Protein AF-A0A844X6S1-F1 (afdb_monomer_lite)

pLDDT: mean 73.88, std 18.2, range [24.75, 94.94]

Structure (mmCIF, N/CA/C/O backbone):
data_AF-A0A844X6S1-F1
#
_entry.id   AF-A0A844X6S1-F1
#
loop_
_atom_sit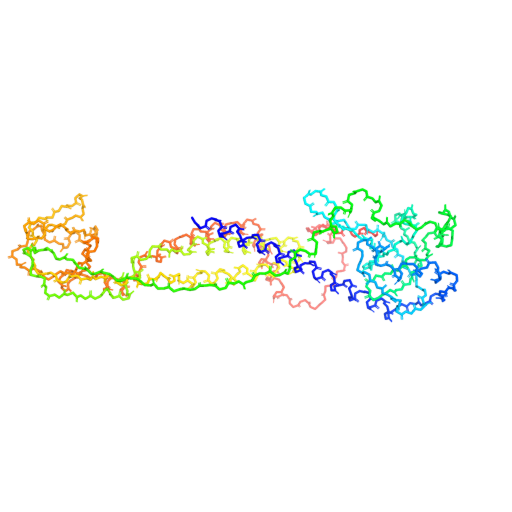e.group_PDB
_atom_site.id
_atom_site.type_symbol
_atom_site.label_atom_id
_atom_site.label_alt_id
_atom_site.label_comp_id
_atom_site.label_asym_id
_atom_site.label_entity_id
_atom_site.label_seq_id
_atom_site.pdbx_PDB_ins_code
_atom_site.Cartn_x
_atom_site.Cartn_y
_atom_site.Cartn_z
_atom_site.occupancy
_atom_site.B_iso_or_equiv
_atom_site.auth_seq_id
_atom_site.auth_comp_id
_atom_site.auth_asym_id
_atom_site.auth_atom_id
_atom_site.pdbx_PDB_model_num
ATOM 1 N N . MET A 1 1 ? -18.528 5.865 5.652 1.00 47.69 1 MET A N 1
ATOM 2 C CA . MET A 1 1 ? -17.507 6.920 5.455 1.00 47.69 1 MET A CA 1
ATOM 3 C C . MET A 1 1 ? -16.084 6.381 5.288 1.00 47.69 1 MET A C 1
ATOM 5 O O . MET A 1 1 ? -15.285 7.092 4.706 1.00 47.69 1 MET A O 1
ATOM 9 N N . GLU A 1 2 ? -15.743 5.162 5.724 1.00 53.22 2 GLU A N 1
ATOM 10 C CA . GLU A 1 2 ? -14.344 4.676 5.698 1.00 53.22 2 GLU A CA 1
ATOM 11 C C . GLU A 1 2 ? -13.891 4.096 4.341 1.00 53.22 2 GLU A C 1
ATOM 13 O O . GLU A 1 2 ? -12.749 4.299 3.948 1.00 53.22 2 GLU A O 1
ATOM 18 N N . PHE A 1 3 ? -14.784 3.472 3.563 1.00 50.38 3 PHE A N 1
ATOM 19 C CA . PHE A 1 3 ? -14.425 2.842 2.279 1.00 50.38 3 PHE A CA 1
ATOM 20 C C . PHE A 1 3 ? -13.994 3.840 1.188 1.00 50.38 3 PHE A C 1
ATOM 22 O O . PHE A 1 3 ? -13.082 3.576 0.414 1.00 50.38 3 PHE A O 1
ATOM 29 N N . TYR A 1 4 ? -14.605 5.025 1.166 1.00 57.44 4 TYR A N 1
ATOM 30 C CA . TYR A 1 4 ? -14.285 6.078 0.197 1.00 57.44 4 TYR A CA 1
ATOM 31 C C . TYR A 1 4 ? -12.876 6.656 0.400 1.00 57.44 4 TYR A C 1
ATOM 33 O O . TYR A 1 4 ? -12.155 6.903 -0.563 1.00 57.44 4 TYR A O 1
ATOM 41 N N . TRP A 1 5 ? -12.453 6.819 1.658 1.00 64.25 5 TRP A N 1
ATOM 42 C CA . TRP A 1 5 ? -11.090 7.248 1.976 1.00 64.25 5 TRP A CA 1
ATOM 43 C C . TRP A 1 5 ? -10.061 6.165 1.651 1.00 64.25 5 TRP A C 1
ATOM 45 O O . TRP A 1 5 ? -8.990 6.492 1.151 1.00 64.25 5 TRP A O 1
ATOM 55 N N . LEU A 1 6 ? -10.402 4.887 1.856 1.00 56.56 6 LEU A N 1
ATOM 56 C CA . LEU A 1 6 ? -9.549 3.760 1.467 1.00 56.56 6 LEU A CA 1
ATOM 57 C C . LEU A 1 6 ? -9.324 3.713 -0.046 1.00 56.56 6 LEU A C 1
ATOM 59 O O . LEU A 1 6 ? -8.185 3.588 -0.486 1.00 56.56 6 LEU A O 1
ATOM 63 N N . PHE A 1 7 ? -10.386 3.888 -0.834 1.00 66.31 7 PHE A N 1
ATOM 64 C CA . PHE A 1 7 ? -10.286 3.931 -2.290 1.00 66.31 7 PHE A CA 1
ATOM 65 C C . PHE A 1 7 ? -9.426 5.109 -2.771 1.00 66.31 7 PHE A C 1
ATOM 67 O O . PHE A 1 7 ? -8.561 4.929 -3.621 1.00 66.31 7 PHE A O 1
ATOM 74 N N . LYS A 1 8 ? -9.576 6.295 -2.163 1.00 66.12 8 LYS A N 1
ATOM 75 C CA . LYS A 1 8 ? -8.725 7.456 -2.474 1.00 66.12 8 LYS A CA 1
ATOM 76 C C . LYS A 1 8 ? -7.256 7.226 -2.138 1.00 66.12 8 LYS A C 1
ATOM 78 O O . LYS A 1 8 ? -6.406 7.530 -2.961 1.00 66.12 8 LYS A O 1
ATOM 83 N N . VAL A 1 9 ? -6.946 6.691 -0.957 1.00 69.56 9 VAL A N 1
ATOM 84 C CA . VAL A 1 9 ? -5.551 6.428 -0.558 1.00 69.56 9 VAL A CA 1
ATOM 85 C C . VAL A 1 9 ? -4.919 5.358 -1.448 1.00 69.56 9 VAL A C 1
ATOM 87 O O . VAL A 1 9 ? -3.765 5.504 -1.837 1.00 69.56 9 VAL A O 1
ATOM 90 N N . PHE A 1 10 ? -5.675 4.325 -1.823 1.00 71.88 10 PHE A N 1
ATOM 91 C CA . PHE A 1 10 ? -5.221 3.306 -2.767 1.00 71.88 10 PHE A CA 1
ATOM 92 C C . PHE A 1 10 ? -4.940 3.891 -4.160 1.00 71.88 10 PHE A C 1
ATOM 94 O O . PHE A 1 10 ? -3.865 3.659 -4.707 1.00 71.88 10 PHE A O 1
ATOM 101 N N . LEU A 1 11 ? -5.849 4.713 -4.698 1.00 72.50 11 LEU A N 1
ATOM 102 C CA . LEU A 1 11 ? -5.641 5.400 -5.977 1.00 72.50 11 LEU A CA 1
ATOM 103 C C . LEU A 1 11 ? -4.457 6.372 -5.938 1.00 72.50 11 LEU A C 1
ATOM 105 O O . LEU A 1 11 ? -3.681 6.416 -6.886 1.00 72.50 11 LEU A O 1
ATOM 109 N N . ILE A 1 12 ? -4.276 7.108 -4.838 1.00 75.44 12 ILE A N 1
ATOM 110 C CA . ILE A 1 12 ? -3.110 7.982 -4.641 1.00 75.44 12 ILE A CA 1
ATOM 111 C C . ILE A 1 12 ? -1.823 7.150 -4.600 1.00 75.44 12 ILE A C 1
ATOM 113 O O . ILE A 1 12 ? -0.827 7.544 -5.195 1.00 75.44 12 ILE A O 1
ATOM 117 N N . GLY A 1 13 ? -1.840 5.988 -3.942 1.00 67.50 13 GLY A N 1
ATOM 118 C CA . GLY A 1 13 ? -0.710 5.060 -3.923 1.00 67.50 13 GLY A CA 1
ATOM 119 C C . GLY A 1 13 ? -0.346 4.545 -5.316 1.00 67.50 13 GLY A C 1
ATOM 120 O O . GLY A 1 13 ? 0.829 4.559 -5.673 1.00 67.50 13 GLY A O 1
ATOM 121 N N . LEU A 1 14 ? -1.341 4.160 -6.122 1.00 67.69 14 LEU A N 1
ATOM 122 C CA . LEU A 1 14 ? -1.134 3.763 -7.519 1.00 67.69 14 LEU A CA 1
ATOM 123 C C . LEU A 1 14 ? -0.592 4.918 -8.366 1.00 67.69 14 LEU A C 1
ATOM 125 O O . LEU A 1 14 ? 0.384 4.731 -9.082 1.00 67.69 14 LEU A O 1
ATOM 129 N N . ALA A 1 15 ? -1.159 6.119 -8.233 1.00 68.75 15 ALA A N 1
ATOM 130 C CA . ALA A 1 15 ? -0.695 7.299 -8.957 1.00 68.75 15 ALA A CA 1
ATOM 131 C C . ALA A 1 15 ? 0.755 7.661 -8.594 1.00 68.75 15 ALA A C 1
ATOM 133 O O . ALA A 1 15 ? 1.561 7.939 -9.478 1.00 68.75 15 ALA A O 1
ATOM 134 N N . LEU A 1 16 ? 1.113 7.605 -7.306 1.00 69.56 16 LEU A N 1
ATOM 135 C CA . LEU A 1 16 ? 2.485 7.827 -6.846 1.00 69.56 16 LEU A CA 1
ATOM 136 C C . LEU A 1 16 ? 3.437 6.743 -7.357 1.00 69.56 16 LEU A C 1
ATOM 138 O O . LEU A 1 16 ? 4.549 7.069 -7.760 1.00 69.56 16 LEU A O 1
ATOM 142 N N . PHE A 1 17 ? 3.015 5.477 -7.368 1.00 65.38 17 PHE A N 1
ATOM 143 C CA . PHE A 1 17 ? 3.813 4.378 -7.909 1.00 65.38 17 PHE A CA 1
ATOM 144 C C . PHE A 1 17 ? 4.070 4.561 -9.410 1.00 65.38 17 PHE A C 1
ATOM 146 O O . PHE A 1 17 ? 5.225 4.549 -9.827 1.00 65.38 17 PHE A O 1
ATOM 153 N N . SER A 1 18 ? 3.029 4.830 -10.203 1.00 60.50 18 SER A N 1
ATOM 154 C CA . SER A 1 18 ? 3.161 5.135 -11.633 1.00 60.50 18 SER A CA 1
ATOM 155 C C . SER A 1 18 ? 4.047 6.359 -11.877 1.00 60.50 18 SER A C 1
ATOM 157 O O . SER A 1 18 ? 4.909 6.323 -12.749 1.00 60.50 18 SER A O 1
ATOM 159 N N . TRP A 1 19 ? 3.903 7.415 -11.070 1.00 65.31 19 TRP A N 1
ATOM 160 C CA . TRP A 1 19 ? 4.739 8.614 -11.159 1.00 65.31 19 TRP A CA 1
ATOM 161 C C . TRP A 1 19 ? 6.215 8.335 -10.852 1.00 65.31 19 TRP A C 1
ATOM 163 O O . TRP A 1 19 ? 7.100 8.860 -11.527 1.00 65.31 19 TRP A O 1
ATOM 173 N N . ILE A 1 20 ? 6.503 7.517 -9.836 1.00 66.38 20 ILE A N 1
ATOM 174 C CA . ILE A 1 20 ? 7.873 7.149 -9.455 1.00 66.38 20 ILE A CA 1
ATOM 175 C C . ILE A 1 20 ? 8.513 6.270 -10.530 1.00 66.38 20 ILE A C 1
ATOM 177 O O . ILE A 1 20 ? 9.642 6.558 -10.922 1.00 66.38 20 ILE A O 1
ATOM 181 N N . SER A 1 21 ? 7.806 5.254 -11.033 1.00 63.88 21 SER A N 1
ATOM 182 C CA . SER A 1 21 ? 8.294 4.395 -12.120 1.00 63.88 21 SER A CA 1
ATOM 183 C C . SER A 1 21 ? 8.579 5.207 -13.382 1.00 63.88 21 SER A C 1
ATOM 185 O O . SER A 1 21 ? 9.697 5.166 -13.887 1.00 63.88 21 SER A O 1
ATOM 187 N N . TYR A 1 22 ? 7.638 6.064 -13.794 1.00 65.88 22 TYR A N 1
ATOM 188 C CA . TYR A 1 22 ? 7.823 6.985 -14.917 1.00 65.88 22 TYR A CA 1
ATOM 189 C C . TYR A 1 22 ? 9.035 7.906 -14.717 1.00 65.88 22 TYR A C 1
ATOM 191 O O . TYR A 1 22 ? 9.856 8.101 -15.611 1.00 65.88 22 TYR A O 1
ATOM 199 N N . ARG A 1 23 ? 9.200 8.469 -13.514 1.00 66.06 23 ARG A N 1
ATOM 200 C CA . ARG A 1 23 ? 10.351 9.325 -13.200 1.00 66.06 23 ARG A CA 1
ATOM 201 C C . ARG A 1 23 ? 11.671 8.551 -13.216 1.00 66.06 23 ARG A C 1
ATOM 203 O O . ARG A 1 23 ? 12.685 9.132 -13.595 1.00 66.06 23 ARG A O 1
ATOM 210 N N . SER A 1 24 ? 11.661 7.286 -12.798 1.00 65.88 24 SER A N 1
ATOM 211 C CA . SER A 1 24 ? 12.828 6.402 -12.820 1.00 65.88 24 SER A CA 1
ATOM 212 C C . SER A 1 24 ? 13.255 6.090 -14.250 1.00 65.88 24 SER A C 1
ATOM 214 O O . SER A 1 24 ? 14.417 6.303 -14.577 1.00 65.88 24 SER A O 1
ATOM 216 N N . GLU A 1 25 ? 12.324 5.683 -15.115 1.00 66.06 25 GLU A N 1
ATOM 217 C CA . GLU A 1 25 ? 12.585 5.439 -16.543 1.00 66.06 25 GLU A CA 1
ATOM 218 C C . GLU A 1 25 ? 13.143 6.693 -17.224 1.00 66.06 25 GLU A C 1
ATOM 220 O O . GLU A 1 25 ? 14.175 6.640 -17.885 1.00 66.06 25 GLU A O 1
ATOM 225 N N . ARG A 1 26 ? 12.554 7.869 -16.967 1.00 70.31 26 ARG A N 1
ATOM 226 C CA . ARG A 1 26 ? 13.064 9.144 -17.503 1.00 70.31 26 ARG A CA 1
ATOM 227 C C . ARG A 1 26 ? 14.447 9.521 -16.967 1.00 70.31 26 ARG A C 1
ATOM 229 O O . ARG A 1 26 ? 15.210 10.191 -17.662 1.00 70.31 26 ARG A O 1
ATOM 236 N N . HIS A 1 27 ? 14.770 9.149 -15.729 1.00 64.69 27 HIS A N 1
ATOM 237 C CA . HIS A 1 27 ? 16.105 9.358 -15.172 1.00 64.69 27 HIS A CA 1
ATOM 238 C C . HIS A 1 27 ? 17.121 8.406 -15.803 1.00 64.69 27 HIS A C 1
ATOM 240 O O . HIS A 1 27 ? 18.219 8.842 -16.138 1.00 64.69 27 HIS A O 1
ATOM 246 N N . GLN A 1 28 ? 16.740 7.143 -15.997 1.00 68.75 28 GLN A N 1
ATOM 247 C CA . GLN A 1 28 ? 17.573 6.129 -16.628 1.00 68.75 28 GLN A CA 1
ATOM 248 C C . GLN A 1 28 ? 17.827 6.455 -18.103 1.00 68.75 28 GLN A C 1
ATOM 250 O O . GLN A 1 28 ? 18.981 6.454 -18.503 1.00 68.75 28 GLN A O 1
ATOM 255 N N . ASN A 1 29 ? 16.811 6.873 -18.870 1.00 68.25 29 ASN A N 1
ATOM 256 C CA . ASN A 1 29 ? 17.000 7.378 -20.236 1.00 68.25 29 ASN A CA 1
ATOM 257 C C . ASN A 1 29 ? 17.977 8.568 -20.257 1.00 68.25 29 ASN A C 1
ATOM 259 O O . ASN A 1 29 ? 18.915 8.595 -21.042 1.00 68.25 29 ASN A O 1
ATOM 263 N N . LYS A 1 30 ? 17.845 9.529 -19.331 1.00 72.06 30 LYS A N 1
ATOM 264 C CA . LYS A 1 30 ? 18.797 10.649 -19.244 1.00 72.06 30 LYS A CA 1
ATOM 265 C C . LYS A 1 30 ? 20.228 10.189 -18.925 1.00 72.06 30 LYS A C 1
ATOM 267 O O . LYS A 1 30 ? 21.173 10.798 -19.417 1.00 72.06 30 LYS A O 1
ATOM 272 N N . GLN A 1 31 ? 20.394 9.178 -18.073 1.00 71.88 31 GLN A N 1
ATOM 273 C CA . GLN A 1 31 ? 21.706 8.607 -17.759 1.00 71.88 31 GLN A CA 1
ATOM 274 C C . GLN A 1 31 ? 22.286 7.869 -18.965 1.00 71.88 31 GLN A C 1
ATOM 276 O O . GLN A 1 31 ? 23.368 8.242 -19.394 1.00 71.88 31 GLN A O 1
ATOM 281 N N . ASN A 1 32 ? 21.528 6.956 -19.577 1.00 71.44 32 ASN A N 1
ATOM 282 C CA . ASN A 1 32 ? 21.920 6.241 -20.794 1.00 71.44 32 ASN A CA 1
ATOM 283 C C . ASN A 1 32 ? 22.303 7.211 -21.917 1.00 71.44 32 ASN A C 1
ATOM 285 O O . ASN A 1 32 ? 23.340 7.049 -22.548 1.00 71.44 32 ASN A O 1
ATOM 289 N N . LEU A 1 33 ? 21.501 8.258 -22.134 1.00 75.31 33 LEU A N 1
ATOM 290 C CA . LEU A 1 33 ? 21.789 9.293 -23.119 1.00 75.31 33 LEU A CA 1
ATOM 291 C C . LEU A 1 33 ? 23.107 10.003 -22.806 1.00 75.31 33 LEU A C 1
ATOM 293 O O . LEU A 1 33 ? 23.908 10.192 -23.708 1.00 75.31 33 LEU A O 1
ATOM 297 N N . ASN A 1 34 ? 23.350 10.391 -21.552 1.00 76.12 34 ASN A N 1
ATOM 298 C CA . ASN A 1 34 ? 24.610 11.033 -21.173 1.00 76.12 34 ASN A CA 1
ATOM 299 C C . ASN A 1 34 ? 25.806 10.090 -21.338 1.00 76.12 34 ASN A C 1
ATOM 301 O O . ASN A 1 34 ? 26.846 10.528 -21.819 1.00 76.12 34 ASN A O 1
ATOM 305 N N . ASP A 1 35 ? 25.666 8.827 -20.943 1.00 78.25 35 ASP A N 1
ATOM 306 C CA . ASP A 1 35 ? 26.724 7.824 -21.045 1.00 78.25 35 ASP A CA 1
ATOM 307 C C . ASP A 1 35 ? 27.069 7.582 -22.519 1.00 78.25 35 ASP A C 1
ATOM 309 O O . ASP A 1 35 ? 28.229 7.700 -22.905 1.00 78.25 35 ASP A O 1
ATOM 313 N N . ILE A 1 36 ? 26.062 7.421 -23.380 1.00 73.81 36 ILE A N 1
ATOM 314 C CA . ILE A 1 36 ? 26.258 7.255 -24.824 1.00 73.81 36 ILE A CA 1
ATOM 315 C C . ILE A 1 36 ? 26.808 8.535 -25.454 1.00 73.81 36 ILE A C 1
ATOM 317 O O . ILE A 1 36 ? 27.740 8.466 -26.241 1.00 73.81 36 ILE A O 1
ATOM 321 N N . VAL A 1 37 ? 26.320 9.719 -25.081 1.00 77.50 37 VAL A N 1
ATOM 322 C CA . VAL A 1 37 ? 26.866 11.005 -25.551 1.00 77.50 37 VAL A CA 1
ATOM 323 C C . VAL A 1 37 ? 28.341 11.158 -25.164 1.00 77.50 37 VAL A C 1
ATOM 325 O O . VAL A 1 37 ? 29.094 11.728 -25.950 1.00 77.50 37 VAL A O 1
ATOM 328 N N . ASN A 1 38 ? 28.766 10.655 -24.003 1.00 76.19 38 ASN A N 1
ATOM 329 C CA . ASN A 1 38 ? 30.158 10.720 -23.549 1.00 76.19 38 ASN A CA 1
ATOM 330 C C . ASN A 1 38 ? 31.052 9.640 -24.180 1.00 76.19 38 ASN A C 1
ATOM 332 O O . ASN A 1 38 ? 32.241 9.883 -24.381 1.00 76.19 38 ASN A O 1
ATOM 336 N N . GLU A 1 39 ? 30.501 8.463 -24.478 1.00 78.75 39 GLU A N 1
ATOM 337 C CA . GLU A 1 39 ? 31.227 7.310 -25.031 1.00 78.75 39 GLU A CA 1
ATOM 338 C C . GLU A 1 39 ? 31.122 7.195 -26.562 1.00 78.75 39 GLU A C 1
ATOM 340 O O . GLU A 1 39 ? 31.773 6.338 -27.165 1.00 78.75 39 GLU A O 1
ATOM 345 N N . ARG A 1 40 ? 30.319 8.051 -27.210 1.00 75.31 40 ARG A N 1
ATOM 346 C CA . ARG A 1 40 ? 30.039 7.959 -28.647 1.00 75.31 40 ARG A CA 1
ATOM 347 C C . ARG A 1 40 ? 31.294 8.108 -29.495 1.00 75.31 40 ARG A C 1
ATOM 349 O O . ARG A 1 40 ? 32.188 8.914 -29.232 1.00 75.31 40 ARG A O 1
ATOM 356 N N . ILE A 1 41 ? 31.264 7.411 -30.623 1.00 75.31 41 ILE A N 1
ATOM 357 C CA . ILE A 1 41 ? 32.185 7.623 -31.730 1.00 75.31 41 ILE A CA 1
ATOM 358 C C . ILE A 1 41 ? 31.438 8.459 -32.773 1.00 75.31 41 ILE A C 1
ATOM 360 O O . ILE A 1 41 ? 30.385 8.056 -33.269 1.00 75.31 41 ILE A O 1
ATOM 364 N N . SER A 1 42 ? 31.957 9.649 -33.086 1.00 85.94 42 SER A N 1
ATOM 365 C CA . SER A 1 42 ? 31.437 10.435 -34.206 1.00 85.94 42 SER A CA 1
ATOM 366 C C . SER A 1 42 ? 31.900 9.802 -35.515 1.00 85.94 42 SER A C 1
ATOM 368 O O . SER A 1 42 ? 33.102 9.687 -35.764 1.00 85.94 42 SER A O 1
ATOM 370 N N . ILE A 1 43 ? 30.945 9.399 -36.352 1.00 89.69 43 ILE A N 1
ATOM 371 C CA . ILE A 1 43 ? 31.223 8.822 -37.674 1.00 89.69 43 ILE A CA 1
ATOM 372 C C . ILE A 1 43 ? 31.417 9.912 -38.735 1.00 89.69 43 ILE A C 1
ATOM 374 O O . ILE A 1 43 ? 32.204 9.750 -39.669 1.00 89.69 43 ILE A O 1
ATOM 378 N N . ARG A 1 44 ? 30.723 11.047 -38.587 1.00 92.31 44 ARG A N 1
ATOM 379 C CA . ARG A 1 44 ? 30.815 12.226 -39.459 1.00 92.31 44 ARG A CA 1
ATOM 380 C C . ARG A 1 44 ? 30.203 13.458 -38.788 1.00 92.31 44 ARG A C 1
ATOM 382 O O . ARG A 1 44 ? 29.553 13.361 -37.750 1.00 92.31 44 ARG A O 1
ATOM 389 N N . LYS A 1 45 ? 30.357 14.622 -39.423 1.00 90.75 45 LYS A N 1
ATOM 390 C CA . LYS A 1 45 ? 29.614 15.840 -39.064 1.00 90.75 45 LYS A CA 1
ATOM 391 C C . LYS A 1 45 ? 28.306 15.937 -39.845 1.00 90.75 45 LYS A C 1
ATOM 393 O O . LYS A 1 45 ? 28.236 15.504 -40.999 1.00 90.75 45 LYS A O 1
ATOM 398 N N . LEU A 1 46 ? 27.302 16.533 -39.212 1.00 92.50 46 LEU A N 1
ATOM 399 C CA . LEU A 1 46 ? 26.030 16.876 -39.832 1.00 92.50 46 LEU A CA 1
ATOM 400 C C . LEU A 1 46 ? 26.273 17.906 -40.942 1.00 92.50 46 LEU A C 1
ATOM 402 O O . LEU A 1 46 ? 27.014 18.874 -40.748 1.00 92.50 46 LEU A O 1
ATOM 406 N N . THR A 1 47 ? 25.687 17.684 -42.116 1.00 92.56 47 THR A N 1
ATOM 407 C CA . THR A 1 47 ? 25.799 18.628 -43.234 1.00 92.56 47 THR A CA 1
ATOM 408 C C . THR A 1 47 ? 24.842 19.806 -43.054 1.00 92.56 47 THR A C 1
ATOM 410 O O . THR A 1 47 ? 23.814 19.682 -42.392 1.00 92.56 47 THR A O 1
ATOM 413 N N . GLU A 1 48 ? 25.161 20.954 -43.658 1.00 90.31 48 GLU A N 1
ATOM 414 C CA . GLU A 1 48 ? 24.321 22.157 -43.552 1.00 90.31 48 GLU A CA 1
ATOM 415 C C . GLU A 1 48 ? 22.896 21.902 -44.067 1.00 90.31 48 GLU A C 1
ATOM 417 O O . GLU A 1 48 ? 21.929 22.287 -43.419 1.00 90.31 48 GLU A O 1
ATOM 422 N N . ASP A 1 49 ? 22.752 21.177 -45.179 1.00 89.88 49 ASP A N 1
ATOM 423 C CA . ASP A 1 49 ? 21.441 20.818 -45.728 1.00 89.88 49 ASP A CA 1
ATOM 424 C C . ASP A 1 49 ? 20.615 19.970 -44.744 1.00 89.88 49 ASP A C 1
ATOM 426 O O . ASP A 1 49 ? 19.430 20.226 -44.549 1.00 89.88 49 ASP A O 1
ATOM 430 N N . GLU A 1 50 ? 21.230 18.967 -44.102 1.00 91.19 50 GLU A N 1
ATOM 431 C CA . GLU A 1 50 ? 20.558 18.129 -43.095 1.00 91.19 50 GLU A CA 1
ATOM 432 C C . GLU A 1 50 ? 20.157 18.960 -41.870 1.00 91.19 50 GLU A C 1
ATOM 434 O O . GLU A 1 50 ? 19.066 18.786 -41.329 1.00 91.19 50 GLU A O 1
ATOM 439 N N . PHE A 1 51 ? 21.004 19.908 -41.459 1.00 91.75 51 PHE A N 1
ATOM 440 C CA . PHE A 1 51 ? 20.692 20.820 -40.364 1.00 91.75 51 PHE A CA 1
ATOM 441 C C . PHE A 1 51 ? 19.500 21.730 -40.693 1.00 91.75 51 PHE A C 1
ATOM 443 O O . PHE A 1 51 ? 18.600 21.886 -39.866 1.00 91.75 51 PHE A O 1
ATOM 450 N N . GLN A 1 52 ? 19.436 22.278 -41.911 1.00 90.69 52 GLN A N 1
ATOM 451 C CA . GLN A 1 52 ? 18.286 23.076 -42.353 1.00 90.69 52 GLN A CA 1
ATOM 452 C C . GLN A 1 52 ? 16.989 22.254 -42.379 1.00 90.69 52 GLN A C 1
ATOM 454 O O . GLN A 1 52 ? 15.933 22.787 -42.043 1.00 90.69 52 GLN A O 1
ATOM 459 N N . LEU A 1 53 ? 17.059 20.958 -42.704 1.00 90.50 53 LEU A N 1
ATOM 460 C CA . LEU A 1 53 ? 15.903 20.053 -42.668 1.00 90.50 53 LEU A CA 1
ATOM 461 C C . LEU A 1 53 ? 15.435 19.708 -41.245 1.00 90.50 53 LEU A C 1
ATOM 463 O O . LEU A 1 53 ? 14.254 19.411 -41.062 1.00 90.50 53 LEU A O 1
ATOM 467 N N . LEU A 1 54 ? 16.322 19.768 -40.246 1.00 91.12 54 LEU A N 1
ATOM 468 C CA . LEU A 1 54 ? 15.985 19.567 -38.828 1.00 91.12 54 LEU A CA 1
ATOM 469 C C . LEU A 1 54 ? 15.476 20.837 -38.140 1.00 91.12 54 LEU A C 1
ATOM 471 O O . LEU A 1 54 ? 14.723 20.757 -37.168 1.00 91.12 54 LEU A O 1
ATOM 475 N N . LYS A 1 55 ? 15.857 22.013 -38.644 1.00 89.62 55 LYS A N 1
ATOM 476 C CA . LYS A 1 55 ? 15.533 23.314 -38.052 1.00 89.62 55 LYS A CA 1
ATOM 477 C C . LYS A 1 55 ? 14.046 23.516 -37.707 1.00 89.62 55 LYS A C 1
ATOM 479 O O . LYS A 1 55 ? 13.779 23.985 -36.603 1.00 89.62 55 LYS A O 1
ATOM 484 N N . PRO A 1 56 ? 13.065 23.114 -38.539 1.00 89.44 56 PRO A N 1
ATOM 485 C CA . PRO A 1 56 ? 11.652 23.246 -38.183 1.00 89.44 56 PRO A CA 1
ATOM 486 C C . PRO A 1 56 ? 11.281 22.531 -36.874 1.00 89.44 56 PRO A C 1
ATOM 488 O O . PRO A 1 56 ? 10.538 23.079 -36.063 1.00 89.44 56 PRO A O 1
ATOM 491 N N . TYR A 1 57 ? 11.840 21.341 -36.634 1.00 88.00 57 TYR A N 1
ATOM 492 C CA . TYR A 1 57 ? 11.604 20.546 -35.424 1.00 88.00 57 TYR A CA 1
ATOM 493 C C . TYR A 1 57 ? 12.315 21.125 -34.190 1.00 88.00 57 TYR A C 1
ATOM 495 O O . TYR A 1 57 ? 11.854 20.944 -33.063 1.00 88.00 57 TYR A O 1
ATOM 503 N N . LEU A 1 58 ? 13.417 21.851 -34.403 1.00 87.94 58 LEU A N 1
ATOM 504 C CA . LEU A 1 58 ? 14.138 22.587 -33.360 1.00 87.94 58 LEU A CA 1
ATOM 505 C C . LEU A 1 58 ? 13.495 23.934 -33.021 1.00 87.94 58 LEU A C 1
ATOM 507 O O . LEU A 1 58 ? 13.697 24.407 -31.910 1.00 87.94 58 LEU A O 1
ATOM 511 N N . ASP A 1 59 ? 12.738 24.535 -33.942 1.00 87.19 59 ASP A N 1
ATOM 512 C CA . ASP A 1 59 ? 12.101 25.847 -33.760 1.00 87.19 59 ASP A CA 1
ATOM 513 C C . ASP A 1 59 ? 10.635 25.733 -33.294 1.00 87.19 59 ASP A C 1
ATOM 515 O O . ASP A 1 59 ? 10.105 26.651 -32.660 1.00 87.19 59 ASP A O 1
ATOM 519 N N . ASN A 1 60 ? 9.955 24.618 -33.593 1.00 81.25 60 ASN A N 1
ATOM 520 C CA . ASN A 1 60 ? 8.533 24.436 -33.306 1.00 81.25 60 ASN A CA 1
ATOM 521 C C . ASN A 1 60 ? 8.256 23.218 -32.410 1.00 81.25 60 ASN A C 1
ATOM 523 O O . ASN A 1 60 ? 8.325 22.065 -32.835 1.00 81.25 60 ASN A O 1
ATOM 527 N N . LYS A 1 61 ? 7.810 23.496 -31.179 1.00 81.19 61 LYS A N 1
ATOM 528 C CA . LYS A 1 61 ? 7.410 22.492 -30.178 1.00 81.19 61 LYS A CA 1
ATOM 529 C C . LYS A 1 61 ? 6.356 21.500 -30.678 1.00 81.19 61 LYS A C 1
ATOM 531 O O . LYS A 1 61 ? 6.374 20.352 -30.245 1.00 81.19 61 LYS A O 1
ATOM 536 N N . TRP A 1 62 ? 5.441 21.924 -31.544 1.00 79.75 62 TRP A N 1
ATOM 537 C CA . TRP A 1 62 ? 4.325 21.088 -31.994 1.00 79.75 62 TRP A CA 1
ATOM 538 C C . TRP A 1 62 ? 4.741 20.030 -33.020 1.00 79.75 62 TRP A C 1
ATOM 540 O O . TRP A 1 62 ? 4.063 19.021 -33.164 1.00 79.75 62 TRP A O 1
ATOM 550 N N . LEU A 1 63 ? 5.872 20.219 -33.703 1.00 83.31 63 LEU A N 1
ATOM 551 C CA . LEU A 1 63 ? 6.367 19.258 -34.693 1.00 83.31 63 LEU A CA 1
ATOM 552 C C . LEU A 1 63 ? 7.054 18.044 -34.069 1.00 83.31 63 LEU A C 1
ATOM 554 O O . LEU A 1 63 ? 7.273 17.056 -34.754 1.00 83.31 63 LEU A O 1
ATOM 558 N N . VAL A 1 64 ? 7.393 18.125 -32.784 1.00 82.81 64 VAL A N 1
ATOM 559 C CA . VAL A 1 64 ? 8.041 17.043 -32.036 1.00 82.81 64 VAL A CA 1
ATOM 560 C C . VAL A 1 64 ? 7.135 16.466 -30.955 1.00 82.81 64 VAL A C 1
ATOM 562 O O . VAL A 1 64 ? 7.603 15.711 -30.115 1.00 82.81 64 VAL A O 1
ATOM 565 N N . PHE A 1 65 ? 5.854 16.837 -30.908 1.00 75.12 65 PHE A N 1
ATOM 566 C CA . PHE A 1 65 ? 4.905 16.213 -29.985 1.00 75.12 65 PHE A CA 1
ATOM 567 C C . PHE A 1 65 ? 4.736 14.729 -30.356 1.00 75.12 65 PHE A C 1
ATOM 569 O O . PHE A 1 65 ? 4.604 14.470 -31.544 1.00 75.12 65 PHE A O 1
ATOM 576 N N . PRO A 1 66 ? 4.733 13.776 -29.398 1.00 73.12 66 PRO A N 1
ATOM 577 C CA . PRO A 1 66 ? 4.601 13.929 -27.939 1.00 73.12 66 PRO A CA 1
ATOM 578 C C . PRO A 1 66 ? 5.925 14.053 -27.150 1.00 73.12 66 PRO A C 1
ATOM 580 O O . PRO A 1 66 ? 5.932 13.967 -25.917 1.00 73.12 66 PRO A O 1
ATOM 583 N N . TYR A 1 67 ? 7.057 14.277 -27.819 1.00 81.06 67 TYR A N 1
ATOM 584 C CA . TYR A 1 67 ? 8.371 14.417 -27.190 1.00 81.06 67 TYR A CA 1
ATOM 585 C C . TYR A 1 67 ? 8.523 15.763 -26.477 1.00 81.06 67 TYR A C 1
ATOM 587 O O . TYR A 1 67 ? 7.925 16.792 -26.811 1.00 81.06 67 TYR A O 1
ATOM 595 N N . LYS A 1 68 ? 9.399 15.791 -25.467 1.00 80.56 68 LYS A N 1
ATOM 596 C CA . LYS A 1 68 ? 9.716 17.034 -24.762 1.00 80.56 68 LYS A CA 1
ATOM 597 C C . LYS A 1 68 ? 10.657 17.902 -25.593 1.00 80.56 68 LYS A C 1
ATOM 599 O O . LYS A 1 68 ? 11.873 17.729 -25.521 1.00 80.56 68 LYS A O 1
ATOM 604 N N . TYR A 1 69 ? 10.076 18.876 -26.289 1.00 85.38 69 TYR A N 1
ATOM 605 C CA . TYR A 1 69 ? 10.763 19.858 -27.133 1.00 85.38 69 TYR A CA 1
ATOM 606 C C . TYR A 1 69 ? 12.119 20.327 -26.601 1.00 85.38 69 TYR A C 1
ATOM 608 O O . TYR A 1 69 ? 12.254 20.687 -25.426 1.00 85.38 69 TYR A O 1
ATOM 616 N N . GLN A 1 70 ? 13.103 20.320 -27.498 1.00 85.00 70 GLN A N 1
ATOM 617 C CA . GLN A 1 70 ? 14.462 20.803 -27.299 1.00 85.00 70 GLN A CA 1
ATOM 618 C C . GLN A 1 70 ? 14.769 21.800 -28.415 1.00 85.00 70 GLN A C 1
ATOM 620 O O . GLN A 1 70 ? 14.621 21.469 -29.584 1.00 85.00 70 GLN A O 1
ATOM 625 N N . SER A 1 71 ? 15.215 23.000 -28.050 1.00 83.06 71 SER A N 1
ATOM 626 C CA . SER A 1 71 ? 15.496 24.082 -29.003 1.00 83.06 71 SER A CA 1
ATOM 627 C C . SER A 1 71 ? 16.895 24.012 -29.626 1.00 83.06 71 SER A C 1
ATOM 629 O O . SER A 1 71 ? 17.293 24.911 -30.360 1.00 83.06 71 SER A O 1
ATOM 631 N N . SER A 1 72 ? 17.703 23.012 -29.260 1.00 87.50 72 SER A N 1
ATOM 632 C CA . SER A 1 72 ? 19.097 22.903 -29.694 1.00 87.50 72 SER A CA 1
ATOM 633 C C . SER A 1 72 ? 19.617 21.468 -29.629 1.00 87.50 72 SER A C 1
ATOM 635 O O . SER A 1 72 ? 19.280 20.716 -28.709 1.00 87.50 72 SER A O 1
ATOM 637 N N . LEU A 1 73 ? 20.513 21.140 -30.559 1.00 90.25 73 LEU A N 1
ATOM 638 C CA . LEU A 1 73 ? 21.360 19.947 -30.506 1.00 90.25 73 LEU A CA 1
ATOM 639 C C . LEU A 1 73 ? 22.485 20.135 -29.473 1.00 90.25 73 LEU A C 1
ATOM 641 O O . LEU A 1 73 ? 22.837 21.269 -29.140 1.00 90.25 73 LEU A O 1
ATOM 645 N N . ILE A 1 74 ? 23.038 19.036 -28.955 1.00 87.31 74 ILE A N 1
ATOM 646 C CA . ILE A 1 74 ? 24.231 19.073 -28.088 1.00 87.31 74 ILE A CA 1
ATOM 647 C C . ILE A 1 74 ? 25.440 19.555 -28.903 1.00 87.31 74 ILE A C 1
ATOM 649 O O . ILE A 1 74 ? 26.188 20.426 -28.459 1.00 87.31 74 ILE A O 1
ATOM 653 N N . ASP A 1 75 ? 25.578 19.023 -30.114 1.00 88.31 75 ASP A N 1
ATOM 654 C CA . ASP A 1 75 ? 26.588 19.362 -31.109 1.00 88.31 75 ASP A CA 1
ATOM 655 C C . ASP A 1 75 ? 26.113 18.910 -32.505 1.00 88.31 75 ASP A C 1
ATOM 657 O O . ASP A 1 75 ? 24.979 18.464 -32.682 1.00 88.31 75 ASP A O 1
ATOM 661 N N . LEU A 1 76 ? 26.966 19.094 -33.515 1.00 89.81 76 LEU A N 1
ATOM 662 C CA . LEU A 1 76 ? 26.699 18.721 -34.908 1.00 89.81 76 LEU A CA 1
ATOM 663 C C . LEU A 1 76 ? 27.356 17.381 -35.283 1.00 89.81 76 LEU A C 1
ATOM 665 O O . LEU A 1 76 ? 27.632 17.140 -36.460 1.00 89.81 76 LEU A O 1
ATOM 669 N N . GLU A 1 77 ? 27.690 16.540 -34.304 1.00 91.31 77 GLU A N 1
ATOM 670 C CA . GLU A 1 77 ? 28.292 15.233 -34.551 1.00 91.31 77 GLU A CA 1
ATOM 671 C C . GLU A 1 77 ? 27.211 14.182 -34.789 1.00 91.31 77 GLU A C 1
ATOM 673 O O . GLU A 1 77 ? 26.241 14.074 -34.041 1.00 91.31 77 GLU A O 1
ATOM 678 N N . VAL A 1 78 ? 27.394 13.397 -35.849 1.00 92.50 78 VAL A N 1
ATOM 679 C CA . VAL A 1 78 ? 26.526 12.268 -36.175 1.00 92.50 78 VAL A CA 1
ATOM 680 C C . VAL A 1 78 ? 27.138 11.004 -35.588 1.00 92.50 78 VAL A C 1
ATOM 682 O O . VAL A 1 78 ? 28.338 10.746 -35.757 1.00 92.50 78 VAL A O 1
ATOM 685 N N . SER A 1 79 ? 26.299 10.213 -34.929 1.00 91.56 79 SER A N 1
ATOM 686 C CA . SER A 1 79 ? 26.645 8.908 -34.374 1.00 91.56 79 SER A CA 1
ATOM 687 C C . SER A 1 79 ? 25.774 7.819 -34.972 1.00 91.56 79 SER A C 1
ATOM 689 O O . SER A 1 79 ? 24.643 8.066 -35.382 1.00 91.56 79 SER A O 1
ATOM 691 N N . GLU A 1 80 ? 26.316 6.612 -35.008 1.00 91.44 80 GLU A N 1
ATOM 692 C CA . GLU A 1 80 ? 25.611 5.419 -35.456 1.00 91.44 80 GLU A CA 1
ATOM 693 C C . GLU A 1 80 ? 25.040 4.680 -34.243 1.00 91.44 80 GLU A C 1
ATOM 695 O O . GLU A 1 80 ? 25.748 4.466 -33.255 1.00 91.44 80 GLU A O 1
ATOM 700 N N . LEU A 1 81 ? 23.766 4.301 -34.311 1.00 90.06 81 LEU A N 1
ATOM 701 C CA . LEU A 1 81 ? 23.146 3.365 -33.381 1.00 90.06 81 LEU A CA 1
ATOM 702 C C . LEU A 1 81 ? 22.638 2.168 -34.172 1.00 90.06 81 LEU A C 1
ATOM 704 O O . LEU A 1 81 ? 22.079 2.311 -35.259 1.00 90.06 81 LEU A O 1
ATOM 708 N N . VAL A 1 82 ? 22.817 0.987 -33.597 1.00 89.62 82 VAL A N 1
ATOM 709 C CA . VAL A 1 82 ? 22.434 -0.270 -34.225 1.00 89.62 82 VAL A CA 1
ATOM 710 C C . VAL A 1 82 ? 21.628 -1.092 -33.231 1.00 89.62 82 VAL A C 1
ATOM 712 O O . VAL A 1 82 ? 22.047 -1.256 -32.083 1.00 89.62 82 VAL A O 1
ATOM 715 N N . GLY A 1 83 ? 20.482 -1.610 -33.663 1.00 89.56 83 GLY A N 1
ATOM 716 C CA . GLY A 1 83 ? 19.678 -2.523 -32.857 1.00 89.56 83 GLY A CA 1
ATOM 717 C C . GLY A 1 83 ? 18.198 -2.545 -33.215 1.00 89.56 83 GLY A C 1
ATOM 718 O O . GLY A 1 83 ? 17.750 -1.970 -34.211 1.00 89.56 83 GLY A O 1
ATOM 719 N N . ASP A 1 84 ? 17.439 -3.225 -32.366 1.00 88.19 84 ASP A N 1
ATOM 720 C CA . ASP A 1 84 ? 15.995 -3.362 -32.512 1.00 88.19 84 ASP A CA 1
ATOM 721 C C . ASP A 1 84 ? 15.302 -2.052 -32.121 1.00 88.19 84 ASP A C 1
ATOM 723 O O . ASP A 1 84 ? 15.663 -1.416 -31.125 1.00 88.19 84 ASP A O 1
ATOM 727 N N . CYS A 1 85 ? 14.295 -1.651 -32.900 1.00 88.56 85 CYS A N 1
ATOM 728 C CA . CYS A 1 85 ? 13.493 -0.469 -32.605 1.00 88.56 85 CYS A CA 1
ATOM 729 C C . CYS A 1 85 ? 12.185 -0.865 -31.927 1.00 88.56 85 CYS A C 1
ATOM 731 O O . CYS A 1 85 ? 11.367 -1.590 -32.495 1.00 88.56 85 CYS A O 1
ATOM 733 N N . VAL A 1 86 ? 11.972 -0.358 -30.716 1.00 86.50 86 VAL A N 1
ATOM 734 C CA . VAL A 1 86 ? 10.773 -0.633 -29.923 1.00 86.50 86 VAL A CA 1
ATOM 735 C C . VAL A 1 86 ? 9.936 0.635 -29.821 1.00 86.50 86 VAL A C 1
ATOM 737 O O . VAL A 1 86 ? 10.431 1.686 -29.423 1.00 86.50 86 VAL A O 1
ATOM 740 N N . ARG A 1 87 ? 8.646 0.546 -30.162 1.00 86.81 87 ARG A N 1
ATOM 741 C CA . ARG A 1 87 ? 7.677 1.622 -29.911 1.00 86.81 87 ARG A CA 1
ATOM 742 C C . ARG A 1 87 ? 7.033 1.420 -28.544 1.00 86.81 87 ARG A C 1
ATOM 744 O O . ARG A 1 87 ? 6.376 0.409 -28.303 1.00 86.81 87 ARG A O 1
ATOM 751 N N . HIS A 1 88 ? 7.179 2.409 -27.675 1.00 80.19 88 HIS A N 1
ATOM 752 C CA . HIS A 1 88 ? 6.533 2.459 -26.373 1.00 80.19 88 HIS A CA 1
ATOM 753 C C . HIS A 1 88 ? 5.294 3.343 -26.453 1.00 80.19 88 HIS A C 1
ATOM 755 O O . HIS A 1 88 ? 5.411 4.555 -26.596 1.00 80.19 88 HIS A O 1
ATOM 761 N N . SER A 1 89 ? 4.117 2.734 -26.338 1.00 81.25 89 SER A N 1
ATOM 762 C CA . SER A 1 89 ? 2.821 3.417 -26.357 1.00 81.25 89 SER A CA 1
ATOM 763 C C . SER A 1 89 ? 2.258 3.563 -24.943 1.00 81.25 89 SER A C 1
ATOM 765 O O . SER A 1 89 ? 2.141 2.581 -24.206 1.00 81.25 89 SER A O 1
ATOM 767 N N . LEU A 1 90 ? 1.880 4.780 -24.563 1.00 71.75 90 LEU A N 1
ATOM 768 C CA . LEU A 1 90 ? 1.262 5.111 -23.281 1.00 71.75 90 LEU A CA 1
ATOM 769 C C . LEU A 1 90 ? -0.229 5.361 -23.486 1.00 71.75 90 LEU A C 1
ATOM 771 O O . LEU A 1 90 ? -0.612 6.211 -24.287 1.00 71.75 90 LEU A O 1
ATOM 775 N N . TYR A 1 91 ? -1.059 4.654 -22.720 1.00 70.00 91 TYR A N 1
ATOM 776 C CA . TYR A 1 91 ? -2.513 4.707 -22.847 1.00 70.00 91 TYR A CA 1
ATOM 777 C C . TYR A 1 91 ? -3.180 5.300 -21.605 1.00 70.00 91 TYR A C 1
ATOM 779 O O . TYR A 1 91 ? -2.845 4.935 -20.476 1.00 70.00 91 TYR A O 1
ATOM 787 N N . THR A 1 92 ? -4.198 6.132 -21.818 1.00 60.69 92 THR A N 1
ATOM 788 C CA . THR A 1 92 ? -5.152 6.576 -20.794 1.00 60.69 92 THR A CA 1
ATOM 789 C C . THR A 1 92 ? -6.554 6.223 -21.275 1.00 60.69 92 THR A C 1
ATOM 791 O O . THR A 1 92 ? -6.915 6.556 -22.391 1.00 60.69 92 THR A O 1
ATOM 794 N N . ASN A 1 93 ? -7.357 5.524 -20.464 1.00 56.75 93 ASN A N 1
ATOM 795 C CA . ASN A 1 93 ? -8.730 5.131 -20.828 1.00 56.75 93 ASN A CA 1
ATOM 796 C C . ASN A 1 93 ? -8.852 4.469 -22.216 1.00 56.75 93 ASN A C 1
ATOM 798 O O . ASN A 1 93 ? -9.766 4.780 -22.970 1.00 56.75 93 ASN A O 1
ATOM 802 N N . SER A 1 94 ? -7.944 3.541 -22.541 1.00 65.19 94 SER A N 1
ATOM 803 C CA . SER A 1 94 ? -7.851 2.838 -23.838 1.00 65.19 94 SER A CA 1
ATOM 804 C C . SER A 1 94 ? -7.484 3.691 -25.062 1.00 65.19 94 SER A C 1
ATOM 806 O O . SER A 1 94 ? -7.384 3.143 -26.155 1.00 65.19 94 SER A O 1
ATOM 808 N N . GLU A 1 95 ? -7.182 4.975 -24.877 1.00 64.06 95 GLU A N 1
ATOM 809 C CA . GLU A 1 95 ? -6.675 5.876 -25.916 1.00 64.06 95 GLU A CA 1
ATOM 810 C C . GLU A 1 95 ? -5.166 6.085 -25.744 1.00 64.06 95 GLU A C 1
ATOM 812 O O . GLU A 1 95 ? -4.677 6.223 -24.620 1.00 64.06 95 GLU A O 1
ATOM 817 N N . GLU A 1 96 ? -4.407 6.063 -26.843 1.00 67.00 96 GLU A N 1
ATOM 818 C CA . GLU A 1 96 ? -2.966 6.337 -26.827 1.00 67.00 96 GLU A CA 1
ATOM 819 C C . GLU A 1 96 ? -2.734 7.841 -26.621 1.00 67.00 96 GLU A C 1
ATOM 821 O O . GLU A 1 96 ? -3.097 8.657 -27.459 1.00 67.00 96 GLU A O 1
ATOM 826 N N . THR A 1 97 ? -2.127 8.211 -25.494 1.00 65.50 97 THR A N 1
ATOM 827 C CA . THR A 1 97 ? -1.896 9.612 -25.097 1.00 65.50 97 THR A CA 1
ATOM 828 C C . THR A 1 97 ? -0.489 10.111 -25.403 1.00 65.50 97 THR A C 1
ATOM 830 O O . THR A 1 97 ? -0.228 11.308 -25.428 1.00 65.50 97 THR A O 1
ATOM 833 N N . SER A 1 98 ? 0.467 9.199 -25.555 1.00 74.25 98 SER A N 1
ATOM 834 C CA . SER A 1 98 ? 1.859 9.526 -25.859 1.00 74.25 98 SER A CA 1
ATOM 835 C C . SER A 1 98 ? 2.567 8.264 -26.320 1.00 74.25 98 SER A C 1
ATOM 837 O O . SER A 1 98 ? 2.210 7.168 -25.899 1.00 74.25 98 SER A O 1
ATOM 839 N N . PHE A 1 99 ? 3.588 8.410 -27.149 1.00 82.50 99 PHE A N 1
ATOM 840 C CA . PHE A 1 99 ? 4.473 7.316 -27.494 1.00 82.50 99 PHE A CA 1
ATOM 841 C C . PHE A 1 99 ? 5.877 7.823 -27.784 1.00 82.50 99 PHE A C 1
ATOM 843 O O . PHE A 1 99 ? 6.097 9.020 -27.952 1.00 82.50 99 PHE A O 1
ATOM 850 N N . TYR A 1 100 ? 6.832 6.908 -27.819 1.00 85.88 100 TYR A N 1
ATOM 851 C CA . TYR A 1 100 ? 8.176 7.182 -28.301 1.00 85.88 100 TYR A CA 1
ATOM 852 C C . TYR A 1 100 ? 8.790 5.911 -28.875 1.00 85.88 100 TYR A C 1
ATOM 854 O O . TYR A 1 100 ? 8.363 4.799 -28.561 1.00 85.88 100 TYR A O 1
ATOM 862 N N . TYR A 1 101 ? 9.802 6.082 -29.712 1.00 89.88 101 TYR A N 1
ATOM 863 C CA . TYR A 1 101 ? 10.615 4.985 -30.217 1.00 89.88 101 TYR A CA 1
ATOM 864 C C . TYR A 1 101 ? 11.924 4.896 -29.445 1.00 89.88 101 TYR A C 1
ATOM 866 O O . TYR A 1 101 ? 12.488 5.922 -29.070 1.00 89.88 101 TYR A O 1
ATOM 874 N N . GLU A 1 102 ? 12.409 3.681 -29.228 1.00 89.00 102 GLU A N 1
ATOM 875 C CA . GLU A 1 102 ? 13.637 3.406 -28.495 1.00 89.00 102 GLU A CA 1
ATOM 876 C C . GLU A 1 102 ? 14.539 2.456 -29.287 1.00 89.00 102 GLU A C 1
ATOM 878 O O . GLU A 1 102 ? 14.068 1.444 -29.808 1.00 89.00 102 GLU A O 1
ATOM 883 N N . ILE A 1 103 ? 15.833 2.778 -29.361 1.00 89.19 103 ILE A N 1
ATOM 884 C CA . ILE A 1 103 ? 16.896 1.850 -29.776 1.00 89.19 103 ILE A CA 1
ATOM 885 C C . ILE A 1 103 ? 18.003 1.928 -28.728 1.00 89.19 103 ILE A C 1
ATOM 887 O O . ILE A 1 103 ? 18.491 3.014 -28.415 1.00 89.19 103 ILE A O 1
ATOM 891 N N . GLY A 1 104 ? 18.394 0.779 -28.173 1.00 79.69 104 GLY A N 1
ATOM 892 C CA . GLY A 1 104 ? 19.528 0.692 -27.247 1.00 79.69 104 GLY A CA 1
ATOM 893 C C . GLY A 1 104 ? 19.404 1.577 -26.000 1.00 79.69 104 GLY A C 1
ATOM 894 O O . GLY A 1 104 ? 20.413 2.091 -25.523 1.00 79.69 104 GLY A O 1
ATOM 895 N N . GLY A 1 105 ? 18.191 1.794 -25.477 1.00 79.06 105 GLY A N 1
ATOM 896 C CA . GLY A 1 105 ? 17.982 2.644 -24.302 1.00 79.06 105 GLY A CA 1
ATOM 897 C C . GLY A 1 105 ? 17.880 4.143 -24.588 1.00 79.06 105 GLY A C 1
ATOM 898 O O . GLY A 1 105 ? 17.918 4.918 -23.630 1.00 79.06 105 GLY A O 1
ATOM 899 N N . ILE A 1 106 ? 17.791 4.554 -25.862 1.00 84.38 106 ILE A N 1
ATOM 900 C CA . ILE A 1 106 ? 17.711 5.957 -26.289 1.00 84.38 106 ILE A CA 1
ATOM 901 C C . ILE A 1 106 ? 16.387 6.236 -26.995 1.00 84.38 106 ILE A C 1
ATOM 903 O O . ILE A 1 106 ? 16.060 5.590 -27.988 1.00 84.38 106 ILE A O 1
ATOM 907 N N . GLU A 1 107 ? 15.684 7.273 -26.539 1.00 90.31 107 GLU A N 1
ATOM 908 C CA . GLU A 1 107 ? 14.514 7.815 -27.236 1.00 90.31 107 GLU A CA 1
ATOM 909 C C . GLU A 1 107 ? 14.915 8.438 -28.590 1.00 90.31 107 GLU A C 1
ATOM 911 O O . GLU A 1 107 ? 15.764 9.334 -28.651 1.00 90.31 107 GLU A O 1
ATOM 916 N N . LEU A 1 108 ? 14.275 7.998 -29.673 1.00 92.38 108 LEU A N 1
ATOM 917 C CA . LEU A 1 108 ? 14.486 8.476 -31.038 1.00 92.38 108 LEU A CA 1
ATOM 918 C C . LEU A 1 108 ? 13.255 9.211 -31.552 1.00 92.38 108 LEU A C 1
ATOM 920 O O . LEU A 1 108 ? 12.137 8.723 -31.401 1.00 92.38 108 LEU A O 1
ATOM 924 N N . PHE A 1 109 ? 13.466 10.349 -32.205 1.00 92.69 109 PHE A N 1
ATOM 925 C CA . PHE A 1 109 ? 12.452 11.047 -32.990 1.00 92.69 109 PHE A CA 1
ATOM 926 C C . PHE A 1 109 ? 12.745 10.864 -34.483 1.00 92.69 109 PHE A C 1
ATOM 928 O O . PHE A 1 109 ? 13.896 11.004 -34.905 1.00 92.69 109 PHE A O 1
ATOM 935 N N . PHE A 1 110 ? 11.705 10.587 -35.273 1.00 91.69 110 PHE A N 1
ATOM 936 C CA . PHE A 1 110 ? 11.790 10.332 -36.712 1.00 91.69 110 PHE A CA 1
ATOM 937 C C . PHE A 1 110 ? 11.186 11.495 -37.517 1.00 91.69 110 PHE A C 1
ATOM 939 O O . PHE A 1 110 ? 9.975 11.512 -37.741 1.00 91.69 110 PHE A O 1
ATOM 946 N N . PRO A 1 111 ? 12.004 12.455 -37.989 1.00 90.81 111 PRO A N 1
ATOM 947 C CA . PRO A 1 111 ? 11.554 13.508 -38.895 1.00 90.81 111 PRO A CA 1
ATOM 948 C C . PRO A 1 111 ? 10.896 12.935 -40.149 1.00 90.81 111 PRO A C 1
ATOM 950 O O . PRO A 1 111 ? 11.269 11.855 -40.600 1.00 90.81 111 PRO A O 1
ATOM 953 N N . TYR A 1 112 ? 9.952 13.670 -40.742 1.00 88.50 112 TYR A N 1
ATOM 954 C CA . TYR A 1 112 ? 9.335 13.325 -42.030 1.00 88.50 112 TYR A CA 1
ATOM 955 C C . TYR A 1 112 ? 8.807 11.882 -42.079 1.00 88.50 112 TYR A C 1
ATOM 957 O O . TYR A 1 112 ? 8.938 11.200 -43.092 1.00 88.50 112 TYR A O 1
ATOM 965 N N . ASN A 1 113 ? 8.237 11.386 -40.978 1.00 85.69 113 ASN A N 1
ATOM 966 C CA . ASN A 1 113 ? 7.684 10.032 -40.872 1.00 85.69 113 ASN A CA 1
ATOM 967 C C . ASN A 1 113 ? 8.665 8.915 -41.280 1.00 85.69 113 ASN A C 1
ATOM 969 O O . ASN A 1 113 ? 8.261 7.859 -41.770 1.00 85.69 113 ASN A O 1
ATOM 973 N N . MET A 1 114 ? 9.969 9.117 -41.052 1.00 87.88 114 MET A N 1
ATOM 974 C CA . MET A 1 114 ? 11.007 8.121 -41.355 1.00 87.88 114 MET A CA 1
ATOM 975 C C . MET A 1 114 ? 10.819 6.793 -40.598 1.00 87.88 114 MET A C 1
ATOM 977 O O . MET A 1 114 ? 11.426 5.790 -40.969 1.00 87.88 114 MET A O 1
ATOM 981 N N . TYR A 1 115 ? 9.937 6.749 -39.592 1.00 87.69 115 TYR A N 1
ATOM 982 C CA . TYR A 1 115 ? 9.559 5.528 -38.879 1.00 87.69 115 TYR A CA 1
ATOM 983 C C . TYR A 1 115 ? 8.937 4.452 -39.795 1.00 87.69 115 TYR A C 1
ATOM 985 O O . TYR A 1 115 ? 8.976 3.272 -39.460 1.00 87.69 115 TYR A O 1
ATOM 993 N N . HIS A 1 116 ? 8.421 4.803 -40.981 1.00 86.81 116 HIS A N 1
ATOM 994 C CA . HIS A 1 116 ? 7.943 3.816 -41.964 1.00 86.81 116 HIS A CA 1
ATOM 995 C C . HIS A 1 116 ? 9.044 2.897 -42.520 1.00 86.81 116 HIS A C 1
ATOM 997 O O . HIS A 1 116 ? 8.734 1.869 -43.119 1.00 86.81 116 HIS A O 1
ATOM 1003 N N . HIS A 1 117 ? 10.316 3.253 -42.326 1.00 88.75 117 HIS A N 1
ATOM 1004 C CA . HIS A 1 117 ? 11.473 2.483 -42.787 1.00 88.75 117 HIS A CA 1
ATOM 1005 C C . HIS A 1 117 ? 12.113 1.627 -41.681 1.00 88.75 117 HIS A C 1
ATOM 1007 O O . HIS A 1 117 ? 13.194 1.064 -41.882 1.00 88.75 117 HIS A O 1
ATOM 1013 N N . ILE A 1 118 ? 11.450 1.509 -40.526 1.00 89.31 118 ILE A N 1
ATOM 1014 C CA . ILE A 1 118 ? 11.861 0.613 -39.444 1.00 89.31 118 ILE A CA 1
ATOM 1015 C C . ILE A 1 118 ? 11.721 -0.846 -39.900 1.00 89.31 118 ILE A C 1
ATOM 1017 O O . ILE A 1 118 ? 10.713 -1.249 -40.477 1.00 89.31 118 ILE A O 1
ATOM 1021 N N . SER A 1 119 ? 12.759 -1.630 -39.635 1.00 88.12 119 SER A N 1
ATOM 1022 C CA . SER A 1 119 ? 12.836 -3.080 -39.831 1.00 88.12 119 SER A CA 1
ATOM 1023 C C . SER A 1 119 ? 13.081 -3.777 -38.487 1.00 88.12 119 SER A C 1
ATOM 1025 O O . SER A 1 119 ? 13.211 -3.108 -37.462 1.00 88.12 119 SER A O 1
ATOM 1027 N N . ASP A 1 120 ? 13.164 -5.111 -38.476 1.00 82.75 120 ASP A N 1
ATOM 1028 C CA . ASP A 1 120 ? 13.430 -5.875 -37.245 1.00 82.75 120 ASP A CA 1
ATOM 1029 C C . ASP A 1 120 ? 14.767 -5.468 -36.598 1.00 82.75 120 ASP A C 1
ATOM 1031 O O . ASP A 1 120 ? 14.834 -5.290 -35.388 1.00 82.75 120 ASP A O 1
ATOM 1035 N N . PHE A 1 121 ? 15.795 -5.220 -37.417 1.00 88.56 121 PHE A N 1
ATOM 1036 C CA . PHE A 1 121 ? 17.106 -4.728 -36.996 1.00 88.56 121 PHE A CA 1
ATOM 1037 C C . PHE A 1 121 ? 17.459 -3.471 -37.788 1.00 88.56 121 PHE A C 1
ATOM 1039 O O . PHE A 1 121 ? 17.359 -3.476 -39.018 1.00 88.56 121 PHE A O 1
ATOM 1046 N N . ASN A 1 122 ? 17.848 -2.397 -37.097 1.00 89.94 122 ASN A N 1
ATOM 1047 C CA . ASN A 1 122 ? 18.016 -1.082 -37.707 1.00 89.94 122 ASN A CA 1
ATOM 1048 C C . ASN A 1 122 ? 19.433 -0.546 -37.533 1.00 89.94 122 ASN A C 1
ATOM 1050 O O . ASN A 1 122 ? 19.992 -0.607 -36.442 1.00 89.94 122 ASN A O 1
ATOM 1054 N N . GLU A 1 123 ? 19.962 0.043 -38.602 1.00 92.75 123 GLU A N 1
ATOM 1055 C CA . GLU A 1 123 ? 21.156 0.889 -38.588 1.00 92.75 123 GLU A CA 1
ATOM 1056 C C . GLU A 1 123 ? 20.696 2.339 -38.759 1.00 92.75 123 GLU A C 1
ATOM 1058 O O . GLU A 1 123 ? 20.122 2.700 -39.795 1.00 92.75 123 GLU A O 1
ATOM 1063 N N . VAL A 1 124 ? 20.886 3.162 -37.726 1.00 94.62 124 VAL A N 1
ATOM 1064 C CA . VAL A 1 124 ? 20.439 4.558 -37.721 1.00 94.62 124 VAL A CA 1
ATOM 1065 C C . VAL A 1 124 ? 21.597 5.519 -37.485 1.00 94.62 124 VAL A C 1
ATOM 1067 O O . VAL A 1 124 ? 22.399 5.350 -36.571 1.00 94.62 124 VAL A O 1
ATOM 1070 N N . GLU A 1 125 ? 21.652 6.577 -38.290 1.00 94.69 125 GLU A N 1
ATOM 1071 C CA . GLU A 1 125 ? 22.515 7.729 -38.041 1.00 94.69 125 GLU A CA 1
ATOM 1072 C C . GLU A 1 125 ? 21.697 8.794 -37.309 1.00 94.69 125 GLU A C 1
ATOM 1074 O O . GLU A 1 125 ? 20.631 9.205 -37.784 1.00 94.69 125 GLU A O 1
ATOM 1079 N N . VAL A 1 126 ? 22.189 9.254 -36.160 1.00 94.06 126 VAL A N 1
ATOM 1080 C CA . VAL A 1 126 ? 21.459 10.165 -35.277 1.00 94.06 126 VAL A CA 1
ATOM 1081 C C . VAL A 1 126 ? 22.295 11.362 -34.844 1.00 94.06 126 VAL A C 1
ATOM 1083 O O . VAL A 1 126 ? 23.523 11.295 -34.770 1.00 94.06 126 VAL A O 1
ATOM 1086 N N . VAL A 1 127 ? 21.607 12.454 -34.508 1.00 93.56 127 VAL A N 1
ATOM 1087 C CA . VAL A 1 127 ? 22.178 13.614 -33.809 1.00 93.56 127 VAL A CA 1
ATOM 1088 C C . VAL A 1 127 ? 21.443 13.854 -32.500 1.00 93.56 127 VAL A C 1
ATOM 1090 O O . VAL A 1 127 ? 20.217 13.760 -32.427 1.00 93.56 127 VAL A O 1
ATOM 1093 N N . PHE A 1 128 ? 22.185 14.162 -31.441 1.00 91.56 128 PHE A N 1
ATOM 1094 C CA . PHE A 1 128 ? 21.631 14.183 -30.092 1.00 91.56 128 PHE A CA 1
ATOM 1095 C C . PHE A 1 128 ? 21.131 15.563 -29.665 1.00 91.56 128 PHE A C 1
ATOM 1097 O O . PHE A 1 128 ? 21.783 16.592 -29.851 1.00 91.56 128 PHE A O 1
ATOM 1104 N N . THR A 1 129 ? 19.983 15.567 -28.991 1.00 90.81 129 THR A N 1
ATOM 1105 C CA . THR A 1 129 ? 19.558 16.652 -28.099 1.00 90.81 129 THR A CA 1
ATOM 1106 C C . THR A 1 129 ? 19.862 16.265 -26.651 1.00 90.81 129 THR A C 1
ATOM 1108 O O . THR A 1 129 ? 20.316 15.161 -26.370 1.00 90.81 129 THR A O 1
ATOM 1111 N N . GLN A 1 130 ? 19.539 17.131 -25.689 1.00 84.62 130 GLN A N 1
ATOM 1112 C CA . GLN A 1 130 ? 19.685 16.811 -24.261 1.00 84.62 130 GLN A CA 1
ATOM 1113 C C . GLN A 1 130 ? 18.715 15.729 -23.740 1.00 84.62 130 GLN A C 1
ATOM 1115 O O . GLN A 1 130 ? 18.762 15.409 -22.549 1.00 84.62 130 GLN A O 1
ATOM 1120 N N . ARG A 1 131 ? 17.771 15.233 -24.558 1.00 82.50 131 ARG A N 1
ATOM 1121 C CA . ARG A 1 131 ? 16.717 14.299 -24.105 1.00 82.50 131 ARG A CA 1
ATOM 1122 C C . ARG A 1 131 ? 16.435 13.113 -25.021 1.00 82.50 131 ARG A C 1
ATOM 1124 O O . ARG A 1 131 ? 16.013 12.081 -24.519 1.00 82.50 131 ARG A O 1
ATOM 1131 N N . TYR A 1 132 ? 16.609 13.286 -26.321 1.00 90.38 132 TYR A N 1
ATOM 1132 C CA . TYR A 1 132 ? 16.347 12.280 -27.350 1.00 90.38 132 TYR A CA 1
ATOM 1133 C C . TYR A 1 132 ? 17.255 12.545 -28.555 1.00 90.38 132 TYR A C 1
ATOM 1135 O O . TYR A 1 132 ? 17.874 13.613 -28.640 1.00 90.38 132 TYR A O 1
ATOM 1143 N N . ALA A 1 133 ? 17.333 11.612 -29.496 1.00 91.94 133 ALA A N 1
ATOM 1144 C CA . ALA A 1 133 ? 18.099 11.794 -30.723 1.00 91.94 133 ALA A CA 1
ATOM 1145 C C . ALA A 1 133 ? 17.182 12.000 -31.937 1.00 91.94 133 ALA A C 1
ATOM 1147 O O . ALA A 1 133 ? 16.137 11.363 -32.056 1.00 91.94 133 ALA A O 1
ATOM 1148 N N . PHE A 1 134 ? 17.574 12.897 -32.838 1.00 94.38 134 PHE A N 1
ATOM 1149 C CA . PHE A 1 134 ? 16.962 13.033 -34.156 1.00 94.38 134 PHE A CA 1
ATOM 1150 C C . PHE A 1 134 ? 17.583 12.022 -35.107 1.00 94.38 134 PHE A C 1
ATOM 1152 O O . PHE A 1 134 ? 18.807 11.976 -35.242 1.00 94.38 134 PHE A O 1
ATOM 1159 N N . VAL A 1 135 ? 16.745 11.256 -35.799 1.00 94.81 135 VAL A N 1
ATOM 1160 C CA . VAL A 1 135 ? 17.196 10.341 -36.848 1.00 94.81 135 VAL A CA 1
ATOM 1161 C C . VAL A 1 135 ? 17.448 11.124 -38.134 1.00 94.81 135 VAL A C 1
ATOM 1163 O O . VAL A 1 135 ? 16.566 11.810 -38.645 1.00 94.81 135 VAL A O 1
ATOM 1166 N N . VAL A 1 136 ? 18.672 11.026 -38.648 1.00 94.94 136 VAL A N 1
ATOM 1167 C CA . VAL A 1 136 ? 19.118 11.656 -39.902 1.00 94.94 136 VAL A CA 1
ATOM 1168 C C . VAL A 1 136 ? 19.111 10.642 -41.044 1.00 94.94 136 VAL A C 1
ATOM 1170 O O . VAL A 1 136 ? 18.913 11.007 -42.202 1.00 94.94 136 VAL A O 1
ATOM 1173 N N . LYS A 1 137 ? 19.291 9.356 -40.729 1.00 94.62 137 LYS A N 1
ATOM 1174 C CA . LYS A 1 137 ? 19.222 8.257 -41.693 1.00 94.62 137 LYS A CA 1
ATOM 1175 C C . LYS A 1 137 ? 18.836 6.960 -40.992 1.00 94.62 137 LYS A C 1
ATOM 1177 O O . LYS A 1 137 ? 19.280 6.726 -39.874 1.00 94.62 137 LYS A O 1
ATOM 1182 N N . ILE A 1 138 ? 18.049 6.118 -41.651 1.00 94.25 138 ILE A N 1
ATOM 1183 C CA . ILE A 1 138 ? 17.652 4.790 -41.169 1.00 94.25 138 ILE A CA 1
ATOM 1184 C C . ILE A 1 138 ? 17.729 3.778 -42.307 1.00 94.25 138 ILE A C 1
ATOM 1186 O O . ILE A 1 138 ? 17.139 4.000 -43.358 1.00 94.25 138 ILE A O 1
ATOM 1190 N N . ASN A 1 139 ? 18.445 2.668 -42.122 1.00 91.62 139 ASN A N 1
ATOM 1191 C CA . ASN A 1 139 ? 18.498 1.548 -43.074 1.00 91.62 139 ASN A CA 1
ATOM 1192 C C . ASN A 1 139 ? 18.799 1.981 -44.526 1.00 91.62 139 ASN A C 1
ATOM 1194 O O . ASN A 1 139 ? 18.209 1.484 -45.485 1.00 91.62 139 ASN A O 1
ATOM 1198 N N . GLY A 1 140 ? 19.691 2.963 -44.692 1.00 87.75 140 GLY A N 1
ATOM 1199 C CA . GLY A 1 140 ? 20.038 3.536 -45.998 1.00 87.75 140 GLY A CA 1
ATOM 1200 C C . GLY A 1 140 ? 19.092 4.627 -46.524 1.00 87.75 140 GLY A C 1
ATOM 1201 O O . GLY A 1 140 ? 19.395 5.216 -47.558 1.00 87.75 140 GLY A O 1
ATOM 1202 N N . TYR A 1 141 ? 18.001 4.935 -45.821 1.00 92.06 141 TYR A N 1
ATOM 1203 C CA . TYR A 1 141 ? 17.050 6.001 -46.139 1.00 92.06 141 TYR A CA 1
ATOM 1204 C C . TYR A 1 141 ? 17.396 7.287 -45.379 1.00 92.06 141 TYR A C 1
ATOM 1206 O O . TYR A 1 141 ? 17.359 7.304 -44.149 1.00 92.06 141 TYR A O 1
ATOM 1214 N N . ASP A 1 142 ? 17.775 8.352 -46.088 1.00 92.38 142 ASP A N 1
ATOM 1215 C CA . ASP A 1 142 ? 18.235 9.612 -45.491 1.00 92.38 142 ASP A CA 1
ATOM 1216 C C . ASP A 1 142 ? 17.121 10.668 -45.358 1.00 92.38 142 ASP A C 1
ATOM 1218 O O . ASP A 1 142 ? 16.083 10.627 -46.022 1.00 92.38 142 ASP A O 1
ATOM 1222 N N . ILE A 1 143 ? 17.350 11.650 -44.483 1.00 92.25 143 ILE A N 1
ATOM 1223 C CA . ILE A 1 143 ? 16.403 12.741 -44.215 1.00 92.25 143 IL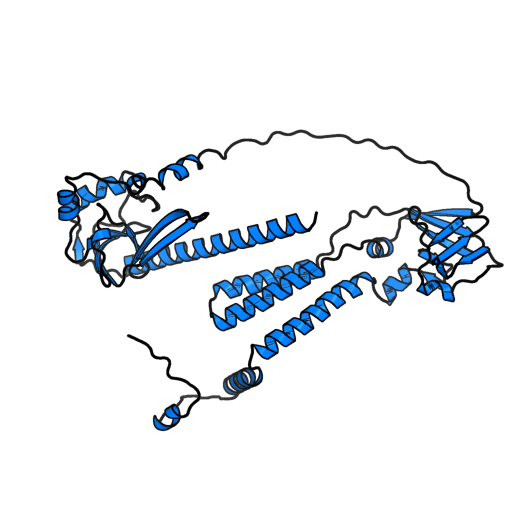E A CA 1
ATOM 1224 C C . ILE A 1 143 ? 16.132 13.609 -45.451 1.00 92.25 143 ILE A C 1
ATOM 1226 O O . ILE A 1 143 ? 15.054 14.190 -45.574 1.00 92.25 143 ILE A O 1
ATOM 1230 N N . LYS A 1 144 ? 17.087 13.686 -46.388 1.00 91.44 144 LYS A N 1
ATOM 1231 C CA . LYS A 1 144 ? 16.920 14.414 -47.652 1.00 91.44 144 LYS A CA 1
ATOM 1232 C C . LYS A 1 144 ? 15.900 13.712 -48.544 1.00 91.44 144 LYS A C 1
ATOM 1234 O O . LYS A 1 144 ? 14.928 14.344 -48.949 1.00 91.44 144 LYS A O 1
ATOM 1239 N N . THR A 1 145 ? 16.056 12.404 -48.758 1.00 88.94 145 THR A N 1
ATOM 1240 C CA . THR A 1 145 ? 15.088 11.593 -49.510 1.00 88.94 145 THR A CA 1
ATOM 1241 C C . THR A 1 145 ? 13.716 11.616 -48.835 1.00 88.94 145 THR A C 1
ATOM 1243 O O . THR A 1 145 ? 12.699 11.712 -49.523 1.00 88.94 145 THR A O 1
ATOM 1246 N N . ALA A 1 146 ? 13.670 11.599 -47.497 1.00 87.44 146 ALA A N 1
ATOM 1247 C CA . ALA A 1 146 ? 12.424 11.719 -46.739 1.00 87.44 146 ALA A CA 1
ATOM 1248 C C . ALA A 1 146 ? 11.701 13.044 -47.022 1.00 87.44 146 ALA A C 1
ATOM 1250 O O . ALA A 1 146 ? 10.534 13.041 -47.425 1.00 87.44 146 ALA A O 1
ATOM 1251 N N . ALA A 1 147 ? 12.407 14.170 -46.898 1.00 87.38 147 ALA A N 1
ATOM 1252 C CA . ALA A 1 147 ? 11.857 15.494 -47.167 1.00 87.38 147 ALA A CA 1
ATOM 1253 C C . ALA A 1 147 ? 11.416 15.659 -48.633 1.00 87.38 147 ALA A C 1
ATOM 1255 O O . ALA A 1 147 ? 10.341 16.200 -48.898 1.00 87.38 147 ALA A O 1
ATOM 1256 N N . GLU A 1 148 ? 12.199 15.156 -49.591 1.00 87.50 148 GLU A N 1
ATOM 1257 C CA . GLU A 1 148 ? 11.869 15.192 -51.021 1.00 87.50 148 GLU A CA 1
ATOM 1258 C C . GLU A 1 148 ? 10.622 14.361 -51.347 1.00 87.50 148 GLU A C 1
ATOM 1260 O O . GLU A 1 148 ? 9.744 14.831 -52.072 1.00 87.50 148 GLU A O 1
ATOM 1265 N N . SER A 1 149 ? 10.490 13.166 -50.761 1.00 82.88 149 SER A N 1
ATOM 1266 C CA . SER A 1 149 ? 9.327 12.289 -50.969 1.00 82.88 149 SER A CA 1
ATOM 1267 C C . SER A 1 149 ? 8.004 12.918 -50.514 1.00 82.88 149 SER A C 1
ATOM 1269 O O . SER A 1 149 ? 6.940 12.583 -51.036 1.00 82.88 149 SER A O 1
ATOM 1271 N N . GLN A 1 150 ? 8.076 13.871 -49.580 1.00 79.06 150 GLN A N 1
ATOM 1272 C CA . GLN A 1 150 ? 6.936 14.599 -49.026 1.00 79.06 150 GLN A CA 1
ATOM 1273 C C . GLN A 1 150 ? 6.792 16.014 -49.607 1.00 79.06 150 GLN A C 1
ATOM 1275 O O . GLN A 1 150 ? 5.993 16.799 -49.103 1.00 79.06 150 GLN A O 1
ATOM 1280 N N . ASN A 1 151 ? 7.539 16.367 -50.665 1.00 74.00 151 ASN A N 1
ATOM 1281 C CA . ASN A 1 151 ? 7.599 17.724 -51.235 1.00 74.00 151 ASN A CA 1
ATOM 1282 C C . ASN A 1 151 ? 7.923 18.819 -50.193 1.00 74.00 151 ASN A C 1
ATOM 1284 O O . ASN A 1 151 ? 7.471 19.958 -50.321 1.00 74.00 151 ASN A O 1
ATOM 1288 N N . GLY A 1 152 ? 8.665 18.481 -49.135 1.00 62.91 152 GLY A N 1
ATOM 1289 C CA . GLY A 1 152 ? 8.972 19.382 -48.022 1.00 62.91 152 GLY A CA 1
ATOM 1290 C C . GLY A 1 152 ? 7.787 19.696 -47.101 1.00 62.91 152 GLY A C 1
ATOM 1291 O O . GLY A 1 152 ? 7.899 20.588 -46.260 1.00 62.91 152 GLY A O 1
ATOM 1292 N N . VAL A 1 153 ? 6.655 18.998 -47.244 1.00 68.94 153 VAL A N 1
ATOM 1293 C CA . VAL A 1 153 ? 5.519 19.127 -46.325 1.00 68.94 153 VAL A CA 1
ATOM 1294 C C . VAL A 1 153 ? 5.878 18.447 -45.010 1.00 68.94 153 VAL A C 1
ATOM 1296 O O . VAL A 1 153 ? 6.208 17.266 -44.981 1.00 68.94 153 VAL A O 1
ATOM 1299 N N . ILE A 1 154 ? 5.815 19.210 -43.921 1.00 71.81 154 ILE A N 1
ATOM 1300 C CA . ILE A 1 154 ? 6.059 18.709 -42.572 1.00 71.81 154 ILE A CA 1
ATOM 1301 C C . ILE A 1 154 ? 4.710 18.382 -41.949 1.00 71.81 154 ILE A C 1
ATOM 1303 O O . ILE A 1 154 ? 3.938 19.290 -41.641 1.00 71.81 154 ILE A O 1
ATOM 1307 N N . TYR A 1 155 ? 4.448 17.095 -41.766 1.00 63.94 155 TYR A N 1
ATOM 1308 C CA . TYR A 1 155 ? 3.308 16.627 -40.991 1.00 63.94 155 TYR A CA 1
ATOM 1309 C C . TYR A 1 155 ? 3.687 16.610 -39.512 1.00 63.94 155 TYR A C 1
ATOM 1311 O O . TYR A 1 155 ? 4.782 16.174 -39.151 1.00 63.94 155 TYR A O 1
ATOM 1319 N N . SER A 1 156 ? 2.802 17.123 -38.663 1.00 60.44 156 SER A N 1
ATOM 1320 C CA . SER A 1 156 ? 2.930 16.933 -37.219 1.00 60.44 156 SER A CA 1
ATOM 1321 C C . SER A 1 156 ? 2.229 15.632 -36.848 1.00 60.44 156 SER A C 1
ATOM 1323 O O . SER A 1 156 ? 1.192 15.303 -37.416 1.00 60.44 156 SER A O 1
ATOM 1325 N N . GLU A 1 157 ? 2.721 14.930 -35.830 1.00 60.25 157 GLU A N 1
ATOM 1326 C CA . GLU A 1 157 ? 1.991 13.809 -35.219 1.00 60.25 157 GLU A CA 1
ATOM 1327 C C . GLU A 1 157 ? 0.616 14.230 -34.653 1.00 60.25 157 GLU A C 1
ATOM 1329 O O . GLU A 1 157 ? -0.217 13.382 -34.362 1.00 60.25 157 GLU A O 1
ATOM 1334 N N . LEU A 1 158 ? 0.335 15.537 -34.559 1.00 53.16 158 LEU A N 1
ATOM 1335 C CA . LEU A 1 158 ? -0.976 16.111 -34.225 1.00 53.16 158 LEU A CA 1
ATOM 1336 C C . LEU A 1 158 ? -2.010 16.044 -35.363 1.00 53.16 158 LEU A C 1
ATOM 1338 O O . LEU A 1 158 ? -3.184 16.308 -35.109 1.00 53.16 158 LEU A O 1
ATOM 1342 N N . ASP A 1 159 ? -1.600 15.720 -36.594 1.00 52.62 159 ASP A N 1
ATOM 1343 C CA . ASP A 1 159 ? -2.522 15.524 -37.723 1.00 52.62 159 ASP A CA 1
ATOM 1344 C C . ASP A 1 159 ? -3.269 14.172 -37.629 1.00 52.62 159 ASP A C 1
ATOM 1346 O O . ASP A 1 159 ? -4.221 13.928 -38.375 1.00 52.62 159 ASP A O 1
ATOM 1350 N N . GLU A 1 160 ? -2.885 13.312 -36.675 1.00 55.53 160 GLU A N 1
ATOM 1351 C CA . GLU A 1 160 ? -3.642 12.125 -36.274 1.00 55.53 160 GLU A CA 1
ATOM 1352 C C . GLU A 1 160 ? -4.890 12.541 -35.458 1.00 55.53 160 GLU A C 1
ATOM 1354 O O . GLU A 1 160 ? -4.755 13.167 -34.398 1.00 55.53 160 GLU A O 1
ATOM 1359 N N . PRO A 1 161 ? -6.119 12.190 -35.895 1.00 48.47 161 PRO A N 1
ATOM 1360 C CA . PRO A 1 161 ? -7.375 12.738 -35.363 1.00 48.47 161 PRO A CA 1
ATOM 1361 C C . PRO A 1 161 ? -7.591 12.627 -33.844 1.00 48.47 161 PRO A C 1
ATOM 1363 O O . PRO A 1 161 ? -8.409 13.363 -33.298 1.00 48.47 161 PRO A O 1
ATOM 1366 N N . TRP A 1 162 ? -6.899 11.714 -33.158 1.00 53.56 162 TRP A N 1
ATOM 1367 C CA . TRP A 1 162 ? -7.063 11.448 -31.725 1.00 53.56 162 TRP A CA 1
ATOM 1368 C C . TRP A 1 162 ? -6.120 12.249 -30.806 1.00 53.56 162 TRP A C 1
ATOM 1370 O O . TRP A 1 162 ? -6.346 12.271 -29.600 1.00 53.56 162 TRP A O 1
ATOM 1380 N N . LEU A 1 163 ? -5.085 12.932 -31.321 1.00 50.59 163 LEU A N 1
ATOM 1381 C CA . LEU A 1 163 ? -4.136 13.707 -30.490 1.00 50.59 163 LEU A CA 1
ATOM 1382 C C . LEU A 1 163 ? -4.579 15.168 -30.249 1.00 50.59 163 LEU A C 1
ATOM 1384 O O . LEU A 1 163 ? -4.047 15.837 -29.362 1.00 50.59 163 LEU A O 1
ATOM 1388 N N . TYR A 1 164 ? -5.581 15.657 -30.989 1.00 49.75 164 TYR A N 1
ATOM 1389 C CA . TYR A 1 164 ? -6.035 17.056 -30.971 1.00 49.75 164 TYR A CA 1
ATOM 1390 C C . TYR A 1 164 ? -6.849 17.446 -29.719 1.00 49.75 164 TYR A C 1
ATOM 1392 O O . TYR A 1 164 ? -6.791 18.590 -29.270 1.00 49.75 164 TYR A O 1
ATOM 1400 N N . GLU A 1 165 ? -7.601 16.515 -29.120 1.00 47.00 165 GLU A N 1
ATOM 1401 C CA . GLU A 1 165 ? -8.498 16.820 -27.989 1.00 47.00 165 GLU A CA 1
ATOM 1402 C C . GLU A 1 165 ? -7.749 17.068 -26.665 1.00 47.00 165 GLU A C 1
ATOM 1404 O O . GLU A 1 165 ? -8.228 17.809 -25.808 1.00 47.00 165 GLU A O 1
ATOM 1409 N N . GLN A 1 166 ? -6.536 16.529 -26.500 1.00 46.50 166 GLN A N 1
ATOM 1410 C CA . GLN A 1 166 ? -5.814 16.551 -25.222 1.00 46.50 166 GLN A CA 1
ATOM 1411 C C . GLN A 1 166 ? -5.023 17.849 -24.958 1.00 46.50 166 GLN A C 1
ATOM 1413 O O . GLN A 1 166 ? -4.689 18.146 -23.809 1.00 46.50 166 GLN A O 1
ATOM 1418 N N . SER A 1 167 ? -4.725 18.660 -25.981 1.00 48.41 167 SER A N 1
ATOM 1419 C CA . SER A 1 167 ? -3.933 19.891 -25.808 1.00 48.41 167 SER A CA 1
ATOM 1420 C C . SER A 1 167 ? -4.702 21.049 -25.162 1.00 48.41 167 SER A C 1
ATOM 1422 O O . SER A 1 167 ? -4.071 21.983 -24.672 1.00 48.41 167 SER A O 1
ATOM 1424 N N . PHE A 1 168 ? -6.037 20.996 -25.144 1.00 42.94 168 PHE A N 1
ATOM 1425 C CA . PHE A 1 168 ? -6.889 22.062 -24.600 1.00 42.94 168 PHE A CA 1
ATOM 1426 C C . PHE A 1 168 ? -7.055 22.008 -23.069 1.00 42.94 168 PHE A C 1
ATOM 1428 O O . PHE A 1 168 ? -7.309 23.037 -22.449 1.00 42.94 168 PHE A O 1
ATOM 1435 N N . ASP A 1 169 ? -6.860 20.847 -22.437 1.00 37.91 169 ASP A N 1
ATOM 1436 C CA . ASP A 1 169 ? -7.169 20.646 -21.009 1.00 37.91 169 ASP A CA 1
ATOM 1437 C C . ASP A 1 169 ? -6.091 21.167 -20.032 1.00 37.91 169 ASP A C 1
ATOM 1439 O O . ASP A 1 169 ? -6.304 21.197 -18.818 1.00 37.91 169 ASP A O 1
ATOM 1443 N N . LEU A 1 170 ? -4.929 21.605 -20.530 1.00 38.25 170 LEU A N 1
ATOM 1444 C CA . LEU A 1 170 ? -3.760 21.962 -19.710 1.00 38.25 170 LEU A CA 1
ATOM 1445 C C . LEU A 1 170 ? -3.668 23.452 -19.315 1.00 38.25 170 LEU A C 1
ATOM 1447 O O . LEU A 1 170 ? -2.789 23.802 -18.530 1.00 38.25 170 LEU A O 1
ATOM 1451 N N . GLU A 1 171 ? -4.561 24.318 -19.806 1.00 38.03 171 GLU A N 1
ATOM 1452 C CA . GLU A 1 171 ? -4.554 25.772 -19.531 1.00 38.03 171 GLU A CA 1
ATOM 1453 C C . GLU A 1 171 ? -5.467 26.216 -18.365 1.00 38.03 171 GLU A C 1
ATOM 1455 O O . GLU A 1 171 ? -5.456 27.384 -17.989 1.00 38.03 171 GLU A O 1
ATOM 1460 N N . THR A 1 172 ? -6.228 25.310 -17.739 1.00 31.66 172 THR A N 1
ATOM 1461 C CA . THR A 1 172 ? -7.398 25.691 -16.911 1.00 31.66 172 THR A CA 1
ATOM 1462 C C . THR A 1 172 ? -7.260 25.505 -15.390 1.00 31.66 172 THR A C 1
ATOM 1464 O O . THR A 1 172 ? -8.265 25.290 -14.714 1.00 31.66 172 THR A O 1
ATOM 1467 N N . LEU A 1 173 ? -6.051 25.556 -14.813 1.00 33.38 173 LEU A N 1
ATOM 1468 C CA . LEU A 1 173 ? -5.841 25.310 -13.369 1.00 33.38 173 LEU A CA 1
ATOM 1469 C C . LEU A 1 173 ? -4.941 26.340 -12.657 1.00 33.38 173 LEU A C 1
ATOM 1471 O O . LEU A 1 173 ? -4.034 25.957 -11.919 1.00 33.38 173 LEU A O 1
ATOM 1475 N N . GLU A 1 174 ? -5.229 27.634 -12.799 1.00 30.80 174 GLU A N 1
ATOM 1476 C CA . GLU A 1 174 ? -4.793 28.660 -11.837 1.00 30.80 174 GLU A CA 1
ATOM 1477 C C . GLU A 1 174 ? -5.985 29.572 -11.474 1.00 30.80 174 GLU A C 1
ATOM 1479 O O . GLU A 1 174 ? -6.746 29.958 -12.354 1.00 30.80 174 GLU A O 1
ATOM 1484 N N . ASP A 1 175 ? -6.114 29.871 -10.172 1.00 27.41 175 ASP A N 1
ATOM 1485 C CA . ASP A 1 175 ? -7.065 30.770 -9.477 1.00 27.41 175 ASP A CA 1
ATOM 1486 C C . ASP A 1 175 ? -8.330 30.154 -8.831 1.00 27.41 175 ASP A C 1
ATOM 1488 O O . ASP A 1 175 ? -9.311 29.843 -9.495 1.00 27.41 175 ASP A O 1
ATOM 1492 N N . ASP A 1 176 ? -8.303 30.012 -7.490 1.00 27.47 176 ASP A N 1
ATOM 1493 C CA . ASP A 1 176 ? -9.323 30.559 -6.564 1.00 27.47 176 ASP A CA 1
ATOM 1494 C C . ASP A 1 176 ? -9.129 30.069 -5.104 1.00 27.47 176 ASP A C 1
ATOM 1496 O O . ASP A 1 176 ? -9.407 28.918 -4.764 1.00 27.47 176 ASP A O 1
ATOM 1500 N N . GLU A 1 177 ? -8.751 30.968 -4.183 1.00 26.83 177 GLU A N 1
ATOM 1501 C CA . GLU A 1 177 ? -9.017 30.815 -2.740 1.00 26.83 177 GLU A CA 1
ATOM 1502 C C . GLU A 1 177 ? -9.567 32.127 -2.155 1.00 26.83 177 GLU A C 1
ATOM 1504 O O . GLU A 1 177 ? -8.878 33.148 -2.112 1.00 26.83 177 GLU A O 1
ATOM 1509 N N . LEU A 1 178 ? -10.802 32.088 -1.632 1.00 27.20 178 LEU A N 1
ATOM 1510 C CA . LEU A 1 178 ? -11.383 33.167 -0.830 1.00 27.20 178 LEU A CA 1
ATOM 1511 C C . LEU A 1 178 ? -11.973 32.653 0.497 1.00 27.20 178 LEU A C 1
ATOM 1513 O O . LEU A 1 178 ? -12.776 31.726 0.567 1.00 27.20 178 LEU A O 1
ATOM 1517 N N . SER A 1 179 ? -11.517 33.328 1.550 1.00 26.44 179 SER A N 1
ATOM 1518 C CA . SER A 1 179 ? -11.866 33.312 2.977 1.00 26.44 179 SER A CA 1
ATOM 1519 C C . SER A 1 179 ? -13.365 33.352 3.329 1.00 26.44 179 SER A C 1
ATOM 1521 O O . SER A 1 179 ? -14.127 34.085 2.708 1.00 26.44 179 SER A O 1
ATOM 1523 N N . SER A 1 180 ? -13.754 32.718 4.451 1.00 27.17 180 SER A N 1
ATOM 1524 C CA . SER A 1 180 ? -14.611 33.342 5.487 1.00 27.17 180 SER A CA 1
ATOM 1525 C C . SER A 1 180 ? -14.730 32.464 6.745 1.00 27.17 180 SER A C 1
ATOM 1527 O O . SER A 1 180 ? -14.736 31.236 6.668 1.00 27.17 180 SER A O 1
ATOM 1529 N N . GLY A 1 181 ? -14.836 33.090 7.923 1.00 24.75 181 GLY A N 1
ATOM 1530 C CA . GLY A 1 181 ? -14.891 32.420 9.222 1.00 24.75 181 GLY A CA 1
ATOM 1531 C C . GLY A 1 181 ? -16.084 32.773 10.123 1.00 24.75 181 GLY A C 1
ATOM 1532 O O . GLY A 1 181 ? -16.852 33.691 9.864 1.00 24.75 181 GLY A O 1
ATOM 1533 N N . LYS A 1 182 ? -16.071 32.090 11.283 1.00 26.92 182 LYS A N 1
ATOM 1534 C CA . LYS A 1 182 ? -16.530 32.482 12.640 1.00 26.92 182 LYS A CA 1
ATOM 1535 C C . LYS A 1 182 ? -17.955 32.135 13.145 1.00 26.92 182 LYS A C 1
ATOM 1537 O O . LYS A 1 182 ? -18.966 32.473 12.552 1.00 26.92 182 LYS A O 1
ATOM 1542 N N . ALA A 1 183 ? -17.930 31.641 14.398 1.00 25.81 183 ALA A N 1
ATOM 1543 C CA . ALA A 1 183 ? -18.789 31.951 15.565 1.00 25.81 183 ALA A CA 1
ATOM 1544 C C . ALA A 1 183 ? -19.881 30.952 16.048 1.00 25.81 183 ALA A C 1
ATOM 1546 O O . ALA A 1 183 ? -21.021 30.954 15.608 1.00 25.81 183 ALA A O 1
ATOM 1547 N N . ALA A 1 184 ? -19.480 30.175 17.068 1.00 27.77 184 ALA A N 1
ATOM 1548 C CA . ALA A 1 184 ? -20.112 29.819 18.357 1.00 27.77 184 ALA A CA 1
ATOM 1549 C C . ALA A 1 184 ? -21.628 29.992 18.637 1.00 27.77 184 ALA A C 1
ATOM 1551 O O . ALA A 1 184 ? -22.184 31.076 18.473 1.00 27.77 184 ALA A O 1
ATOM 1552 N N . LYS A 1 185 ? -22.210 29.009 19.361 1.00 26.66 185 LYS A N 1
ATOM 1553 C CA . LYS A 1 185 ? -23.133 29.270 20.492 1.00 26.66 185 LYS A CA 1
ATOM 1554 C C . LYS A 1 185 ? -23.273 28.087 21.472 1.00 26.66 185 LYS A C 1
ATOM 1556 O O . LYS A 1 185 ? -23.464 26.947 21.070 1.00 26.66 185 LYS A O 1
ATOM 1561 N N . ILE A 1 186 ? -23.191 28.422 22.759 1.00 29.94 186 ILE A N 1
ATOM 1562 C CA . ILE A 1 186 ? -23.341 27.604 23.979 1.00 29.94 186 ILE A CA 1
ATOM 1563 C C . ILE A 1 186 ? -24.832 27.442 24.340 1.00 29.94 186 ILE A C 1
ATOM 1565 O O . ILE A 1 186 ? -25.595 28.378 24.094 1.00 29.94 186 ILE A O 1
ATOM 1569 N N . LYS A 1 187 ? -25.227 26.343 25.013 1.00 27.98 187 LYS A N 1
ATOM 1570 C CA . LYS A 1 187 ? -26.291 26.332 26.052 1.00 27.98 187 LYS A CA 1
ATOM 1571 C C . LYS A 1 187 ? -26.270 25.056 26.917 1.00 27.98 187 LYS A C 1
ATOM 1573 O O . LYS A 1 187 ? -26.025 23.973 26.397 1.00 27.98 187 LYS A O 1
ATOM 1578 N N . SER A 1 188 ? -26.505 25.226 28.224 1.00 26.22 188 SER A N 1
ATOM 1579 C CA . SER A 1 188 ? -26.394 24.227 29.299 1.00 26.22 188 SER A CA 1
ATOM 1580 C C . SER A 1 188 ? -27.739 23.637 29.775 1.00 26.22 188 SER A C 1
ATOM 1582 O O . SER A 1 188 ? -28.795 24.208 29.518 1.00 26.22 188 SER A O 1
ATOM 1584 N N . GLU A 1 189 ? -27.607 22.503 30.486 1.00 31.92 189 GLU A N 1
ATOM 1585 C CA . GLU A 1 189 ? -28.312 22.008 31.697 1.00 31.92 189 GLU A CA 1
ATOM 1586 C C . GLU A 1 189 ? -29.845 21.951 31.801 1.00 31.92 189 GLU A C 1
ATOM 1588 O O . GLU A 1 189 ? -30.517 22.975 31.752 1.00 31.92 189 GLU A O 1
ATOM 1593 N N . THR A 1 190 ? -30.371 20.781 32.218 1.00 30.77 190 THR A N 1
ATOM 1594 C CA . THR A 1 190 ? -31.218 20.687 33.435 1.00 30.77 190 THR A CA 1
ATOM 1595 C C . THR A 1 190 ? -31.293 19.267 34.039 1.00 30.77 190 THR A C 1
ATOM 1597 O O . THR A 1 190 ? -31.313 18.262 33.331 1.00 30.77 190 THR A O 1
ATOM 1600 N N . ASP A 1 191 ? -31.359 19.246 35.373 1.00 31.88 191 ASP A N 1
ATOM 1601 C CA . ASP A 1 191 ? -31.490 18.152 36.346 1.00 31.88 191 ASP A CA 1
ATOM 1602 C C . ASP A 1 191 ? -32.802 17.343 36.328 1.00 31.88 191 ASP A C 1
ATOM 1604 O O . ASP A 1 191 ? -33.866 17.847 35.976 1.00 31.88 191 ASP A O 1
ATOM 1608 N N . ASN A 1 192 ? -32.756 16.123 36.890 1.00 33.25 192 ASN A N 1
ATOM 1609 C CA . ASN A 1 192 ? -33.907 15.513 37.570 1.00 33.25 192 ASN A CA 1
ATOM 1610 C C . ASN A 1 192 ? -33.475 14.610 38.745 1.00 33.25 192 ASN A C 1
ATOM 1612 O O . ASN A 1 192 ? -32.622 13.733 38.616 1.00 33.25 192 ASN A O 1
ATOM 1616 N N . LYS A 1 193 ? -34.096 14.856 39.904 1.00 37.91 193 LYS A N 1
ATOM 1617 C CA . LYS A 1 193 ? -33.781 14.357 41.254 1.00 37.91 193 LYS A CA 1
ATOM 1618 C C . LYS A 1 193 ? -34.155 12.875 41.415 1.00 37.91 193 LYS A C 1
ATOM 1620 O O . LYS A 1 193 ? -35.328 12.513 41.376 1.00 37.91 193 LYS A O 1
ATOM 1625 N N . ILE A 1 194 ? -33.158 12.015 41.620 1.00 41.84 194 ILE A N 1
ATOM 1626 C CA . ILE A 1 194 ? -33.309 10.560 41.803 1.00 41.84 194 ILE A CA 1
ATOM 1627 C C . ILE A 1 194 ? -32.943 10.218 43.250 1.00 41.84 194 ILE A C 1
ATOM 1629 O O . ILE A 1 194 ? -32.069 10.851 43.826 1.00 41.84 194 ILE A O 1
ATOM 1633 N N . ASN A 1 195 ? -33.605 9.216 43.840 1.00 42.88 195 ASN A N 1
ATOM 1634 C CA . ASN A 1 195 ? -33.451 8.724 45.224 1.00 42.88 195 ASN A CA 1
ATOM 1635 C C . ASN A 1 195 ? -32.073 8.085 45.543 1.00 42.88 195 ASN A C 1
ATOM 1637 O O . ASN A 1 195 ? -31.962 7.212 46.402 1.00 42.88 195 ASN A O 1
ATOM 1641 N N . ASN A 1 196 ? -31.042 8.508 44.823 1.00 52.44 196 ASN A N 1
ATOM 1642 C CA . ASN A 1 196 ? -29.642 8.208 45.029 1.00 52.44 196 ASN A CA 1
ATOM 1643 C C . ASN A 1 196 ? -28.997 9.531 45.428 1.00 52.44 196 ASN A C 1
ATOM 1645 O O . ASN A 1 196 ? -29.229 10.545 44.769 1.00 52.44 196 ASN A O 1
ATOM 1649 N N . VAL A 1 197 ? -28.191 9.545 46.484 1.00 54.78 197 VAL A N 1
ATOM 1650 C CA . VAL A 1 197 ? -27.431 10.757 46.791 1.00 54.78 197 VAL A CA 1
ATOM 1651 C C . VAL A 1 197 ? -26.368 10.875 45.704 1.00 54.78 197 VAL A C 1
ATOM 1653 O O . VAL A 1 197 ? -25.432 10.074 45.667 1.00 54.78 197 VAL A O 1
ATOM 1656 N N . GLN A 1 198 ? -26.566 11.810 44.774 1.00 59.88 198 GLN A N 1
ATOM 1657 C CA . GLN A 1 198 ? -25.521 12.228 43.853 1.00 59.88 198 GLN A CA 1
ATOM 1658 C C . GLN A 1 198 ? -24.500 12.985 44.698 1.00 59.88 198 GLN A C 1
ATOM 1660 O O . GLN A 1 198 ? -24.803 14.047 45.232 1.00 59.88 198 GLN A O 1
ATOM 1665 N N . LEU A 1 199 ? -23.336 12.374 44.903 1.00 61.22 199 LEU A N 1
ATOM 1666 C CA . LEU A 1 199 ? -22.314 12.924 45.784 1.00 61.22 199 LEU A CA 1
ATOM 1667 C C . LEU A 1 199 ? -21.463 13.943 45.032 1.00 61.22 199 LEU A C 1
ATOM 1669 O O . LEU A 1 199 ? -21.292 15.048 45.527 1.00 61.22 199 LEU A O 1
ATOM 1673 N N . LEU A 1 200 ? -20.976 13.583 43.839 1.00 70.50 200 LEU A N 1
ATOM 1674 C CA . LEU A 1 200 ? -20.036 14.368 43.033 1.00 70.50 200 LEU A CA 1
ATOM 1675 C C . LEU A 1 200 ? -20.187 14.020 41.540 1.00 70.50 200 LEU A C 1
ATOM 1677 O O . LEU A 1 200 ? -20.479 12.871 41.192 1.00 70.50 200 LEU A O 1
ATOM 1681 N N . GLU A 1 201 ? -19.969 15.004 40.666 1.00 76.62 201 GLU A N 1
ATOM 1682 C CA . GLU A 1 201 ? -19.690 14.780 39.242 1.00 76.62 201 GLU A CA 1
ATOM 1683 C C . GLU A 1 201 ? -18.177 14.859 39.029 1.00 76.62 201 GLU A C 1
ATOM 1685 O O . GLU A 1 201 ? -17.544 15.820 39.467 1.00 76.62 201 GLU A O 1
ATOM 1690 N N . ARG A 1 202 ? -17.598 13.853 38.369 1.00 79.38 202 ARG A N 1
ATOM 1691 C CA . ARG A 1 202 ? -16.203 13.868 37.910 1.00 79.38 202 ARG A CA 1
ATOM 1692 C C . ARG A 1 202 ? -16.148 13.642 36.405 1.00 79.38 202 ARG A C 1
ATOM 1694 O O . ARG A 1 202 ? -17.079 13.082 35.834 1.00 79.38 202 ARG A O 1
ATOM 1701 N N . GLU A 1 203 ? -15.060 14.032 35.762 1.00 78.12 203 GLU A N 1
ATOM 1702 C CA . GLU A 1 203 ? -14.799 13.632 34.376 1.00 78.12 203 GLU A CA 1
ATOM 1703 C C . GLU A 1 203 ? -14.285 12.181 34.323 1.00 78.12 203 GLU A C 1
ATOM 1705 O O . GLU A 1 203 ? -13.681 11.683 35.285 1.00 78.12 203 GLU A O 1
ATOM 1710 N N . GLU A 1 204 ? -14.566 11.474 33.224 1.00 74.19 204 GLU A N 1
ATOM 1711 C CA . GLU A 1 204 ? -13.989 10.151 32.953 1.00 74.19 204 GLU A CA 1
ATOM 1712 C C . GLU A 1 204 ? -12.457 10.201 32.993 1.00 74.19 204 GLU A C 1
ATOM 1714 O O . GLU A 1 204 ? -11.827 11.152 32.525 1.00 74.19 204 GLU A O 1
ATOM 1719 N N . THR A 1 205 ? -11.834 9.145 33.516 1.00 73.94 205 THR A N 1
ATOM 1720 C CA . THR A 1 205 ? -10.378 9.035 33.434 1.00 73.94 205 THR A CA 1
ATOM 1721 C C . THR A 1 205 ? -9.950 8.781 31.980 1.00 73.94 205 THR A C 1
ATOM 1723 O O . THR A 1 205 ? -10.704 8.204 31.185 1.00 73.94 205 THR A O 1
ATOM 1726 N N . PRO A 1 206 ? -8.709 9.132 31.592 1.00 72.62 206 PRO A N 1
ATOM 1727 C CA . PRO A 1 206 ? -8.209 8.855 30.244 1.00 72.62 206 PRO A CA 1
ATOM 1728 C C . PRO A 1 206 ? -8.276 7.369 29.854 1.00 72.62 206 PRO A C 1
ATOM 1730 O O . PRO A 1 206 ? -8.412 7.043 28.675 1.00 72.62 206 PRO A O 1
ATOM 1733 N N . LEU A 1 207 ? -8.170 6.462 30.829 1.00 73.50 207 LEU A N 1
ATOM 1734 C CA . LEU A 1 207 ? -8.259 5.015 30.626 1.00 73.50 207 LEU A CA 1
ATOM 1735 C C . LEU A 1 207 ? -9.706 4.559 30.383 1.00 73.50 207 LEU A C 1
ATOM 1737 O O . LEU A 1 207 ? -9.950 3.793 29.449 1.00 73.50 207 LEU A O 1
ATOM 1741 N N . GLU A 1 208 ? -10.666 5.086 31.147 1.00 73.75 208 GLU A N 1
ATOM 1742 C CA . GLU A 1 208 ? -12.104 4.851 30.944 1.00 73.75 208 GLU A CA 1
ATOM 1743 C C . GLU A 1 208 ? -12.545 5.310 29.548 1.00 73.75 208 GLU A C 1
ATOM 1745 O O . GLU A 1 208 ? -13.145 4.541 28.790 1.00 73.75 208 GLU A O 1
ATOM 1750 N N . SER A 1 209 ? -12.133 6.518 29.154 1.00 73.44 209 SER A N 1
ATOM 1751 C CA . SER A 1 209 ? -12.450 7.076 27.838 1.00 73.44 209 SER A CA 1
ATOM 1752 C C . SER A 1 209 ? -11.831 6.255 26.693 1.00 73.44 209 SER A C 1
ATOM 1754 O O . SER A 1 209 ? -12.477 5.971 25.676 1.00 73.44 209 SER A O 1
ATOM 1756 N N . LYS A 1 210 ? -10.591 5.770 26.872 1.00 68.69 210 LYS A N 1
ATOM 1757 C CA . LYS A 1 210 ? -9.925 4.881 25.902 1.00 68.69 210 LYS A CA 1
ATOM 1758 C C . LYS A 1 210 ? -10.666 3.557 25.704 1.00 68.69 210 LYS A C 1
ATOM 1760 O O . LYS A 1 210 ? -10.701 3.063 24.576 1.00 68.69 210 LYS A O 1
ATOM 1765 N N . ASN A 1 211 ? -11.268 2.999 26.754 1.00 71.38 211 ASN A N 1
ATOM 1766 C CA . ASN A 1 211 ? -12.033 1.753 26.672 1.00 71.38 211 ASN A CA 1
ATOM 1767 C C . ASN A 1 211 ? -13.323 1.909 25.847 1.00 71.38 211 ASN A C 1
ATOM 1769 O O . ASN A 1 211 ? -13.724 0.999 25.119 1.00 71.38 211 ASN A O 1
ATOM 1773 N N . LYS A 1 212 ? -13.955 3.087 25.903 1.00 68.00 212 LYS A N 1
ATOM 1774 C CA . LYS A 1 212 ? -15.192 3.381 25.164 1.00 68.00 212 LYS A CA 1
ATOM 1775 C C . LYS A 1 212 ? -14.965 3.525 23.654 1.00 68.00 212 LYS A C 1
ATOM 1777 O O . LYS A 1 212 ? -15.840 3.182 22.854 1.00 68.00 212 LYS A O 1
ATOM 1782 N N . ASN A 1 213 ? -13.787 3.994 23.236 1.00 66.25 213 ASN A N 1
ATOM 1783 C CA . ASN A 1 213 ? -13.471 4.194 21.824 1.00 66.25 213 ASN A CA 1
ATOM 1784 C C . ASN A 1 213 ? -13.290 2.858 21.076 1.00 66.25 213 ASN A C 1
ATOM 1786 O O . ASN A 1 213 ? -12.209 2.268 21.064 1.00 66.25 213 ASN A O 1
ATOM 1790 N N . LYS A 1 214 ? -14.326 2.431 20.347 1.00 64.75 214 LYS A N 1
ATOM 1791 C CA . LYS A 1 214 ? -14.328 1.195 19.542 1.00 64.75 214 LYS A CA 1
ATOM 1792 C C . LYS A 1 214 ? -13.548 1.281 18.220 1.00 64.75 214 LYS A C 1
ATOM 1794 O O . LYS A 1 214 ? -13.387 0.251 17.575 1.00 64.75 214 LYS A O 1
ATOM 1799 N N . LYS A 1 215 ? -13.053 2.454 17.799 1.00 67.25 215 LYS A N 1
ATOM 1800 C CA . LYS A 1 215 ? -12.370 2.611 16.498 1.00 67.25 215 LYS A CA 1
ATOM 1801 C C . LYS A 1 215 ? -10.987 1.964 16.512 1.00 67.25 215 LYS A C 1
ATOM 1803 O O . LYS A 1 215 ? -10.074 2.489 17.146 1.00 67.25 215 LYS A O 1
ATOM 1808 N N . THR A 1 216 ? -10.830 0.820 15.856 1.00 70.94 216 THR A N 1
ATOM 1809 C CA . THR A 1 216 ? -9.558 0.089 15.735 1.00 70.94 216 THR A CA 1
ATOM 1810 C C . THR A 1 216 ? -9.049 0.124 14.305 1.00 70.94 216 THR A C 1
ATOM 1812 O O . THR A 1 216 ? -9.809 -0.190 13.395 1.00 70.94 216 THR A O 1
ATOM 1815 N N . ASN A 1 217 ? -7.750 0.346 14.122 1.00 76.38 217 ASN A N 1
ATOM 1816 C CA . ASN A 1 217 ? -7.105 0.249 12.810 1.00 76.38 217 ASN A CA 1
ATOM 1817 C C . ASN A 1 217 ? -6.651 -1.180 12.467 1.00 76.38 217 ASN A C 1
ATOM 1819 O O . ASN A 1 217 ? -5.924 -1.363 11.502 1.00 76.38 217 ASN A O 1
ATOM 1823 N N . GLY A 1 218 ? -7.082 -2.199 13.224 1.00 78.94 218 GLY A N 1
ATOM 1824 C CA . GLY A 1 218 ? -6.611 -3.582 13.066 1.00 78.94 218 GLY A CA 1
ATOM 1825 C C . GLY A 1 218 ? -6.865 -4.193 11.686 1.00 78.94 218 GLY A C 1
ATOM 1826 O O . GLY A 1 218 ? -6.056 -4.973 11.198 1.00 78.94 218 GLY A O 1
ATOM 1827 N N . ILE A 1 219 ? -7.961 -3.805 11.027 1.00 83.69 219 ILE A N 1
ATOM 1828 C CA . ILE A 1 219 ? -8.247 -4.214 9.642 1.00 83.69 219 ILE A CA 1
ATOM 1829 C C . ILE A 1 219 ? -7.253 -3.555 8.678 1.00 83.69 219 ILE A C 1
ATOM 1831 O O . ILE A 1 219 ? -6.781 -4.189 7.741 1.00 83.69 219 ILE A O 1
ATOM 1835 N N . LEU A 1 220 ? -6.908 -2.291 8.925 1.00 85.44 220 LEU A N 1
ATOM 1836 C CA . LEU A 1 220 ? -6.010 -1.523 8.073 1.00 85.44 220 LEU A CA 1
ATOM 1837 C C . LEU A 1 220 ? -4.557 -1.984 8.229 1.00 85.44 220 LEU A C 1
ATOM 1839 O O . LEU A 1 220 ? -3.863 -2.157 7.234 1.00 85.44 220 LEU A O 1
ATOM 1843 N N . SER A 1 221 ? -4.117 -2.272 9.457 1.00 88.38 221 SER A N 1
ATOM 1844 C CA . SER A 1 221 ? -2.819 -2.912 9.680 1.00 88.38 221 SER A CA 1
ATOM 1845 C C . SER A 1 221 ? -2.772 -4.299 9.032 1.00 88.38 221 SER A C 1
ATOM 1847 O O . SER A 1 221 ? -1.802 -4.611 8.352 1.00 88.38 221 SER A O 1
ATOM 1849 N N . ALA A 1 222 ? -3.829 -5.111 9.147 1.00 90.06 222 ALA A N 1
ATOM 1850 C CA . ALA A 1 222 ? -3.892 -6.402 8.459 1.00 90.06 222 ALA A CA 1
ATOM 1851 C C . ALA A 1 222 ? -3.809 -6.260 6.928 1.00 90.06 222 ALA A C 1
ATOM 1853 O O . ALA A 1 222 ? -3.083 -7.016 6.289 1.00 90.06 222 ALA A O 1
ATOM 1854 N N . PHE A 1 223 ? -4.476 -5.264 6.340 1.00 91.12 223 PHE A N 1
ATOM 1855 C CA . PHE A 1 223 ? -4.389 -4.982 4.906 1.00 91.12 223 PHE A CA 1
ATOM 1856 C C . PHE A 1 223 ? -2.951 -4.681 4.458 1.00 91.12 223 PHE A C 1
ATOM 1858 O O . PHE A 1 223 ? -2.474 -5.278 3.495 1.00 91.12 223 PHE A O 1
ATOM 1865 N N . PHE A 1 224 ? -2.230 -3.815 5.177 1.00 93.06 224 PHE A N 1
ATOM 1866 C CA . PHE A 1 224 ? -0.836 -3.506 4.839 1.00 93.06 224 PHE A CA 1
ATOM 1867 C C . PHE A 1 224 ? 0.112 -4.688 5.060 1.00 93.06 224 PHE A C 1
ATOM 1869 O O . PHE A 1 224 ? 1.051 -4.856 4.286 1.00 93.06 224 PHE A O 1
ATOM 1876 N N . LEU A 1 225 ? -0.165 -5.548 6.044 1.00 93.38 225 LEU A N 1
ATOM 1877 C CA . LEU A 1 225 ? 0.565 -6.803 6.237 1.00 93.38 225 LEU A CA 1
ATOM 1878 C C . LEU A 1 225 ? 0.373 -7.760 5.045 1.00 93.38 225 LEU A C 1
ATOM 1880 O O . LEU A 1 225 ? 1.339 -8.348 4.555 1.00 93.38 225 LEU A O 1
ATOM 1884 N N . VAL A 1 226 ? -0.862 -7.892 4.549 1.00 92.31 226 VAL A N 1
ATOM 1885 C CA . VAL A 1 226 ? -1.172 -8.698 3.357 1.00 92.31 226 VAL A CA 1
ATOM 1886 C C . VAL A 1 226 ? -0.486 -8.111 2.126 1.00 92.31 226 VAL A C 1
ATOM 1888 O O . VAL A 1 226 ? 0.207 -8.842 1.424 1.00 92.31 226 VAL A O 1
ATOM 1891 N N . SER A 1 227 ? -0.611 -6.799 1.900 1.00 91.62 227 SER A N 1
ATOM 1892 C CA . SER A 1 227 ? 0.039 -6.099 0.785 1.00 91.62 227 SER A CA 1
ATOM 1893 C C . SER A 1 227 ? 1.550 -6.321 0.795 1.00 91.62 227 SER A C 1
ATOM 1895 O O . SER A 1 227 ? 2.106 -6.770 -0.200 1.00 91.62 227 SER A O 1
ATOM 1897 N N . MET A 1 228 ? 2.204 -6.107 1.942 1.00 94.38 228 MET A N 1
ATOM 1898 C CA . MET A 1 228 ? 3.637 -6.355 2.115 1.00 94.38 228 MET A CA 1
ATOM 1899 C C . MET A 1 228 ? 4.018 -7.788 1.723 1.00 94.38 228 MET A C 1
ATOM 1901 O O . MET A 1 228 ? 4.997 -7.987 1.007 1.00 94.38 228 MET A O 1
ATOM 1905 N N . THR A 1 229 ? 3.245 -8.778 2.175 1.00 90.88 229 THR A N 1
ATOM 1906 C CA . THR A 1 229 ? 3.540 -10.195 1.918 1.00 90.88 229 THR A CA 1
ATOM 1907 C C . THR A 1 229 ? 3.371 -10.544 0.442 1.00 90.88 229 THR A C 1
ATOM 1909 O O . THR A 1 229 ? 4.238 -11.193 -0.136 1.00 90.88 229 THR A O 1
ATOM 1912 N N . VAL A 1 230 ? 2.298 -10.071 -0.198 1.00 88.69 230 VAL A N 1
ATOM 1913 C CA . VAL A 1 230 ? 2.061 -10.281 -1.635 1.00 88.69 230 VAL A CA 1
ATOM 1914 C C . VAL A 1 230 ? 3.173 -9.646 -2.464 1.00 88.69 230 VAL A C 1
ATOM 1916 O O . VAL A 1 230 ? 3.714 -10.286 -3.360 1.00 88.69 230 VAL A O 1
ATOM 1919 N N . SER A 1 231 ? 3.569 -8.416 -2.147 1.00 87.88 231 SER A N 1
ATOM 1920 C CA . SER A 1 231 ? 4.650 -7.732 -2.860 1.00 87.88 231 SER A CA 1
ATOM 1921 C C . SER A 1 231 ? 5.998 -8.404 -2.647 1.00 87.88 231 SER A C 1
ATOM 1923 O O . SER A 1 231 ? 6.780 -8.500 -3.585 1.00 87.88 231 SER A O 1
ATOM 1925 N N . PHE A 1 232 ? 6.260 -8.933 -1.452 1.00 90.19 232 PHE A N 1
ATOM 1926 C CA . PHE A 1 232 ? 7.463 -9.719 -1.197 1.00 90.19 232 PHE A CA 1
ATOM 1927 C C . PHE A 1 232 ? 7.497 -10.996 -2.048 1.00 90.19 232 PHE A C 1
ATOM 1929 O O . PHE A 1 232 ? 8.522 -11.308 -2.646 1.00 90.19 232 PHE A O 1
ATOM 1936 N N . LEU A 1 233 ? 6.365 -11.693 -2.178 1.00 85.69 233 LEU A N 1
ATOM 1937 C CA . LEU A 1 233 ? 6.245 -12.858 -3.057 1.00 85.69 233 LEU A CA 1
ATOM 1938 C C . LEU A 1 233 ? 6.408 -12.484 -4.538 1.00 85.69 233 LEU A C 1
ATOM 1940 O O . LEU A 1 233 ? 7.084 -13.189 -5.279 1.00 85.69 233 LEU A O 1
ATOM 1944 N N . MET A 1 234 ? 5.850 -11.353 -4.980 1.00 80.44 234 MET A N 1
ATOM 1945 C CA . MET A 1 234 ? 6.069 -10.853 -6.344 1.00 80.44 234 MET A CA 1
ATOM 1946 C C . MET A 1 234 ? 7.540 -10.511 -6.593 1.00 80.44 234 MET A C 1
ATOM 1948 O O . MET A 1 234 ? 8.072 -10.866 -7.641 1.00 80.44 234 MET A O 1
ATOM 1952 N N . TYR A 1 235 ? 8.209 -9.872 -5.630 1.00 85.38 235 TYR A N 1
ATOM 1953 C CA . TYR A 1 235 ? 9.645 -9.603 -5.699 1.00 85.38 235 TYR A CA 1
ATOM 1954 C C . TYR A 1 235 ? 10.448 -10.901 -5.821 1.00 85.38 235 TYR A C 1
ATOM 1956 O O . TYR A 1 235 ? 11.341 -10.980 -6.658 1.00 85.38 235 TYR A O 1
ATOM 1964 N N . TRP A 1 236 ? 10.086 -11.928 -5.049 1.00 83.06 236 TRP A N 1
ATOM 1965 C CA . TRP A 1 236 ? 10.735 -13.238 -5.094 1.00 83.06 236 TRP A CA 1
ATOM 1966 C C . TRP A 1 236 ? 10.684 -13.888 -6.486 1.00 83.06 236 TRP A C 1
ATOM 1968 O O . TRP A 1 236 ? 11.626 -14.569 -6.878 1.00 83.06 236 TRP A O 1
ATOM 1978 N N . HIS A 1 237 ? 9.603 -13.677 -7.244 1.00 77.88 237 HIS A N 1
ATOM 1979 C CA . HIS A 1 237 ? 9.432 -14.271 -8.574 1.00 77.88 237 HIS A CA 1
ATOM 1980 C C . HIS A 1 237 ? 9.926 -13.396 -9.732 1.00 77.88 237 HIS A C 1
ATOM 1982 O O . HIS A 1 237 ? 10.395 -13.931 -10.732 1.00 77.88 237 HIS A O 1
ATOM 1988 N N . LEU A 1 238 ? 9.781 -12.074 -9.631 1.00 75.62 238 LEU A N 1
ATOM 1989 C CA . LEU A 1 238 ? 10.064 -11.132 -10.722 1.00 75.62 238 LEU A CA 1
ATOM 1990 C C . LEU A 1 238 ? 11.430 -10.445 -10.582 1.00 75.62 238 LEU A C 1
ATOM 1992 O O . LEU A 1 238 ? 11.879 -9.794 -11.519 1.00 75.62 238 LEU A O 1
ATOM 1996 N N . THR A 1 239 ? 12.061 -10.533 -9.406 1.00 77.38 239 THR A N 1
ATOM 1997 C CA . THR A 1 239 ? 13.386 -9.969 -9.079 1.00 77.38 239 THR A CA 1
ATOM 1998 C C . THR A 1 239 ? 13.533 -8.469 -9.377 1.00 77.38 239 THR A C 1
ATOM 2000 O O . THR A 1 239 ? 14.636 -7.952 -9.531 1.00 77.38 239 THR A O 1
ATOM 2003 N N . ASN A 1 240 ? 12.418 -7.736 -9.442 1.00 78.56 240 ASN A N 1
ATOM 2004 C CA . ASN A 1 240 ? 12.402 -6.311 -9.753 1.00 78.56 240 ASN A CA 1
ATOM 2005 C C . ASN A 1 240 ? 12.600 -5.472 -8.479 1.00 78.56 240 ASN A C 1
ATOM 2007 O O . ASN A 1 240 ? 11.737 -5.439 -7.598 1.00 78.56 240 ASN A O 1
ATOM 2011 N N . SER A 1 241 ? 13.712 -4.738 -8.412 1.00 81.38 241 SER A N 1
ATOM 2012 C CA . SER A 1 241 ? 14.080 -3.870 -7.286 1.00 81.38 241 SER A CA 1
ATOM 2013 C C . SER A 1 241 ? 13.029 -2.805 -6.939 1.00 81.38 241 SER A C 1
ATOM 2015 O O . SER A 1 241 ? 12.917 -2.424 -5.774 1.00 81.38 241 SER A O 1
ATOM 2017 N N . ALA A 1 242 ? 12.204 -2.361 -7.894 1.00 81.25 242 ALA A N 1
ATOM 2018 C CA . ALA A 1 242 ? 11.114 -1.418 -7.631 1.00 81.25 242 ALA A CA 1
ATOM 2019 C C . ALA A 1 242 ? 10.043 -2.004 -6.692 1.00 81.25 242 ALA A C 1
ATOM 2021 O O . ALA A 1 242 ? 9.451 -1.285 -5.886 1.00 81.25 242 ALA A O 1
ATOM 2022 N N . ILE A 1 243 ? 9.833 -3.325 -6.726 1.00 80.25 243 ILE A N 1
ATOM 2023 C CA . ILE A 1 243 ? 8.875 -4.010 -5.846 1.00 80.25 243 ILE A CA 1
ATOM 2024 C C . ILE A 1 243 ? 9.348 -3.950 -4.385 1.00 80.25 243 ILE A C 1
ATOM 2026 O O . ILE A 1 243 ? 8.531 -3.850 -3.469 1.00 80.25 243 ILE A O 1
ATOM 2030 N N . LEU A 1 244 ? 10.664 -3.921 -4.154 1.00 85.88 244 LEU A N 1
ATOM 2031 C CA . LEU A 1 244 ? 11.256 -3.817 -2.819 1.00 85.88 244 LEU A CA 1
ATOM 2032 C C . LEU A 1 244 ? 10.867 -2.491 -2.138 1.00 85.88 244 LEU A C 1
ATOM 2034 O O . LEU A 1 244 ? 10.551 -2.472 -0.947 1.00 85.88 244 LEU A O 1
ATOM 2038 N N . VAL A 1 245 ? 10.766 -1.396 -2.900 1.00 85.44 245 VAL A N 1
ATOM 2039 C CA . VAL A 1 245 ? 10.262 -0.106 -2.393 1.00 85.44 245 VAL A CA 1
ATOM 2040 C C . VAL A 1 245 ? 8.828 -0.243 -1.880 1.00 85.44 245 VAL A C 1
ATOM 2042 O O . VAL A 1 245 ? 8.495 0.281 -0.816 1.00 85.44 245 VAL A O 1
ATOM 2045 N N . LEU A 1 246 ? 7.985 -0.997 -2.588 1.00 87.25 246 LEU A N 1
ATOM 2046 C CA . LEU A 1 246 ? 6.590 -1.217 -2.209 1.00 87.25 246 LEU A CA 1
ATOM 2047 C C . LEU A 1 246 ? 6.461 -2.107 -0.962 1.00 87.25 246 LEU A C 1
ATOM 2049 O O . LEU A 1 246 ? 5.597 -1.856 -0.114 1.00 87.25 246 LEU A O 1
ATOM 2053 N N . VAL A 1 247 ? 7.359 -3.087 -0.797 1.00 91.06 247 VAL A N 1
ATOM 2054 C CA . VAL A 1 247 ? 7.486 -3.881 0.439 1.00 91.06 247 VAL A CA 1
ATOM 2055 C C . VAL A 1 247 ? 7.825 -2.973 1.622 1.00 91.06 247 VAL A C 1
ATOM 2057 O O . VAL A 1 247 ? 7.123 -3.006 2.634 1.00 91.06 247 VAL A O 1
ATOM 2060 N N . ILE A 1 248 ? 8.848 -2.119 1.488 1.00 90.50 248 ILE A N 1
ATOM 2061 C CA . ILE A 1 248 ? 9.269 -1.184 2.545 1.00 90.50 248 ILE A CA 1
ATOM 2062 C C . ILE A 1 248 ? 8.140 -0.208 2.888 1.00 90.50 248 ILE A C 1
ATOM 2064 O O . ILE A 1 248 ? 7.827 -0.002 4.061 1.00 90.50 248 ILE A O 1
ATOM 2068 N N . PHE A 1 249 ? 7.491 0.369 1.878 1.00 89.69 249 PHE A N 1
ATOM 2069 C CA . PHE A 1 249 ? 6.389 1.305 2.074 1.00 89.69 249 PHE A CA 1
ATOM 2070 C C . PHE A 1 249 ? 5.208 0.658 2.811 1.00 89.69 249 PHE A C 1
ATOM 2072 O O . PHE A 1 249 ? 4.709 1.207 3.796 1.00 89.69 249 PHE A O 1
ATOM 2079 N N . SER A 1 250 ? 4.811 -0.548 2.395 1.00 92.56 250 SER A N 1
ATOM 2080 C CA . SER A 1 250 ? 3.747 -1.314 3.055 1.00 92.56 250 SER A CA 1
ATOM 2081 C C . SER A 1 250 ? 4.112 -1.659 4.500 1.00 92.56 250 SER A C 1
ATOM 2083 O O . SER A 1 250 ? 3.262 -1.575 5.386 1.00 92.56 250 SER A O 1
ATOM 2085 N N . PHE A 1 251 ? 5.381 -1.979 4.767 1.00 93.50 251 PHE A N 1
ATOM 2086 C CA . PHE A 1 251 ? 5.871 -2.254 6.116 1.00 93.50 251 PHE A CA 1
ATOM 2087 C C . PHE A 1 251 ? 5.816 -1.020 7.027 1.00 93.50 251 PHE A C 1
ATOM 2089 O O . PHE A 1 251 ? 5.345 -1.106 8.163 1.00 93.50 251 PHE A O 1
ATOM 2096 N N . ILE A 1 252 ? 6.219 0.151 6.523 1.00 92.69 252 ILE A N 1
ATOM 2097 C CA . ILE A 1 252 ? 6.117 1.416 7.265 1.00 92.69 252 ILE A CA 1
ATOM 2098 C C . ILE A 1 252 ? 4.652 1.716 7.597 1.00 92.69 252 ILE A C 1
ATOM 2100 O O . ILE A 1 252 ? 4.336 2.032 8.745 1.00 92.69 252 ILE A O 1
ATOM 2104 N N . LEU A 1 253 ? 3.740 1.570 6.631 1.00 91.06 253 LEU A N 1
ATOM 2105 C CA . LEU A 1 253 ? 2.311 1.780 6.864 1.00 91.06 253 LEU A CA 1
ATOM 2106 C C . LEU A 1 253 ? 1.727 0.764 7.850 1.00 91.06 253 LEU A C 1
ATOM 2108 O O . LEU A 1 253 ? 0.936 1.148 8.710 1.00 91.06 253 LEU A O 1
ATOM 2112 N N . PHE A 1 254 ? 2.149 -0.500 7.798 1.00 91.62 254 PHE A N 1
ATOM 2113 C CA . PHE A 1 254 ? 1.773 -1.502 8.794 1.00 91.62 254 PHE A CA 1
ATOM 2114 C C . PHE A 1 254 ? 2.159 -1.059 10.213 1.00 91.62 254 PHE A C 1
ATOM 2116 O O . PHE A 1 254 ? 1.292 -1.038 11.090 1.00 91.62 254 PHE A O 1
ATOM 2123 N N . ILE A 1 255 ? 3.414 -0.646 10.433 1.00 89.88 255 ILE A N 1
ATOM 2124 C CA . ILE A 1 255 ? 3.885 -0.158 11.741 1.00 89.88 255 ILE A CA 1
ATOM 2125 C C . ILE A 1 255 ? 3.087 1.073 12.166 1.00 89.88 255 ILE A C 1
ATOM 2127 O O . ILE A 1 255 ? 2.584 1.128 13.292 1.00 89.88 255 ILE A O 1
ATOM 2131 N N . LEU A 1 256 ? 2.930 2.041 11.258 1.00 88.88 256 LEU A N 1
ATOM 2132 C CA . LEU A 1 256 ? 2.186 3.263 11.525 1.00 88.88 256 LEU A CA 1
ATOM 2133 C C . LEU A 1 256 ? 0.754 2.947 11.935 1.00 88.88 256 LEU A C 1
ATOM 2135 O O . LEU A 1 256 ? 0.335 3.423 12.975 1.00 88.88 256 LEU A O 1
ATOM 2139 N N . PHE A 1 257 ? 0.005 2.118 11.209 1.00 85.62 257 PHE A N 1
ATOM 2140 C CA . PHE A 1 257 ? -1.386 1.810 11.563 1.00 85.62 257 PHE A CA 1
ATOM 2141 C C . PHE A 1 257 ? -1.533 0.872 12.759 1.00 85.62 257 PHE A C 1
ATOM 2143 O O . PHE A 1 257 ? -2.545 0.950 13.459 1.00 85.62 257 PHE A O 1
ATOM 2150 N N . TYR A 1 258 ? -0.536 0.028 13.025 1.00 84.94 258 TYR A N 1
ATOM 2151 C CA . TYR A 1 258 ? -0.488 -0.787 14.234 1.00 84.94 258 TYR A CA 1
ATOM 2152 C C . TYR A 1 258 ? -0.302 0.089 15.486 1.00 84.94 258 TYR A C 1
ATOM 2154 O O . TYR A 1 258 ? -0.954 -0.145 16.504 1.00 84.94 258 TYR A O 1
ATOM 2162 N N . TRP A 1 259 ? 0.537 1.131 15.411 1.00 81.88 259 TRP A N 1
ATOM 2163 C CA . TRP A 1 259 ? 0.836 2.017 16.549 1.00 81.88 259 TRP A CA 1
ATOM 2164 C C . TRP A 1 259 ? -0.087 3.233 16.624 1.00 81.88 259 TRP A C 1
ATOM 2166 O O . TRP A 1 259 ? -0.347 3.761 17.709 1.00 81.88 259 TRP A O 1
ATOM 2176 N N . TYR A 1 260 ? -0.603 3.687 15.485 1.00 76.88 260 TYR A N 1
ATOM 2177 C CA . TYR A 1 260 ? -1.455 4.858 15.392 1.00 76.88 260 TYR A CA 1
ATOM 2178 C C . TYR A 1 260 ? -2.808 4.557 16.018 1.00 76.88 260 TYR A C 1
ATOM 2180 O O . TYR A 1 260 ? -3.661 3.855 15.470 1.00 76.88 260 TYR A O 1
ATOM 2188 N N . GLN A 1 261 ? -3.017 5.152 17.185 1.00 63.84 261 GLN A N 1
ATOM 2189 C CA . GLN A 1 261 ? -4.308 5.180 17.841 1.00 63.84 261 GLN A CA 1
ATOM 2190 C C . GLN A 1 261 ? -5.064 6.403 17.322 1.00 63.84 261 GLN A C 1
ATOM 2192 O O . GLN A 1 261 ? -4.626 7.529 17.582 1.00 63.84 261 GLN A O 1
ATOM 2197 N N . PRO A 1 262 ? -6.194 6.228 16.609 1.00 60.47 262 PRO A N 1
ATOM 2198 C CA . PRO A 1 262 ? -6.986 7.364 16.182 1.00 60.47 262 PRO A CA 1
ATOM 2199 C C . PRO A 1 262 ? -7.422 8.111 17.439 1.00 60.47 262 PRO A C 1
ATOM 2201 O O . PRO A 1 262 ? -8.148 7.566 18.281 1.00 60.47 262 PRO A O 1
ATOM 2204 N N . LYS A 1 263 ? -6.942 9.352 17.576 1.00 55.66 263 LYS A N 1
ATOM 2205 C CA . LYS A 1 263 ? -7.385 10.271 18.620 1.00 55.66 263 LYS A CA 1
ATOM 2206 C C . LYS A 1 263 ? -8.867 10.523 18.360 1.00 55.66 263 LYS A C 1
ATOM 2208 O O . LYS A 1 263 ? -9.230 11.347 17.525 1.00 55.66 263 LYS A O 1
ATOM 2213 N N . SER A 1 264 ? -9.739 9.766 19.026 1.00 53.44 264 SER A N 1
ATOM 2214 C CA . SER A 1 264 ? -11.117 10.216 19.183 1.00 53.44 264 SER A CA 1
ATOM 2215 C C . SER A 1 264 ? -11.020 11.558 19.881 1.00 53.44 264 SER A C 1
ATOM 2217 O O . SER A 1 264 ? -10.263 11.672 20.847 1.00 53.44 264 SER A O 1
ATOM 2219 N N . LYS A 1 265 ? -11.744 12.569 19.394 1.00 51.62 265 LYS A N 1
ATOM 2220 C CA . LYS A 1 265 ? -12.014 13.739 20.227 1.00 51.62 265 LYS A CA 1
ATOM 2221 C C . LYS A 1 265 ? -12.536 13.176 21.548 1.00 51.62 265 LYS A C 1
ATOM 2223 O O . LYS A 1 265 ? -13.481 12.384 21.549 1.00 51.62 265 LYS A O 1
ATOM 2228 N N . TYR A 1 266 ? -11.775 13.408 22.609 1.00 53.41 266 TYR A N 1
ATOM 2229 C CA . TYR A 1 266 ? -12.146 12.994 23.945 1.00 53.41 266 TYR A CA 1
ATOM 2230 C C . TYR A 1 266 ? -13.269 13.936 24.342 1.00 53.41 266 TYR A C 1
ATOM 2232 O O . TYR A 1 266 ? -13.019 14.989 24.916 1.00 53.41 266 TYR A O 1
ATOM 2240 N N . ASP A 1 267 ? -14.500 13.594 23.986 1.00 54.84 267 ASP A N 1
ATOM 2241 C CA . ASP A 1 267 ? -15.623 14.123 24.736 1.00 54.84 267 ASP A CA 1
ATOM 2242 C C . ASP A 1 267 ? -15.513 13.391 26.073 1.00 54.84 267 ASP A C 1
ATOM 2244 O O . ASP A 1 267 ? -15.897 12.229 26.181 1.00 54.84 267 ASP A O 1
ATOM 2248 N N . LEU A 1 268 ? -14.807 13.980 27.043 1.00 64.50 268 LEU A N 1
ATOM 2249 C CA . LEU A 1 268 ? -14.712 13.421 28.387 1.00 64.50 268 LEU A CA 1
ATOM 2250 C C . LEU A 1 268 ? -16.128 13.439 28.945 1.00 64.50 268 LEU A C 1
ATOM 2252 O O . LEU A 1 268 ? -16.691 14.500 29.217 1.00 64.50 268 LEU A O 1
ATOM 2256 N N . HIS A 1 269 ? -16.748 12.265 29.012 1.00 70.00 269 HIS A N 1
ATOM 2257 C CA . HIS A 1 269 ? -18.107 12.182 29.511 1.00 70.00 269 HIS A CA 1
ATOM 2258 C C . HIS A 1 269 ? -18.083 12.437 31.016 1.00 70.00 269 HIS A C 1
ATOM 2260 O O . HIS A 1 269 ? -17.113 12.136 31.719 1.00 70.00 269 HIS A O 1
ATOM 2266 N N . LYS A 1 270 ? -19.175 13.003 31.519 1.00 78.81 270 LYS A N 1
ATOM 2267 C CA . LYS A 1 270 ? -19.360 13.160 32.955 1.00 78.81 270 LYS A CA 1
ATOM 2268 C C . LYS A 1 270 ? -19.678 11.798 33.578 1.00 78.81 270 LYS A C 1
ATOM 2270 O O . LYS A 1 270 ? -20.489 11.025 33.059 1.00 78.81 270 LYS A O 1
ATOM 2275 N N . VAL A 1 271 ? -19.064 11.533 34.722 1.00 82.31 271 VAL A N 1
ATOM 2276 C CA . VAL A 1 271 ? -19.315 10.388 35.597 1.00 82.31 271 VAL A CA 1
ATOM 2277 C C . VAL A 1 271 ? -19.991 10.898 36.861 1.00 82.31 271 VAL A C 1
ATOM 2279 O O . VAL A 1 271 ? -19.537 11.857 37.486 1.00 82.31 271 VAL A O 1
ATOM 2282 N N . LYS A 1 272 ? -21.083 10.246 37.256 1.00 83.81 272 LYS A N 1
ATOM 2283 C CA . LYS A 1 272 ? -21.799 10.532 38.501 1.00 83.81 272 LYS A CA 1
ATOM 2284 C C . LYS A 1 272 ? -21.421 9.513 39.563 1.00 83.81 272 LYS A C 1
ATOM 2286 O O . LYS A 1 272 ? -21.625 8.312 39.374 1.00 83.81 272 LYS A O 1
ATOM 2291 N N . CYS A 1 273 ? -20.950 10.003 40.705 1.00 83.88 273 CYS A N 1
ATOM 2292 C CA . CYS A 1 273 ? -20.804 9.204 41.913 1.00 83.88 273 CYS A CA 1
ATOM 2293 C C . CYS A 1 273 ? -22.150 9.166 42.637 1.00 83.88 273 CYS A C 1
ATOM 2295 O O . CYS A 1 273 ? -22.626 10.182 43.152 1.00 83.88 273 CYS A O 1
ATOM 2297 N N . ILE A 1 274 ? -22.774 7.992 42.663 1.00 85.31 274 ILE A N 1
ATOM 2298 C CA . ILE A 1 274 ? -24.053 7.757 43.323 1.00 85.31 274 ILE A CA 1
ATOM 2299 C C . ILE A 1 274 ? -23.855 6.848 44.533 1.00 85.31 274 ILE A C 1
ATOM 2301 O O . ILE A 1 274 ? -23.104 5.874 44.489 1.00 85.31 274 ILE A O 1
ATOM 2305 N N . LYS A 1 275 ? -24.570 7.136 45.618 1.00 83.06 275 LYS A N 1
ATOM 2306 C CA . LYS A 1 275 ? -24.676 6.231 46.765 1.00 83.06 275 LYS A CA 1
ATOM 2307 C C . LYS A 1 275 ? -26.109 5.731 46.885 1.00 83.06 275 LYS A C 1
ATOM 2309 O O . LYS A 1 275 ? -27.033 6.538 47.005 1.00 83.06 275 LYS A O 1
ATOM 2314 N N . GLY A 1 276 ? -26.298 4.413 46.826 1.00 84.00 276 GLY A N 1
ATOM 2315 C CA . GLY A 1 276 ? -27.633 3.814 46.784 1.00 84.00 276 GLY A CA 1
ATOM 2316 C C . GLY A 1 276 ? -27.662 2.308 47.042 1.00 84.00 276 GLY A 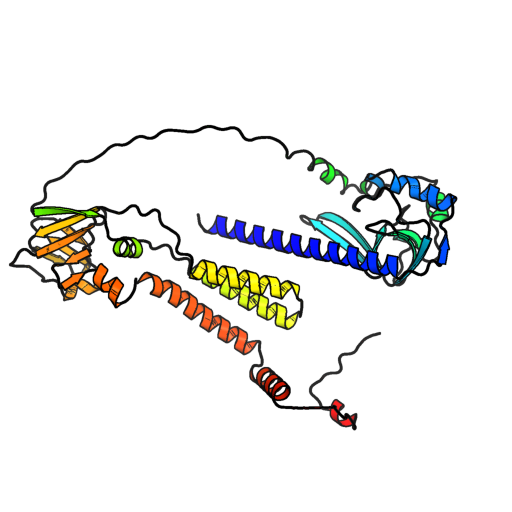C 1
ATOM 2317 O O . GLY A 1 276 ? -26.632 1.636 47.052 1.00 84.00 276 GLY A O 1
ATOM 2318 N N . LEU A 1 277 ? -28.867 1.787 47.275 1.00 85.44 277 LEU A N 1
ATOM 2319 C CA . LEU A 1 277 ? -29.132 0.361 47.487 1.00 85.44 277 LEU A CA 1
ATOM 2320 C C . LEU A 1 277 ? -29.471 -0.314 46.154 1.00 85.44 277 LEU A C 1
ATOM 2322 O O . LEU A 1 277 ? -30.307 0.194 45.411 1.00 85.44 277 LEU A O 1
ATOM 2326 N N . ILE A 1 278 ? -28.871 -1.468 45.871 1.00 85.44 278 ILE A N 1
ATOM 2327 C CA . ILE A 1 278 ? -29.312 -2.378 44.813 1.00 85.44 278 ILE A CA 1
ATOM 2328 C C . ILE A 1 278 ? -30.624 -3.025 45.255 1.00 85.44 278 ILE A C 1
ATOM 2330 O O . ILE A 1 278 ? -30.663 -3.792 46.217 1.00 85.44 278 ILE A O 1
ATOM 2334 N N . SER A 1 279 ? -31.697 -2.713 44.537 1.00 83.81 279 SER A N 1
ATOM 2335 C CA . SER A 1 279 ? -33.046 -3.205 44.821 1.00 83.81 279 SER A CA 1
ATOM 2336 C C . SER A 1 279 ? -33.355 -4.506 44.088 1.00 83.81 279 SER A C 1
ATOM 2338 O O . SER A 1 279 ? -34.074 -5.346 44.626 1.00 83.81 279 SER A O 1
ATOM 2340 N N . ALA A 1 280 ? -32.826 -4.664 42.871 1.00 84.50 280 ALA A N 1
ATOM 2341 C CA . ALA A 1 280 ? -33.009 -5.860 42.058 1.00 84.50 280 ALA A CA 1
ATOM 2342 C C . ALA A 1 280 ? -31.893 -6.010 41.017 1.00 84.50 280 ALA A C 1
ATOM 2344 O O . ALA A 1 280 ? -31.495 -5.032 40.373 1.00 84.50 280 ALA A O 1
ATOM 2345 N N . LYS A 1 281 ? -31.459 -7.252 40.791 1.00 87.88 281 LYS A N 1
ATOM 2346 C CA . LYS A 1 281 ? -30.560 -7.644 39.700 1.00 87.88 281 LYS A CA 1
ATOM 2347 C C . LYS A 1 281 ? -31.337 -8.403 38.625 1.00 87.88 281 LYS A C 1
ATOM 2349 O O . LYS A 1 281 ? -32.043 -9.361 38.921 1.00 87.88 281 LYS A O 1
ATOM 2354 N N . GLN A 1 282 ? -31.188 -7.991 37.369 1.00 84.81 282 GLN A N 1
ATOM 2355 C CA . GLN A 1 282 ? -31.739 -8.678 36.204 1.00 84.81 282 GLN A CA 1
ATOM 2356 C C . GLN A 1 282 ? -30.593 -9.288 35.392 1.00 84.81 282 GLN A C 1
ATOM 2358 O O . GLN A 1 282 ? -29.910 -8.608 34.623 1.00 84.81 282 GLN A O 1
ATOM 2363 N N . THR A 1 283 ? -30.375 -10.591 35.564 1.00 80.50 283 THR A N 1
ATOM 2364 C CA . THR A 1 283 ? -29.279 -11.329 34.915 1.00 80.50 283 THR A CA 1
ATOM 2365 C C . THR A 1 283 ? -29.445 -11.400 33.396 1.00 80.50 283 THR A C 1
ATOM 2367 O O . THR A 1 283 ? -28.487 -11.143 32.667 1.00 80.50 283 THR A O 1
ATOM 2370 N N . ASN A 1 284 ? -30.668 -11.648 32.914 1.00 78.44 284 ASN A N 1
ATOM 2371 C CA . ASN A 1 284 ? -30.970 -11.788 31.484 1.00 78.44 284 ASN A CA 1
ATOM 2372 C C . ASN A 1 284 ? -30.721 -10.497 30.688 1.00 78.44 284 ASN A C 1
ATOM 2374 O O . ASN A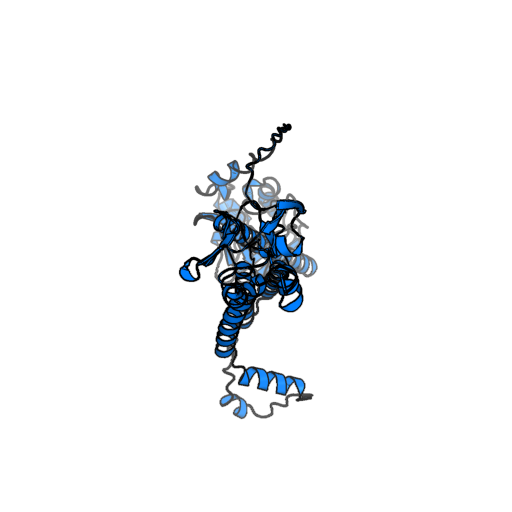 1 284 ? -30.227 -10.540 29.564 1.00 78.44 284 ASN A O 1
ATOM 2378 N N . THR A 1 285 ? -31.039 -9.338 31.267 1.00 80.31 285 THR A N 1
ATOM 2379 C CA . THR A 1 285 ? -30.937 -8.033 30.592 1.00 80.31 285 THR A CA 1
ATOM 2380 C C . THR A 1 285 ? -29.655 -7.274 30.933 1.00 80.31 285 THR A C 1
ATOM 2382 O O . THR A 1 285 ? -29.468 -6.171 30.423 1.00 80.31 285 THR A O 1
ATOM 2385 N N . LYS A 1 286 ? -28.762 -7.857 31.752 1.00 86.81 286 LYS A N 1
ATOM 2386 C CA . LYS A 1 286 ? -27.492 -7.253 32.209 1.00 86.81 286 LYS A CA 1
ATOM 2387 C C . LYS A 1 286 ? -27.701 -5.906 32.913 1.00 86.81 286 LYS A C 1
ATOM 2389 O O . LYS A 1 286 ? -26.930 -4.963 32.726 1.00 86.81 286 LYS A O 1
ATOM 2394 N N . LYS A 1 287 ? -28.772 -5.817 33.707 1.00 88.31 287 LYS A N 1
ATOM 2395 C CA . LYS A 1 287 ? -29.214 -4.578 34.354 1.00 88.31 287 LYS A CA 1
ATOM 2396 C C . LYS A 1 287 ? -29.338 -4.733 35.861 1.00 88.31 287 LYS A C 1
ATOM 2398 O O . LYS A 1 287 ? -29.742 -5.780 36.363 1.00 88.31 287 LYS A O 1
ATOM 2403 N N . VAL A 1 288 ? -29.031 -3.662 36.581 1.00 88.75 288 VAL A N 1
ATOM 2404 C CA . VAL A 1 288 ? -29.194 -3.570 38.036 1.00 88.75 288 VAL A CA 1
ATOM 2405 C C . VAL A 1 288 ? -30.016 -2.332 38.356 1.00 88.75 288 VAL A C 1
ATOM 2407 O O . VAL A 1 288 ? -29.753 -1.257 37.829 1.00 88.75 288 VAL A O 1
ATOM 2410 N N . THR A 1 289 ? -31.029 -2.477 39.206 1.00 86.62 289 THR A N 1
ATOM 2411 C CA . THR A 1 289 ? -31.868 -1.355 39.641 1.00 86.62 289 THR A CA 1
ATOM 2412 C C . THR A 1 289 ? -31.378 -0.845 40.988 1.00 86.62 289 THR A C 1
ATOM 2414 O O . THR A 1 289 ? -31.339 -1.600 41.959 1.00 86.62 289 THR A O 1
ATOM 2417 N N . VAL A 1 290 ? -31.033 0.438 41.048 1.00 85.38 290 VAL A N 1
ATOM 2418 C CA . VAL A 1 290 ? -30.586 1.141 42.252 1.00 85.38 290 VAL A CA 1
ATOM 2419 C C . VAL A 1 290 ? -31.697 2.063 42.755 1.00 85.38 290 VAL A C 1
ATOM 2421 O O . VAL A 1 290 ? -32.325 2.802 41.988 1.00 85.38 290 VAL A O 1
ATOM 2424 N N . GLY A 1 291 ? -31.967 2.015 44.057 1.00 80.81 291 GLY A N 1
ATOM 2425 C CA . GLY A 1 291 ? -33.033 2.783 44.688 1.00 80.81 291 GLY A CA 1
ATOM 2426 C C . GLY A 1 291 ? -34.408 2.375 44.161 1.00 80.81 291 GLY A C 1
ATOM 2427 O O . GLY A 1 291 ? -34.718 1.189 44.064 1.00 80.81 291 GLY A O 1
ATOM 2428 N N . LYS A 1 292 ? -35.260 3.354 43.835 1.00 72.06 292 LYS A N 1
ATOM 2429 C CA . LYS A 1 292 ? -36.633 3.067 43.391 1.00 72.06 292 LYS A CA 1
ATOM 2430 C C . LYS A 1 292 ? -36.714 2.628 41.928 1.00 72.06 292 LYS A C 1
ATOM 2432 O O . LYS A 1 292 ? -37.424 1.676 41.668 1.00 72.06 292 LYS A O 1
ATOM 2437 N N . ASN A 1 293 ? -36.006 3.296 41.009 1.00 77.06 293 ASN A N 1
ATOM 2438 C CA . ASN A 1 293 ? -36.141 3.080 39.556 1.00 77.06 293 ASN A CA 1
ATOM 2439 C C . ASN A 1 293 ? -34.867 3.418 38.747 1.00 77.06 293 ASN A C 1
ATOM 2441 O O . ASN A 1 293 ? -34.944 3.651 37.540 1.00 77.06 293 ASN A O 1
ATOM 2445 N N . TYR A 1 294 ? -33.683 3.501 39.369 1.00 82.00 294 TYR A N 1
ATOM 2446 C CA . TYR A 1 294 ? -32.472 3.857 38.624 1.00 82.00 294 TYR A CA 1
ATOM 2447 C C . TYR A 1 294 ? -31.826 2.622 38.002 1.00 82.00 294 TYR A C 1
ATOM 2449 O O . TYR A 1 294 ? -31.106 1.885 38.667 1.00 82.00 294 TYR A O 1
ATOM 2457 N N . ILE A 1 295 ? -32.120 2.376 36.729 1.00 86.38 295 ILE A N 1
ATOM 2458 C CA . ILE A 1 295 ? -31.620 1.208 36.003 1.00 86.38 295 ILE A CA 1
ATOM 2459 C C . ILE A 1 295 ? -30.219 1.501 35.464 1.00 86.38 295 ILE A C 1
ATOM 2461 O O . ILE A 1 295 ? -30.029 2.443 34.694 1.00 86.38 295 ILE A O 1
ATOM 2465 N N . LEU A 1 296 ? -29.269 0.662 35.860 1.00 88.12 296 LEU A N 1
ATOM 2466 C CA . LEU A 1 296 ? -27.876 0.679 35.440 1.00 88.12 296 LEU A CA 1
ATOM 2467 C C . LEU A 1 296 ? -27.580 -0.492 34.518 1.00 88.12 296 LEU A C 1
ATOM 2469 O O . LEU A 1 296 ? -28.031 -1.612 34.765 1.00 88.12 296 LEU A O 1
ATOM 2473 N N . ASN A 1 297 ? -26.772 -0.236 33.500 1.00 89.00 297 ASN A N 1
ATOM 2474 C CA . ASN A 1 297 ? -26.184 -1.262 32.655 1.00 89.00 297 ASN A CA 1
ATOM 2475 C C . ASN A 1 297 ? -24.882 -1.748 33.297 1.00 89.00 297 ASN A C 1
ATOM 2477 O O . ASN A 1 297 ? -24.051 -0.945 33.725 1.00 89.00 297 ASN A O 1
ATOM 2481 N N . VAL A 1 298 ? -24.699 -3.063 33.372 1.00 87.88 298 VAL A N 1
ATOM 2482 C CA . VAL A 1 298 ? -23.552 -3.670 34.056 1.00 87.88 298 VAL A CA 1
ATOM 2483 C C . VAL A 1 298 ? -22.808 -4.607 33.102 1.00 87.88 298 VAL A C 1
ATOM 2485 O O . VAL A 1 298 ? -23.456 -5.361 32.365 1.00 87.88 298 VAL A O 1
ATOM 2488 N N . PRO A 1 299 ? -21.459 -4.616 33.107 1.00 86.56 299 PRO A N 1
ATOM 2489 C CA . PRO A 1 299 ? -20.694 -5.633 32.397 1.00 86.56 299 PRO A CA 1
ATOM 2490 C C . PRO A 1 299 ? -21.136 -7.039 32.816 1.00 86.56 299 PRO A C 1
ATOM 2492 O O . PRO A 1 299 ? -21.251 -7.348 33.999 1.00 86.56 299 PRO A O 1
ATOM 2495 N N . HIS A 1 300 ? -21.398 -7.916 31.847 1.00 85.62 300 HIS A N 1
ATOM 2496 C CA . HIS A 1 300 ? -21.986 -9.231 32.133 1.00 85.62 300 HIS A CA 1
ATOM 2497 C C . HIS A 1 300 ? -21.159 -10.049 33.138 1.00 85.62 300 HIS A C 1
ATOM 2499 O O . HIS A 1 300 ? -21.716 -10.693 34.023 1.00 85.62 300 HIS A O 1
ATOM 2505 N N . TYR A 1 301 ? -19.834 -9.957 33.037 1.00 87.19 301 TYR A N 1
ATOM 2506 C CA . TYR A 1 301 ? -18.890 -10.659 33.900 1.00 87.19 301 TYR A CA 1
ATOM 2507 C C . TYR A 1 301 ? -18.843 -10.114 35.342 1.00 87.19 301 TYR A C 1
ATOM 2509 O O . TYR A 1 301 ? -18.285 -10.773 36.210 1.00 87.19 301 TYR A O 1
ATOM 2517 N N . TRP A 1 302 ? -19.470 -8.965 35.635 1.00 90.00 302 TRP A N 1
ATOM 2518 C CA . TRP A 1 302 ? -19.616 -8.433 37.001 1.00 90.00 302 TRP A CA 1
ATOM 2519 C C . TRP A 1 302 ? -20.839 -8.965 37.740 1.00 90.00 302 TRP A C 1
ATOM 2521 O O . TRP A 1 302 ? -20.872 -8.936 38.967 1.00 90.00 302 TRP A O 1
ATOM 2531 N N . LEU A 1 303 ? -21.849 -9.466 37.022 1.00 88.00 303 LEU A N 1
ATOM 2532 C CA . LEU A 1 303 ? -23.111 -9.922 37.616 1.00 88.00 303 LEU A CA 1
ATOM 2533 C C . LEU A 1 303 ? -22.958 -10.970 38.736 1.00 88.00 303 LEU A C 1
ATOM 2535 O O . LEU A 1 303 ? -23.744 -10.895 39.686 1.00 88.00 303 LEU A O 1
ATOM 2539 N N . PRO A 1 304 ? -22.001 -11.923 38.678 1.00 88.62 304 PRO A N 1
ATOM 2540 C CA . PRO A 1 304 ? -21.785 -12.877 39.768 1.00 88.62 304 PRO A CA 1
ATOM 2541 C C . PRO A 1 304 ? -21.270 -12.226 41.057 1.00 88.62 304 PRO A C 1
ATOM 2543 O O . PRO A 1 304 ? -21.553 -12.714 42.144 1.00 88.62 304 PRO A O 1
ATOM 2546 N N . PHE A 1 305 ? -20.539 -11.115 40.942 1.00 88.19 305 PHE A N 1
ATOM 2547 C CA . PHE A 1 305 ? -19.919 -10.415 42.070 1.00 88.19 305 PHE A CA 1
ATOM 2548 C C . PHE A 1 305 ? -20.834 -9.351 42.692 1.00 88.19 305 PHE A C 1
ATOM 2550 O O . PHE A 1 305 ? -20.508 -8.781 43.732 1.00 88.19 305 PHE A O 1
ATOM 2557 N N . LEU A 1 306 ? -21.983 -9.077 42.064 1.00 88.38 306 LEU A N 1
ATOM 2558 C CA . LEU A 1 306 ? -22.968 -8.119 42.554 1.00 88.38 306 LEU A CA 1
ATOM 2559 C C . LEU A 1 306 ? -24.089 -8.812 43.342 1.00 88.38 306 LEU A C 1
ATOM 2561 O O . LEU A 1 306 ? -24.629 -9.828 42.881 1.00 88.38 306 LEU A O 1
ATOM 2565 N N . PRO A 1 307 ? -24.509 -8.239 44.487 1.00 86.38 307 PRO A N 1
ATOM 2566 C CA . PRO A 1 307 ? -25.596 -8.796 45.283 1.00 86.38 307 PRO A CA 1
ATOM 2567 C C . PRO A 1 307 ? -26.931 -8.716 44.529 1.00 86.38 307 PRO A C 1
ATOM 2569 O O . PRO A 1 307 ? -27.184 -7.757 43.799 1.00 86.38 307 PRO A O 1
ATOM 2572 N N . ASP A 1 308 ? -27.813 -9.698 44.734 1.00 84.94 308 ASP A N 1
ATOM 2573 C CA . ASP A 1 308 ? -29.167 -9.684 44.152 1.00 84.94 308 ASP A CA 1
ATOM 2574 C C . ASP A 1 308 ? -30.015 -8.536 44.719 1.00 84.94 308 ASP A C 1
ATOM 2576 O O . ASP A 1 308 ? -30.775 -7.884 43.998 1.00 84.94 308 ASP A O 1
ATOM 2580 N N . LYS A 1 309 ? -29.836 -8.273 46.017 1.00 85.25 309 LYS A N 1
ATOM 2581 C CA . LYS A 1 309 ? -30.410 -7.154 46.760 1.00 85.25 309 LYS A CA 1
ATOM 2582 C C . LYS A 1 309 ? -29.429 -6.743 47.853 1.00 85.25 309 LYS A C 1
ATOM 2584 O O . LYS A 1 309 ? -28.979 -7.587 48.623 1.00 85.25 309 LYS A O 1
ATOM 2589 N N . SER A 1 310 ? -29.074 -5.465 47.926 1.00 83.50 310 SER A N 1
ATOM 2590 C CA . SER A 1 310 ? -28.156 -4.968 48.955 1.00 83.50 310 SER A CA 1
ATOM 2591 C C . SER A 1 310 ? -28.930 -4.467 50.171 1.00 83.50 310 SER A C 1
ATOM 2593 O O . SER A 1 310 ? -29.884 -3.706 50.016 1.00 83.50 310 SER A O 1
ATOM 2595 N N . SER A 1 311 ? -28.473 -4.808 51.372 1.00 75.94 311 SER A N 1
ATOM 2596 C CA . SER A 1 311 ? -28.966 -4.238 52.633 1.00 75.94 311 SER A CA 1
ATOM 2597 C C . SER A 1 311 ? -28.281 -2.917 53.008 1.00 75.94 311 SER A C 1
ATOM 2599 O O . SER A 1 311 ? -28.856 -2.119 53.744 1.00 75.94 311 SER A O 1
ATOM 2601 N N . ILE A 1 312 ? -27.074 -2.667 52.489 1.00 81.50 312 ILE A N 1
ATOM 2602 C CA . ILE A 1 312 ? -26.228 -1.509 52.818 1.00 81.50 312 ILE A CA 1
ATOM 2603 C C . ILE A 1 312 ? -26.019 -0.660 51.554 1.00 81.50 312 ILE A C 1
ATOM 2605 O O . ILE A 1 312 ? -25.758 -1.233 50.491 1.00 81.50 312 ILE A O 1
ATOM 2609 N N . PRO A 1 313 ? -26.127 0.684 51.626 1.00 82.00 313 PRO A N 1
ATOM 2610 C CA . PRO A 1 313 ? -25.925 1.539 50.463 1.00 82.00 313 PRO A CA 1
ATOM 2611 C C . PRO A 1 313 ? -24.470 1.468 49.988 1.00 82.00 313 PRO A C 1
ATOM 2613 O O . PRO A 1 313 ? -23.542 1.734 50.752 1.00 82.00 313 PRO A O 1
ATOM 2616 N N . ALA A 1 314 ? -24.282 1.142 48.712 1.00 84.00 314 ALA A N 1
ATOM 2617 C CA . ALA A 1 314 ? -22.979 1.043 48.073 1.00 84.00 314 ALA A CA 1
ATOM 2618 C C . ALA A 1 314 ? -22.638 2.336 47.321 1.00 84.00 314 ALA A C 1
ATOM 2620 O O . ALA A 1 314 ? -23.524 2.992 46.765 1.00 84.00 314 ALA A O 1
ATOM 2621 N N . ASN A 1 315 ? -21.349 2.678 47.286 1.00 85.38 315 ASN A N 1
ATOM 2622 C CA . ASN A 1 315 ? -20.832 3.721 46.404 1.00 85.38 315 ASN A CA 1
ATOM 2623 C C . ASN A 1 315 ? -20.681 3.136 44.999 1.00 85.38 315 ASN A C 1
ATOM 2625 O O . ASN A 1 315 ? -20.105 2.059 44.839 1.00 85.38 315 ASN A O 1
ATOM 2629 N N . MET A 1 316 ? -21.207 3.831 44.000 1.00 87.19 316 MET A N 1
ATOM 2630 C CA . MET A 1 316 ? -21.147 3.416 42.606 1.00 87.19 316 MET A CA 1
ATOM 2631 C C . MET A 1 316 ? -20.790 4.609 41.732 1.00 87.19 316 MET A C 1
ATOM 2633 O O . MET A 1 316 ? -21.271 5.719 41.958 1.00 87.19 316 MET A O 1
ATOM 2637 N N . GLU A 1 317 ? -19.989 4.370 40.706 1.00 87.19 317 GLU A N 1
ATOM 2638 C CA . GLU A 1 317 ? -19.665 5.375 39.696 1.00 87.19 317 GLU A CA 1
ATOM 2639 C C . GLU A 1 317 ? -20.297 4.972 38.374 1.00 87.19 317 GLU A C 1
ATOM 2641 O O . GLU A 1 317 ? -20.182 3.819 37.951 1.00 87.19 317 GLU A O 1
ATOM 2646 N N . VAL A 1 318 ? -21.014 5.905 37.751 1.00 87.12 318 VAL A N 1
ATOM 2647 C CA . VAL A 1 318 ? -21.874 5.618 36.601 1.00 87.12 318 VAL A CA 1
ATOM 2648 C C . VAL A 1 318 ? -21.694 6.680 35.520 1.00 87.12 318 VAL A C 1
ATOM 2650 O O . VAL A 1 318 ? -21.676 7.872 35.826 1.00 87.12 318 VAL A O 1
ATOM 2653 N N . THR A 1 319 ? -21.616 6.267 34.252 1.00 84.94 319 THR A N 1
ATOM 2654 C CA . THR A 1 319 ? -21.619 7.208 33.118 1.00 84.94 319 THR A CA 1
ATOM 2655 C C . THR A 1 319 ? -22.969 7.913 32.984 1.00 84.94 319 THR A C 1
ATOM 2657 O O . THR A 1 319 ? -24.022 7.286 33.114 1.00 84.94 319 THR A O 1
ATOM 2660 N N . VAL A 1 320 ? -22.965 9.218 32.700 1.00 78.75 320 VAL A N 1
ATOM 2661 C CA . VAL A 1 320 ? -24.213 9.997 32.586 1.00 78.75 320 VAL A CA 1
ATOM 2662 C C . VAL A 1 320 ? -25.075 9.550 31.403 1.00 78.75 320 VAL A C 1
ATOM 2664 O O . VAL A 1 320 ? -26.280 9.366 31.574 1.00 78.75 320 VAL A O 1
ATOM 2667 N N . ASP A 1 321 ? -24.465 9.312 30.242 1.00 76.69 321 ASP A N 1
ATOM 2668 C CA . ASP A 1 321 ? -25.212 9.072 29.001 1.00 76.69 321 ASP A CA 1
ATOM 2669 C C . ASP A 1 321 ? -25.741 7.637 28.895 1.00 76.69 321 ASP A C 1
ATOM 2671 O O . ASP A 1 321 ? -26.931 7.408 28.678 1.00 76.69 321 ASP A O 1
ATOM 2675 N N . ASP A 1 322 ? -24.868 6.652 29.120 1.00 79.69 322 ASP A N 1
ATOM 2676 C CA . ASP A 1 322 ? -25.186 5.235 28.893 1.00 79.69 322 ASP A CA 1
ATOM 2677 C C . ASP A 1 322 ? -25.637 4.499 30.167 1.00 79.69 322 ASP A C 1
ATOM 2679 O O . ASP A 1 322 ? -26.011 3.323 30.108 1.00 79.69 322 ASP A O 1
ATOM 2683 N N . LYS A 1 323 ? -25.573 5.167 31.330 1.00 84.00 323 LYS A N 1
ATOM 2684 C CA . LYS A 1 323 ? -25.835 4.593 32.663 1.00 84.00 323 LYS A CA 1
ATOM 2685 C C . LYS A 1 323 ? -25.054 3.301 32.923 1.00 84.00 323 LYS A C 1
ATOM 2687 O O . LYS A 1 323 ? -25.556 2.384 33.578 1.00 84.00 323 LYS A O 1
ATOM 2692 N N . ASN A 1 324 ? -23.835 3.214 32.394 1.00 87.06 324 ASN A N 1
ATOM 2693 C CA . ASN A 1 324 ? -22.956 2.069 32.601 1.00 87.06 324 ASN A CA 1
ATOM 2694 C C . ASN A 1 324 ? -22.270 2.185 33.959 1.00 87.06 324 ASN A C 1
ATOM 2696 O O . ASN A 1 324 ? -21.736 3.240 34.298 1.00 87.06 324 ASN A O 1
ATOM 2700 N N . LEU A 1 325 ? -22.266 1.092 34.715 1.00 87.94 325 LEU A N 1
ATOM 2701 C CA . LEU A 1 325 ? -21.541 0.982 35.972 1.00 87.94 325 LEU A CA 1
ATOM 2702 C C . LEU A 1 325 ? -20.031 0.881 35.694 1.00 87.94 325 LEU A C 1
ATOM 2704 O O . LEU A 1 325 ? -19.590 -0.065 35.044 1.00 87.94 325 LEU A O 1
ATOM 2708 N N . ILE A 1 326 ? -19.263 1.858 36.181 1.00 86.69 326 ILE A N 1
ATOM 2709 C CA . ILE A 1 326 ? -17.803 1.972 36.007 1.00 86.69 326 ILE A CA 1
ATOM 2710 C C . ILE A 1 326 ? -17.055 1.455 37.231 1.00 86.69 326 ILE A C 1
ATOM 2712 O O . ILE A 1 326 ? -15.986 0.860 37.109 1.00 86.69 326 ILE A O 1
ATOM 2716 N N . CYS A 1 327 ? -17.608 1.699 38.415 1.00 88.06 327 CYS A N 1
ATOM 2717 C CA . CYS A 1 327 ? -17.023 1.286 39.678 1.00 88.06 327 CYS A CA 1
ATOM 2718 C C . CYS A 1 327 ? -18.135 0.885 40.644 1.00 88.06 327 CYS A C 1
ATOM 2720 O O . CYS A 1 327 ? -19.177 1.543 40.715 1.00 88.06 327 CYS A O 1
ATOM 2722 N N . TYR A 1 328 ? -17.909 -0.190 41.387 1.00 87.06 328 TYR A N 1
ATOM 2723 C CA . TYR A 1 328 ? -18.756 -0.631 42.481 1.00 87.06 328 TYR A CA 1
ATOM 2724 C C . TYR A 1 328 ? -17.886 -0.834 43.719 1.00 87.06 328 TYR A C 1
ATOM 2726 O O . TYR A 1 328 ? -17.062 -1.750 43.785 1.00 87.06 328 TYR A O 1
ATOM 2734 N N . GLN A 1 329 ? -18.107 0.029 44.713 1.00 84.81 329 GLN A N 1
ATOM 2735 C CA . GLN A 1 329 ? -17.318 0.097 45.941 1.00 84.81 329 GLN A CA 1
ATOM 2736 C C . GLN A 1 329 ? -15.809 0.140 45.633 1.00 84.81 329 GLN A C 1
ATOM 2738 O O . GLN A 1 329 ? -15.394 0.789 44.682 1.00 84.81 329 GLN A O 1
ATOM 2743 N N . ASN A 1 330 ? -14.991 -0.548 46.431 1.00 79.69 330 ASN A N 1
ATOM 2744 C CA . ASN A 1 330 ? -13.549 -0.670 46.209 1.00 79.69 330 ASN A CA 1
ATOM 2745 C C . ASN A 1 330 ? -13.164 -2.028 45.595 1.00 79.69 330 ASN A C 1
ATOM 2747 O O . ASN A 1 330 ? -11.984 -2.367 45.556 1.00 79.69 330 ASN A O 1
ATOM 2751 N N . THR A 1 331 ? -14.139 -2.840 45.175 1.00 83.00 331 THR A N 1
ATOM 2752 C CA . THR A 1 331 ? -13.899 -4.221 44.730 1.00 83.00 331 THR A CA 1
ATOM 2753 C C . THR A 1 331 ? -13.919 -4.370 43.214 1.00 83.00 331 THR A C 1
ATOM 2755 O O . THR A 1 331 ? -13.114 -5.128 42.680 1.00 83.00 331 THR A O 1
ATOM 2758 N N . LEU A 1 332 ? -14.796 -3.644 42.513 1.00 87.88 332 LEU A N 1
ATOM 2759 C CA . LEU A 1 332 ? -14.944 -3.730 41.059 1.00 87.88 332 LEU A CA 1
ATOM 2760 C C . LEU A 1 332 ? -14.733 -2.351 40.444 1.00 87.88 332 LEU A C 1
ATOM 2762 O O . LEU A 1 332 ? -15.435 -1.404 40.786 1.00 87.88 332 LEU A O 1
ATOM 2766 N N . SER A 1 333 ? -13.783 -2.239 39.523 1.00 88.62 333 SER A N 1
ATOM 2767 C CA . SER A 1 333 ? -13.490 -0.993 38.817 1.00 88.62 333 SER A CA 1
ATOM 2768 C C . SER A 1 333 ? -12.972 -1.308 37.423 1.00 88.62 333 SER A C 1
ATOM 2770 O O . SER A 1 333 ? -11.992 -2.039 37.281 1.00 88.62 333 SER A O 1
ATOM 2772 N N . ILE A 1 334 ? -13.595 -0.711 36.403 1.00 85.62 334 ILE A N 1
ATOM 2773 C CA . ILE A 1 334 ? -13.143 -0.820 35.009 1.00 85.62 334 ILE A CA 1
ATOM 2774 C C . ILE A 1 334 ? -11.704 -0.308 34.875 1.00 85.62 334 ILE A C 1
ATOM 2776 O O . ILE A 1 334 ? -10.919 -0.861 34.110 1.00 85.62 334 ILE A O 1
ATOM 2780 N N . ASN A 1 335 ? -11.332 0.721 35.639 1.00 85.00 335 ASN A N 1
ATOM 2781 C CA . ASN A 1 335 ? -9.989 1.285 35.579 1.00 85.00 335 ASN A CA 1
ATOM 2782 C C . ASN A 1 335 ? -8.928 0.275 36.055 1.00 85.00 335 ASN A C 1
ATOM 2784 O O . ASN A 1 335 ? -7.955 0.016 35.352 1.00 85.00 335 ASN A O 1
ATOM 2788 N N . ASN A 1 336 ? -9.177 -0.375 37.196 1.00 86.00 336 ASN A N 1
ATOM 2789 C CA . ASN A 1 336 ? -8.295 -1.413 37.743 1.00 86.00 336 ASN A CA 1
ATOM 2790 C C . ASN A 1 336 ? -8.221 -2.650 36.822 1.00 86.00 336 ASN A C 1
ATOM 2792 O O . ASN A 1 336 ? -7.183 -3.300 36.728 1.00 86.00 336 ASN A O 1
ATOM 2796 N N . GLU A 1 337 ? -9.301 -2.974 36.104 1.00 85.25 337 GLU A N 1
ATOM 2797 C CA . GLU A 1 337 ? -9.282 -4.039 35.091 1.00 85.25 337 GLU A CA 1
ATOM 2798 C C . GLU A 1 337 ? -8.372 -3.708 33.915 1.00 85.25 337 GLU A C 1
ATOM 2800 O O . GLU A 1 337 ? -7.581 -4.552 33.501 1.00 85.25 337 GLU A O 1
ATOM 2805 N N . ILE A 1 338 ? -8.458 -2.485 33.394 1.00 81.62 338 ILE A N 1
ATOM 2806 C CA . ILE A 1 338 ? -7.624 -2.040 32.275 1.00 81.62 338 ILE A CA 1
ATOM 2807 C C . ILE A 1 338 ? -6.149 -2.011 32.681 1.00 81.62 338 ILE A C 1
ATOM 2809 O O . ILE A 1 338 ? -5.299 -2.396 31.882 1.00 81.62 338 ILE A O 1
ATOM 2813 N N . GLU A 1 339 ? -5.836 -1.595 33.908 1.00 83.62 339 GLU A N 1
ATOM 2814 C CA . GLU A 1 339 ? -4.461 -1.594 34.422 1.00 83.62 339 GLU A CA 1
ATOM 2815 C C . GLU A 1 339 ? -3.886 -3.010 34.566 1.00 83.62 339 GLU A C 1
ATOM 2817 O O . GLU A 1 339 ? -2.721 -3.231 34.242 1.00 83.62 339 GLU A O 1
ATOM 2822 N N . ARG A 1 340 ? -4.692 -3.983 35.012 1.00 83.81 340 ARG A N 1
ATOM 2823 C CA . ARG A 1 340 ? -4.228 -5.362 35.250 1.00 83.81 340 ARG A CA 1
ATOM 2824 C C . ARG A 1 340 ? -4.226 -6.243 34.007 1.00 83.81 340 ARG A C 1
ATOM 2826 O O . ARG A 1 340 ? -3.327 -7.063 33.849 1.00 83.81 340 ARG A O 1
ATOM 2833 N N . PHE A 1 341 ? -5.243 -6.121 33.160 1.00 77.69 341 PHE A N 1
ATOM 2834 C CA . PHE A 1 341 ? -5.475 -7.026 32.029 1.00 77.69 341 PHE A CA 1
ATOM 2835 C C . PHE A 1 341 ? -5.262 -6.359 30.666 1.00 77.69 341 PHE A C 1
ATOM 2837 O O . PHE A 1 341 ? -5.303 -7.029 29.635 1.00 77.69 341 PHE A O 1
ATOM 2844 N N . GLY A 1 342 ? -5.015 -5.048 30.646 1.00 71.50 342 GLY A N 1
ATOM 2845 C CA . GLY A 1 342 ? -4.961 -4.258 29.425 1.00 71.50 342 GLY A CA 1
ATOM 2846 C C . GLY A 1 342 ? -6.359 -3.939 28.875 1.00 71.50 342 GLY A C 1
ATOM 2847 O O . GLY A 1 342 ? -7.356 -4.574 29.228 1.00 71.50 342 GLY A O 1
ATOM 2848 N N . PRO A 1 343 ? -6.482 -2.934 27.991 1.00 68.44 343 PRO A N 1
ATOM 2849 C CA . PRO A 1 343 ? -7.779 -2.564 27.454 1.00 68.44 343 PRO A CA 1
ATOM 2850 C C . PRO A 1 343 ? -8.282 -3.640 26.468 1.00 68.44 343 PRO A C 1
ATOM 2852 O O . PRO A 1 343 ? -7.548 -4.041 25.556 1.00 68.44 343 PRO A O 1
ATOM 2855 N N . PRO A 1 344 ? -9.560 -4.056 26.560 1.00 63.97 344 PRO A N 1
ATOM 2856 C CA . PRO A 1 344 ? -10.135 -5.170 25.789 1.00 63.97 344 PRO A CA 1
ATOM 2857 C C . PRO A 1 344 ? -10.114 -4.953 24.266 1.00 63.97 344 PRO A C 1
ATOM 2859 O O . PRO A 1 344 ? -10.311 -5.881 23.481 1.00 63.97 344 PRO A O 1
ATOM 2862 N N . LYS A 1 345 ? -9.845 -3.723 23.820 1.00 62.78 345 LYS A N 1
ATOM 2863 C CA . LYS A 1 345 ? -9.715 -3.343 22.413 1.00 62.78 345 LYS A CA 1
ATOM 2864 C C . LYS A 1 345 ? -8.533 -4.017 21.706 1.00 62.78 345 LYS A C 1
ATOM 2866 O O . LYS A 1 345 ? -8.661 -4.338 20.522 1.00 62.78 345 LYS A O 1
ATOM 2871 N N . PHE A 1 346 ? -7.421 -4.271 22.405 1.00 62.22 346 PHE A N 1
ATOM 2872 C CA . PHE A 1 346 ? -6.270 -4.953 21.799 1.00 62.22 346 PHE A CA 1
ATOM 2873 C C . PHE A 1 346 ? -6.597 -6.389 21.409 1.00 62.22 346 PHE A C 1
ATOM 2875 O O . PHE A 1 346 ? -6.078 -6.871 20.412 1.00 62.22 346 PHE A O 1
ATOM 2882 N N . VAL A 1 347 ? -7.523 -7.043 22.113 1.00 70.50 347 VAL A N 1
ATOM 2883 C CA . VAL A 1 347 ? -7.863 -8.443 21.845 1.00 70.50 347 VAL A CA 1
ATOM 2884 C C . VAL A 1 347 ? -8.384 -8.619 20.420 1.00 70.50 347 VAL A C 1
ATOM 2886 O O . VAL A 1 347 ? -7.913 -9.498 19.714 1.00 70.50 347 VAL A O 1
ATOM 2889 N N . LYS A 1 348 ? -9.294 -7.757 19.944 1.00 75.62 348 LYS A N 1
ATOM 2890 C CA . LYS A 1 348 ? -9.846 -7.878 18.581 1.00 75.62 348 LYS A CA 1
ATOM 2891 C C . LYS A 1 348 ? -8.820 -7.563 17.495 1.00 75.62 348 LYS A C 1
ATOM 2893 O O . LYS A 1 348 ? -8.750 -8.278 16.504 1.00 75.62 348 LYS A O 1
ATOM 2898 N N . CYS A 1 349 ? -8.041 -6.499 17.678 1.00 76.88 349 CYS A N 1
ATOM 2899 C CA . CYS A 1 349 ? -6.996 -6.108 16.731 1.00 76.88 349 CYS A CA 1
ATOM 2900 C C . CYS A 1 349 ? -5.922 -7.197 16.618 1.00 76.88 349 CYS A C 1
ATOM 2902 O O . CYS A 1 349 ? -5.587 -7.630 15.518 1.00 76.88 349 CYS A O 1
ATOM 2904 N N . ASN A 1 350 ? -5.444 -7.686 17.762 1.00 83.12 350 ASN A N 1
ATOM 2905 C CA . ASN A 1 350 ? -4.433 -8.731 17.824 1.00 83.12 350 ASN A CA 1
ATOM 2906 C C . ASN A 1 350 ? -4.982 -10.061 17.303 1.00 83.12 350 ASN A C 1
ATOM 2908 O O . ASN A 1 350 ? -4.252 -10.769 16.628 1.00 83.12 350 ASN A O 1
ATOM 2912 N N . LEU A 1 351 ? -6.263 -10.376 17.535 1.00 85.69 351 LEU A N 1
ATOM 2913 C CA . LEU A 1 351 ? -6.910 -11.560 16.962 1.00 85.69 351 LEU A CA 1
ATOM 2914 C C . LEU A 1 351 ? -6.936 -11.501 15.428 1.00 85.69 351 LEU A C 1
ATOM 2916 O O . LEU A 1 351 ? -6.579 -12.478 14.780 1.00 85.69 351 LEU A O 1
ATOM 2920 N N . ILE A 1 352 ? -7.329 -10.362 14.845 1.00 86.75 352 ILE A N 1
ATOM 2921 C CA . ILE A 1 352 ? -7.342 -10.183 13.383 1.00 86.75 352 ILE A CA 1
ATOM 2922 C C . ILE A 1 352 ? -5.930 -10.358 12.820 1.00 86.75 352 ILE A C 1
ATOM 2924 O O . ILE A 1 352 ? -5.743 -11.111 11.866 1.00 86.75 352 ILE A O 1
ATOM 2928 N N . LEU A 1 353 ? -4.933 -9.707 13.425 1.00 89.25 353 LEU A N 1
ATOM 2929 C CA . LEU A 1 353 ? -3.538 -9.824 13.000 1.00 89.25 353 LEU A CA 1
ATOM 2930 C C . LEU A 1 353 ? -2.991 -11.242 13.173 1.00 89.25 353 LEU A C 1
ATOM 2932 O O . LEU A 1 353 ? -2.283 -11.720 12.297 1.00 89.25 353 LEU A O 1
ATOM 2936 N N . PHE A 1 354 ? -3.355 -11.931 14.253 1.00 91.38 354 PHE A N 1
ATOM 2937 C CA . PHE A 1 354 ? -2.959 -13.313 14.506 1.00 91.38 354 PHE A CA 1
ATOM 2938 C C . PHE A 1 354 ? -3.516 -14.263 13.442 1.00 91.38 354 PHE A C 1
ATOM 2940 O O . PHE A 1 354 ? -2.759 -15.023 12.846 1.00 91.38 354 PHE A O 1
ATOM 2947 N N . ILE A 1 355 ? -4.818 -14.174 13.145 1.00 90.75 355 ILE A N 1
ATOM 2948 C CA . ILE A 1 355 ? -5.453 -14.981 12.093 1.00 90.75 355 ILE A CA 1
ATOM 2949 C C . ILE A 1 355 ? -4.822 -14.669 10.732 1.00 90.75 355 ILE A C 1
ATOM 2951 O O . ILE A 1 355 ? -4.469 -15.584 9.993 1.00 90.75 355 ILE A O 1
ATOM 2955 N N . THR A 1 356 ? -4.637 -13.385 10.418 1.00 91.56 356 THR A N 1
ATOM 2956 C CA . THR A 1 356 ? -4.015 -12.951 9.158 1.00 91.56 356 THR A CA 1
ATOM 2957 C C . THR A 1 356 ? -2.587 -13.486 9.042 1.00 91.56 356 THR A C 1
ATOM 2959 O O . THR A 1 356 ? -2.221 -14.027 8.005 1.00 91.56 356 THR A O 1
ATOM 2962 N N . GLY A 1 357 ? -1.801 -13.401 10.118 1.00 91.88 357 GLY A N 1
ATOM 2963 C CA . GLY A 1 357 ? -0.442 -13.928 10.184 1.00 91.88 357 GLY A CA 1
ATOM 2964 C C . GLY A 1 357 ? -0.387 -15.433 9.941 1.00 91.88 357 GLY A C 1
ATOM 2965 O O . GLY A 1 357 ? 0.409 -15.868 9.120 1.00 91.88 357 GLY A O 1
ATOM 2966 N N . ILE A 1 358 ? -1.277 -16.217 10.564 1.00 92.75 358 ILE A N 1
ATOM 2967 C CA . ILE A 1 358 ? -1.370 -17.667 10.318 1.00 92.75 358 ILE A CA 1
ATOM 2968 C C . ILE A 1 358 ? -1.625 -17.954 8.837 1.00 92.75 358 ILE A C 1
ATOM 2970 O O . ILE A 1 358 ? -0.920 -18.765 8.240 1.00 92.75 358 ILE A O 1
ATOM 2974 N N . VAL A 1 359 ? -2.613 -17.285 8.236 1.00 90.62 359 VAL A N 1
ATOM 2975 C CA . VAL A 1 359 ? -2.960 -17.492 6.822 1.00 90.62 359 VAL A CA 1
ATOM 2976 C C . VAL A 1 359 ? -1.776 -17.148 5.919 1.00 90.62 359 VAL A C 1
ATOM 2978 O O . VAL A 1 359 ? -1.420 -17.938 5.049 1.00 90.62 359 VAL A O 1
ATOM 2981 N N . LEU A 1 360 ? -1.128 -16.005 6.149 1.00 91.25 360 LEU A N 1
ATOM 2982 C CA . LEU A 1 360 ? 0.028 -15.576 5.364 1.00 91.25 360 LEU A CA 1
ATOM 2983 C C . LEU A 1 360 ? 1.225 -16.518 5.533 1.00 91.25 360 LEU A C 1
ATOM 2985 O O . LEU A 1 360 ? 1.869 -16.852 4.543 1.00 91.25 360 LEU A O 1
ATOM 2989 N N . SER A 1 361 ? 1.497 -17.008 6.746 1.00 89.06 361 SER A N 1
ATOM 2990 C CA . SER A 1 361 ? 2.550 -18.002 6.980 1.00 89.06 361 SER A CA 1
ATOM 2991 C C . SER A 1 361 ? 2.299 -19.299 6.214 1.00 89.06 361 SER A C 1
ATOM 2993 O O . SER A 1 361 ? 3.242 -19.855 5.660 1.00 89.06 361 SER A O 1
ATOM 2995 N N . ILE A 1 362 ? 1.046 -19.760 6.134 1.00 85.62 362 ILE A N 1
ATOM 2996 C CA . ILE A 1 362 ? 0.679 -20.940 5.339 1.00 85.62 362 ILE A CA 1
ATOM 2997 C C . ILE A 1 362 ? 0.929 -20.685 3.847 1.00 85.62 362 ILE A C 1
ATOM 2999 O O . ILE A 1 362 ? 1.522 -21.524 3.176 1.00 85.62 362 ILE A O 1
ATOM 3003 N N . VAL A 1 363 ? 0.519 -19.524 3.328 1.00 84.62 363 VAL A N 1
ATOM 3004 C CA . VAL A 1 363 ? 0.736 -19.152 1.918 1.00 84.62 363 VAL A CA 1
ATOM 3005 C C . VAL A 1 363 ? 2.229 -19.127 1.581 1.00 84.62 363 VAL A C 1
ATOM 3007 O O . VAL A 1 363 ? 2.654 -19.777 0.627 1.00 84.62 363 VAL A O 1
ATOM 3010 N N . VAL A 1 364 ? 3.035 -18.455 2.408 1.00 86.00 364 VAL A N 1
ATOM 3011 C CA . VAL A 1 364 ? 4.493 -18.397 2.232 1.00 86.00 364 VAL A CA 1
ATOM 3012 C C . VAL A 1 364 ? 5.119 -19.788 2.337 1.00 86.00 364 VAL A C 1
ATOM 3014 O O . VAL A 1 364 ? 5.996 -20.102 1.543 1.00 86.00 364 VAL A O 1
ATOM 3017 N N . TYR A 1 365 ? 4.656 -20.641 3.256 1.00 84.38 365 TYR A N 1
ATOM 3018 C CA . TYR A 1 365 ? 5.136 -22.021 3.389 1.00 84.38 365 TYR A CA 1
ATOM 3019 C C . TYR A 1 365 ? 4.923 -22.857 2.121 1.00 84.38 365 TYR A C 1
ATOM 3021 O O . TYR A 1 365 ? 5.771 -23.678 1.788 1.00 84.38 365 TYR A O 1
ATOM 3029 N N . PHE A 1 366 ? 3.811 -22.659 1.408 1.00 80.38 366 PHE A N 1
ATOM 3030 C CA . PHE A 1 366 ? 3.551 -23.378 0.159 1.00 80.38 366 PHE A CA 1
ATOM 3031 C C . PHE A 1 366 ? 4.302 -22.806 -1.047 1.00 80.38 366 PHE A C 1
ATOM 3033 O O . PHE A 1 366 ? 4.583 -23.545 -1.986 1.00 80.38 366 PHE A O 1
ATOM 3040 N N . GLN A 1 367 ? 4.613 -21.509 -1.047 1.00 77.81 367 GLN A N 1
ATOM 3041 C CA . GLN A 1 367 ? 5.325 -20.859 -2.154 1.00 77.81 367 GLN A CA 1
ATOM 3042 C C . GLN A 1 367 ? 6.843 -20.930 -2.025 1.00 77.81 367 GLN A C 1
ATOM 3044 O O . GLN A 1 367 ? 7.539 -21.117 -3.020 1.00 77.81 367 GLN A O 1
ATOM 3049 N N . ALA A 1 368 ? 7.370 -20.794 -0.814 1.00 69.62 368 ALA A N 1
ATOM 3050 C CA . ALA A 1 368 ? 8.770 -21.041 -0.550 1.00 69.62 368 ALA A CA 1
ATOM 3051 C C . ALA A 1 368 ? 8.935 -22.546 -0.343 1.00 69.62 368 ALA A C 1
ATOM 3053 O O . ALA A 1 368 ? 8.404 -23.087 0.623 1.00 69.62 368 ALA A O 1
ATOM 3054 N N . SER A 1 369 ? 9.708 -23.241 -1.182 1.00 66.81 369 SER A N 1
ATOM 3055 C CA . SER A 1 369 ? 10.212 -24.557 -0.785 1.00 66.81 369 SER A CA 1
ATOM 3056 C C . SER A 1 369 ? 11.244 -24.344 0.329 1.00 66.81 369 SER A C 1
ATOM 3058 O O . SER A 1 369 ? 12.450 -24.278 0.117 1.00 66.81 369 SER A O 1
ATOM 3060 N N . ILE A 1 370 ? 10.747 -24.134 1.555 1.00 61.41 370 ILE A N 1
ATOM 3061 C CA . ILE A 1 370 ? 11.545 -23.723 2.718 1.00 61.41 370 ILE A CA 1
ATOM 3062 C C . ILE A 1 370 ? 12.703 -24.692 2.943 1.00 61.41 370 ILE A C 1
ATOM 3064 O O . ILE A 1 370 ? 13.784 -24.258 3.317 1.00 61.41 370 ILE A O 1
ATOM 3068 N N . ILE A 1 371 ? 12.494 -25.983 2.678 1.00 61.41 371 ILE A N 1
ATOM 3069 C CA . ILE A 1 371 ? 13.532 -27.007 2.795 1.00 61.41 371 ILE A CA 1
ATOM 3070 C C . ILE A 1 371 ? 14.659 -26.744 1.793 1.00 61.41 371 ILE A C 1
ATOM 3072 O O . ILE A 1 371 ? 15.815 -26.709 2.203 1.00 61.41 371 ILE A O 1
ATOM 3076 N N . ASP A 1 372 ? 14.346 -26.485 0.524 1.00 62.62 372 ASP A N 1
ATOM 3077 C CA . ASP A 1 372 ? 15.368 -26.242 -0.497 1.00 62.62 372 ASP A CA 1
ATOM 3078 C C . ASP A 1 372 ? 16.081 -24.914 -0.247 1.00 62.62 372 ASP A C 1
ATOM 3080 O O . ASP A 1 372 ? 17.306 -24.869 -0.265 1.00 62.62 372 ASP A O 1
ATOM 3084 N N . ASN A 1 373 ? 15.338 -23.852 0.076 1.00 66.81 373 ASN A N 1
ATOM 3085 C CA . ASN A 1 373 ? 15.907 -22.533 0.356 1.00 66.81 373 ASN A CA 1
ATOM 3086 C C . ASN A 1 373 ? 16.758 -22.520 1.634 1.00 66.81 373 ASN A C 1
ATOM 3088 O O . ASN A 1 373 ? 17.815 -21.892 1.659 1.00 66.81 373 ASN A O 1
ATOM 3092 N N . ALA A 1 374 ? 16.340 -23.227 2.689 1.00 62.72 374 ALA A N 1
ATOM 3093 C CA . ALA A 1 374 ? 17.127 -23.362 3.912 1.00 62.72 374 ALA A CA 1
ATOM 3094 C C . ALA A 1 374 ? 18.387 -24.201 3.679 1.00 62.72 374 ALA A C 1
ATOM 3096 O O . ALA A 1 374 ? 19.438 -23.880 4.225 1.00 62.72 374 ALA A O 1
ATOM 3097 N N . LEU A 1 375 ? 18.306 -25.240 2.845 1.00 61.19 375 LEU A N 1
ATOM 3098 C CA . LEU A 1 375 ? 19.450 -26.074 2.481 1.00 61.19 375 LEU A CA 1
ATOM 3099 C C . LEU A 1 375 ? 20.432 -25.306 1.581 1.00 61.19 375 LEU A C 1
ATOM 3101 O O . LEU A 1 375 ? 21.642 -25.434 1.752 1.00 61.19 375 LEU A O 1
ATOM 3105 N N . LEU A 1 376 ? 19.928 -24.447 0.692 1.00 61.38 376 LEU A N 1
ATOM 3106 C CA . LEU A 1 376 ? 20.723 -23.566 -0.165 1.00 61.38 376 LEU A CA 1
ATOM 3107 C C . LEU A 1 376 ? 21.426 -22.482 0.663 1.00 61.38 376 LEU A C 1
ATOM 3109 O O . LEU A 1 376 ? 22.641 -22.361 0.575 1.00 61.38 376 LEU A O 1
ATOM 3113 N N . ALA A 1 377 ? 20.708 -21.791 1.555 1.00 65.06 377 ALA A N 1
ATOM 3114 C CA . ALA A 1 377 ? 21.298 -20.821 2.481 1.00 65.06 377 ALA A CA 1
ATOM 3115 C C . ALA A 1 377 ? 22.298 -21.469 3.455 1.00 65.06 377 ALA A C 1
ATOM 3117 O O . ALA A 1 377 ? 23.358 -20.904 3.714 1.00 65.06 377 ALA A O 1
ATOM 3118 N N . TYR A 1 378 ? 21.998 -22.673 3.958 1.00 68.00 378 TYR A N 1
ATOM 3119 C CA . TYR A 1 378 ? 22.924 -23.452 4.781 1.00 68.00 378 TYR A CA 1
ATOM 3120 C C . TYR A 1 378 ? 24.209 -23.773 4.016 1.00 68.00 378 TYR A C 1
ATOM 3122 O O . TYR A 1 378 ? 25.292 -23.562 4.552 1.00 68.00 378 TYR A O 1
ATOM 3130 N N . ARG A 1 379 ? 24.118 -24.207 2.753 1.00 59.31 379 ARG A N 1
ATOM 3131 C CA . ARG A 1 379 ? 25.301 -24.418 1.906 1.00 59.31 379 ARG A CA 1
ATOM 3132 C C . ARG A 1 379 ? 26.075 -23.121 1.683 1.00 59.31 379 ARG A C 1
ATOM 3134 O O . ARG A 1 379 ? 27.274 -23.112 1.901 1.00 59.31 379 ARG A O 1
ATOM 3141 N N . THR A 1 380 ? 25.419 -22.008 1.358 1.00 61.09 380 THR A N 1
ATOM 3142 C CA . THR A 1 380 ? 26.105 -20.721 1.126 1.00 61.09 380 THR A CA 1
ATOM 3143 C C . THR A 1 380 ? 26.828 -20.189 2.367 1.00 61.09 380 THR A C 1
ATOM 3145 O O . THR A 1 380 ? 27.879 -19.570 2.246 1.00 61.09 380 THR A O 1
ATOM 3148 N N . VAL A 1 381 ? 26.276 -20.414 3.561 1.00 65.31 381 VAL A N 1
ATOM 3149 C CA . VAL A 1 381 ? 26.878 -19.955 4.824 1.00 65.31 381 VAL A CA 1
ATOM 3150 C C . VAL A 1 381 ? 27.978 -20.901 5.310 1.00 65.31 381 VAL A C 1
ATOM 3152 O O . VAL A 1 381 ? 28.913 -20.452 5.970 1.00 65.31 381 VAL A O 1
ATOM 3155 N N . ASN A 1 382 ? 27.874 -22.197 5.005 1.00 63.78 382 ASN A N 1
ATOM 3156 C CA . ASN A 1 382 ? 28.728 -23.228 5.594 1.00 63.78 382 ASN A CA 1
ATOM 3157 C C . ASN A 1 382 ? 29.773 -23.809 4.625 1.00 63.78 382 ASN A C 1
ATOM 3159 O O . ASN A 1 382 ? 30.709 -24.473 5.067 1.00 63.78 382 ASN A O 1
ATOM 3163 N N . GLU A 1 383 ? 29.653 -23.555 3.323 1.00 51.94 383 GLU A N 1
ATOM 3164 C CA . GLU A 1 383 ? 30.656 -23.931 2.332 1.00 51.94 383 GLU A CA 1
ATOM 3165 C C . GLU A 1 383 ? 31.600 -22.756 2.050 1.00 51.94 383 GLU A C 1
ATOM 3167 O O . GLU A 1 383 ? 31.313 -21.848 1.272 1.00 51.94 383 GLU A O 1
ATOM 3172 N N . SER A 1 384 ? 32.788 -22.802 2.653 1.00 50.66 384 SER A N 1
AT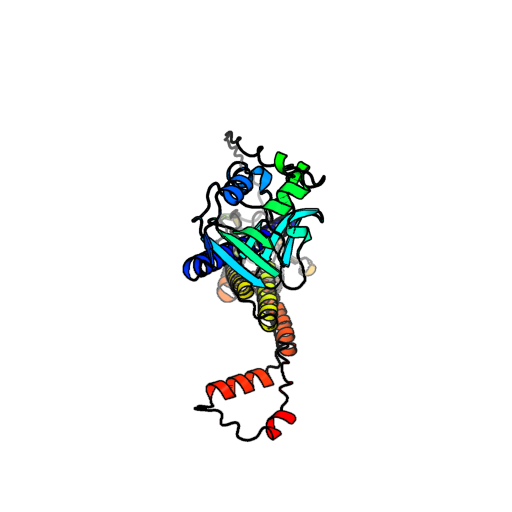OM 3173 C CA . SER A 1 384 ? 33.954 -22.037 2.213 1.00 50.66 384 SER A CA 1
ATOM 3174 C C . SER A 1 384 ? 34.469 -22.590 0.873 1.00 50.66 384 SER A C 1
ATOM 3176 O O . SER A 1 384 ? 35.533 -23.206 0.823 1.00 50.66 384 SER A O 1
ATOM 3178 N N . ILE A 1 385 ? 33.706 -22.446 -0.214 1.00 48.06 385 ILE A N 1
ATOM 3179 C CA . ILE A 1 385 ? 34.158 -22.867 -1.548 1.00 48.06 385 ILE A CA 1
ATOM 3180 C C . ILE A 1 385 ? 34.943 -21.728 -2.191 1.00 48.06 385 ILE A C 1
ATOM 3182 O O . ILE A 1 385 ? 34.413 -20.849 -2.869 1.00 48.06 385 ILE A O 1
ATOM 3186 N N . THR A 1 386 ? 36.255 -21.773 -1.996 1.00 50.53 386 THR A N 1
ATOM 3187 C CA . THR A 1 386 ? 37.216 -21.200 -2.934 1.00 50.53 386 THR A CA 1
ATOM 3188 C C . THR A 1 386 ? 37.295 -22.133 -4.145 1.00 50.53 386 THR A C 1
ATOM 3190 O O . THR A 1 386 ? 37.869 -23.213 -4.047 1.00 50.53 386 THR A O 1
ATOM 3193 N N . SER A 1 387 ? 36.723 -21.704 -5.273 1.00 47.84 387 SER A N 1
ATOM 3194 C CA . SER A 1 387 ? 36.689 -22.364 -6.594 1.00 47.84 387 SER A CA 1
ATOM 3195 C C . SER A 1 387 ? 35.814 -23.620 -6.737 1.00 47.84 387 SER A C 1
ATOM 3197 O O . SER A 1 387 ? 35.987 -24.628 -6.059 1.00 47.84 387 SER A O 1
ATOM 3199 N N . TRP A 1 388 ? 34.887 -23.555 -7.695 1.00 48.34 388 TRP A N 1
ATOM 3200 C CA . TRP A 1 388 ? 34.177 -24.713 -8.229 1.00 48.34 388 TRP A CA 1
ATOM 3201 C C . TRP A 1 388 ? 35.009 -25.281 -9.386 1.00 48.34 388 TRP A C 1
ATOM 3203 O O . TRP A 1 388 ? 34.919 -24.781 -10.506 1.00 48.34 388 TRP A O 1
ATOM 3213 N N . ASN A 1 389 ? 35.827 -26.304 -9.133 1.00 44.19 389 ASN A N 1
ATOM 3214 C CA . ASN A 1 389 ? 36.423 -27.094 -10.213 1.00 44.19 389 ASN A CA 1
ATOM 3215 C C . ASN A 1 389 ? 35.353 -28.042 -10.766 1.00 44.19 389 ASN A C 1
ATOM 3217 O O . ASN A 1 389 ? 35.136 -29.141 -10.260 1.00 44.19 389 ASN A O 1
ATOM 3221 N N . LEU A 1 390 ? 34.644 -27.584 -11.796 1.00 49.38 390 LEU A N 1
ATOM 3222 C CA . LEU A 1 390 ? 33.763 -28.421 -12.605 1.00 49.38 390 LEU A CA 1
ATOM 3223 C C . LEU A 1 390 ? 34.627 -29.210 -13.598 1.00 49.38 390 LEU A C 1
ATOM 3225 O O . LEU A 1 390 ? 34.786 -28.808 -14.744 1.00 49.38 390 LEU A O 1
ATOM 3229 N N . GLU A 1 391 ? 35.222 -30.312 -13.143 1.00 46.56 391 GLU A N 1
ATOM 3230 C CA . GLU A 1 391 ? 36.065 -31.168 -13.995 1.00 46.56 391 GLU A CA 1
ATOM 3231 C C . GLU A 1 391 ? 35.265 -32.135 -14.886 1.00 46.56 391 GLU A C 1
ATOM 3233 O O . GLU A 1 391 ? 35.853 -32.772 -15.755 1.00 46.56 391 GLU A O 1
ATOM 3238 N N . ASP A 1 392 ? 33.939 -32.245 -14.733 1.00 46.12 392 ASP A N 1
ATOM 3239 C CA . ASP A 1 392 ? 33.175 -33.268 -15.456 1.00 46.12 392 ASP A CA 1
ATOM 3240 C C . ASP A 1 392 ? 31.766 -32.811 -15.885 1.00 46.12 392 ASP A C 1
ATOM 3242 O O . ASP A 1 392 ? 30.826 -32.723 -15.088 1.00 46.12 392 ASP A O 1
ATOM 3246 N N . GLU A 1 393 ? 31.614 -32.558 -17.188 1.00 52.28 393 GLU A N 1
ATOM 3247 C CA . GLU A 1 393 ? 30.372 -32.158 -17.869 1.00 52.28 393 GLU A CA 1
ATOM 3248 C C . GLU A 1 393 ? 29.244 -33.202 -17.713 1.00 52.28 393 GLU A C 1
ATOM 3250 O O . GLU A 1 393 ? 28.054 -32.880 -17.801 1.00 52.28 393 GLU A O 1
ATOM 3255 N N . SER A 1 394 ? 29.587 -34.463 -17.419 1.00 51.72 394 SER A N 1
ATOM 3256 C CA . SER A 1 394 ? 28.610 -35.542 -17.235 1.00 51.72 394 SER A CA 1
ATOM 3257 C C . SER A 1 394 ? 27.754 -35.381 -15.971 1.00 51.72 394 SER A C 1
ATOM 3259 O O . SER A 1 394 ? 26.602 -35.827 -15.944 1.00 51.72 394 SER A O 1
ATOM 3261 N N . THR A 1 395 ? 28.261 -34.673 -14.957 1.00 48.25 395 THR A N 1
ATOM 3262 C CA . THR A 1 395 ? 27.546 -34.424 -13.693 1.00 48.25 395 THR A CA 1
ATOM 3263 C C . THR A 1 395 ? 26.438 -33.372 -13.828 1.00 48.25 395 THR A C 1
ATOM 3265 O O . THR A 1 395 ? 25.433 -33.434 -13.118 1.00 48.25 395 THR A O 1
ATOM 3268 N N . LEU A 1 396 ? 26.546 -32.467 -14.808 1.00 52.62 396 LEU A N 1
ATOM 3269 C CA . LEU A 1 396 ? 25.530 -31.452 -15.112 1.00 52.62 396 LEU A CA 1
ATOM 3270 C C . LEU A 1 396 ? 24.268 -32.042 -15.755 1.00 52.62 396 LEU A C 1
ATOM 3272 O O . LEU A 1 396 ? 23.173 -31.529 -15.519 1.00 52.62 396 LEU A O 1
ATOM 3276 N N . LYS A 1 397 ? 24.393 -33.140 -16.515 1.00 47.59 397 LYS A N 1
ATOM 3277 C CA . LYS A 1 397 ? 23.278 -33.767 -17.255 1.00 47.59 397 LYS A CA 1
ATOM 3278 C C . LYS A 1 397 ? 22.157 -34.309 -16.363 1.00 47.59 397 LYS A C 1
ATOM 3280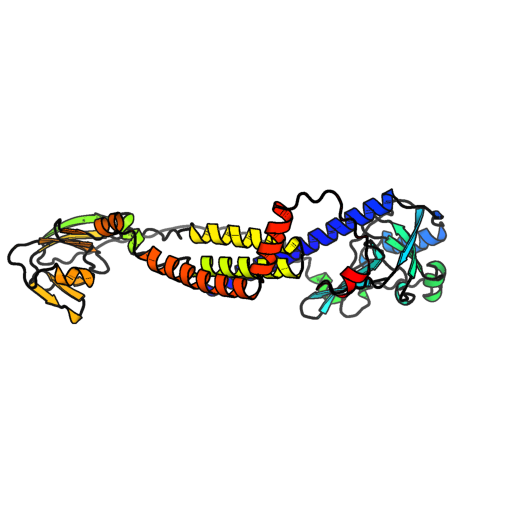 O O . LYS A 1 397 ? 21.016 -34.361 -16.810 1.00 47.59 397 LYS A O 1
ATOM 3285 N N . ASN A 1 398 ? 22.480 -34.688 -15.126 1.00 48.16 398 ASN A N 1
ATOM 3286 C CA . ASN A 1 398 ? 21.528 -35.231 -14.152 1.00 48.16 398 ASN A CA 1
ATOM 3287 C C . ASN A 1 398 ? 21.243 -34.267 -12.990 1.00 48.16 398 ASN A C 1
ATOM 3289 O O . ASN A 1 398 ? 20.522 -34.623 -12.058 1.00 48.16 398 ASN A O 1
ATOM 3293 N N . SER A 1 399 ? 21.808 -33.056 -13.020 1.00 45.84 399 SER A N 1
ATOM 3294 C CA . SER A 1 399 ? 21.509 -32.038 -12.018 1.00 45.84 399 SER A CA 1
ATOM 3295 C C . SER A 1 399 ? 20.116 -31.434 -12.278 1.00 45.84 399 SER A C 1
ATOM 3297 O O . SER A 1 399 ? 19.712 -31.293 -13.434 1.00 45.84 399 SER A O 1
ATOM 3299 N N . PRO A 1 400 ? 19.363 -31.037 -11.235 1.00 42.19 400 PRO A N 1
ATOM 3300 C CA . PRO A 1 400 ? 18.053 -30.389 -11.387 1.00 42.19 400 PRO A CA 1
ATOM 3301 C C . PRO A 1 400 ? 18.136 -28.995 -12.037 1.00 42.19 400 PRO A C 1
ATOM 3303 O O . PRO A 1 400 ? 17.107 -28.361 -12.273 1.00 42.19 400 PRO A O 1
ATOM 3306 N N . ILE A 1 401 ? 19.342 -28.513 -12.354 1.00 43.56 401 ILE A N 1
ATOM 3307 C CA . ILE A 1 401 ? 19.574 -27.250 -13.047 1.00 43.56 401 ILE A CA 1
ATOM 3308 C C . ILE A 1 401 ? 19.287 -27.478 -14.536 1.00 43.56 401 ILE A C 1
ATOM 3310 O O . ILE A 1 401 ? 20.165 -27.824 -15.326 1.00 43.56 401 ILE A O 1
ATOM 3314 N N . LYS A 1 402 ? 18.023 -27.301 -14.938 1.00 39.25 402 LYS A N 1
ATOM 3315 C CA . LYS A 1 402 ? 17.673 -27.192 -16.358 1.00 39.25 402 LYS A CA 1
ATOM 3316 C C . LYS A 1 402 ? 18.427 -26.004 -16.950 1.00 39.25 402 LYS A C 1
ATOM 3318 O O . LYS A 1 402 ? 18.269 -24.874 -16.499 1.00 39.25 402 LYS A O 1
ATOM 3323 N N . LYS A 1 403 ? 19.236 -26.302 -17.966 1.00 35.53 403 LYS A N 1
ATOM 3324 C CA . LYS A 1 403 ? 19.977 -25.366 -18.814 1.00 35.53 403 LYS A CA 1
ATOM 3325 C C . LYS A 1 403 ? 19.095 -24.151 -19.142 1.00 35.53 403 LYS A C 1
ATOM 3327 O O . LYS A 1 403 ? 18.125 -24.286 -19.886 1.00 35.53 403 LYS A O 1
ATOM 3332 N N . VAL A 1 404 ? 19.417 -22.988 -18.574 1.00 35.00 404 VAL A N 1
ATOM 3333 C CA . VAL A 1 404 ? 18.899 -21.707 -19.063 1.00 35.00 404 VAL A CA 1
ATOM 3334 C C . VAL A 1 404 ? 19.493 -21.543 -20.454 1.00 35.00 404 VAL A C 1
ATOM 3336 O O . VAL A 1 404 ? 20.705 -21.409 -20.616 1.00 35.00 404 VAL A O 1
ATOM 3339 N N . ILE A 1 405 ? 18.643 -21.693 -21.464 1.00 30.05 405 ILE A N 1
ATOM 3340 C CA . ILE A 1 405 ? 19.007 -21.446 -22.851 1.00 30.05 405 ILE A CA 1
ATOM 3341 C C . ILE A 1 405 ? 19.088 -19.928 -22.981 1.00 30.05 405 ILE A C 1
ATOM 3343 O O . ILE A 1 405 ? 18.064 -19.255 -23.037 1.00 30.05 405 ILE A O 1
ATOM 3347 N N . TRP A 1 406 ? 20.307 -19.401 -22.995 1.00 30.30 406 TRP A N 1
ATOM 3348 C CA . TRP A 1 406 ? 20.566 -18.093 -23.576 1.00 30.30 406 TRP A CA 1
ATOM 3349 C C . TRP A 1 406 ? 20.400 -18.255 -25.087 1.00 30.30 406 TRP A C 1
ATOM 3351 O O . TRP A 1 406 ? 21.255 -18.849 -25.746 1.00 30.30 406 TRP A O 1
ATOM 3361 N N . LEU A 1 407 ? 19.243 -17.841 -25.608 1.00 29.50 407 LEU A N 1
ATOM 3362 C CA . LEU A 1 407 ? 19.115 -17.557 -27.032 1.00 29.50 407 LEU A CA 1
ATOM 3363 C C . LEU A 1 407 ? 19.862 -16.249 -27.284 1.00 29.50 407 LEU A C 1
ATOM 3365 O O . LEU A 1 407 ? 19.738 -15.300 -26.511 1.00 29.50 407 LEU A O 1
ATOM 3369 N N . THR A 1 408 ? 20.727 -16.331 -28.285 1.00 34.84 408 THR A N 1
ATOM 3370 C CA . THR A 1 408 ? 21.647 -15.301 -28.766 1.00 34.84 408 THR A CA 1
ATOM 3371 C C . THR A 1 408 ? 20.903 -14.226 -29.524 1.00 34.84 408 THR A C 1
ATOM 3373 O O . THR A 1 408 ? 19.856 -14.575 -30.119 1.00 34.84 408 THR A O 1
#

Foldseek 3Di:
DPVVVVVVVVVVVVVVLVVVVVVVLQVQLLVQQVVCVVVFDQPDFADPVLVVLCQVQLPDPQQQPPDDHHNDFPHRTKGKAKFAKDKAFDDDPNHTAGIFIDGPSFTEDEWLPCVVVHDRMKIFIWTGDSRHTYTQDIPRRGSVNSCVVVVNDRDGPCVPPRNVPPVPPPPPDDDDDDDDDDDDDDDDDDDDDDPWPQDDKDWDDPLRLVLPDLDALLVVLLVLVVQLLVLVLVCVVVVDPSSVVSNVVSVVSSVCRNPDDPPDPCPRFIKTWTWFWFQADDLVQCWTATDPGLIAHEDNVCSVVDDRTDPGTWTWIATPPRRYTQDTHPPDHVSVCCVPPNRCSVVVSVVSNVVSVVVSVVVCVVSDVCVVVVVVVCCVVPDPDPDDPPVDPVVVVPDPPDDPDPDD

Radius of gyration: 36.96 Å; chains: 1; bounding box: 74×69×104 Å

Sequence (408 aa):
MEFYWLFKVFLIGLALFSWISYRSERHQNKQNLNDIVNERISIRKLTEDEFQLLKPYLDNKWLVFPYKYQSSLIDLEVSELVGDCVRHSLYTNSEETSFYYEIGGIELFFPYNMYHHISDFNEVEVVFTQRYAFVVKINGYDIKTAAESQNGVIYSELDEPWLYEQSFDLETLEDDELSSGKAAKIKSETDNKINNVQLLEREETPLESKNKNKKTNGILSAFFLVSMTVSFLMYWHLTNSAILVLVIFSFILFILFYWYQPKSKYDLHKVKCIKGLISAKQTNTKKVTVGKNYILNVPHYWLPFLPDKSSIPANMEVTVDDKNLICYQNTLSINNEIERFGPPKFVKCNLILFITGIVLSIVVYFQASIIDNALLAYRTVNESITSWNLEDESTLKNSPIKKVIWLT

Secondary structure (DSSP, 8-state):
-HHHHHHHHHHHHHHHHHHHHHHHHHHHHHHHHHHHHHHPPEEEEPPHHHHHHHHHHHH-GGGGTTS---SSBS-SEEEEEEE--EEEEEEETTEEEEEEEEETTEEEE-GGGGGGG--SSEEEEEEEBSS-EEEEEETTEEHHHHHHHTTT----GGGSTTSSSGGGTTS-----------------------SSEEEEEEEPPHHHHHHH-----HHHHHHHHHHHHHHHHHHHHH--HHHHHHHHHHHHHHHHHHH----------EEEEEEE-EEEEETTTTEEEETTTEEEE--GGGGGGS-SS-SSPEEEEEETTT-BEEEETTTEEHHHHHHHH--THHHHHHHHHHHHHHHHHHHHHHHS-HHHHHHHHHHHHH---S------GGGGGGSS--------